Protein AF-0000000083339298 (afdb_homodimer)

Organism: NCBI:txid2582917

InterPro domains:
  IPR008884 Macrocin-O-methyltransferase [PF05711] (110-262)
  IPR008884 Macrocin-O-methyltransferase [PTHR40036] (112-263)
  IPR029063 S-adenosyl-L-methionine-dependent methyltransferase superfamily [G3DSA:3.40.50.150] (99-272)
  IPR029063 S-adenosyl-L-methionine-dependent methyltransferase superfamily [SSF53335] (102-246)
  IPR036291 NAD(P)-binding domain superfamily [SSF51735] (1-86)

Secondary structure (DSSP, 8-state):
-EEEEEE--SHHHHHHHHHB-TTTEEEEEEE-TTTTS---TTS--EE-HHHHHTT--SEEEE--S-HHHHHHHHHHHHHTT--S-EEEHHHHGGGB-HHHHHHHHHHHHHHHTT--SEEEEE--TTSHHHHHHHHH-TTS-EEEEE-SSSS-HHHHHHHHHTTPPP--TTTT----HHHHHHH-TTGGGEEEEESSTTGGGTT----EEEEEE---SHHHHHHHHHHHGGGEEEEEEEEE--TT-SS-THHHHHHHHHHHHH---EEEE--STT--EEEE--/-EEEEEE--SHHHHHHHHHB-TTTEEEEEEE-TTTTS---TTS--EE-HHHHHTT--SEEEE--SSHHHHHHHHHHHHHTT--S-EEEHHHHGGGB-HHHHHHHHHHHHHHHTT--SEEEEE--TTSHHHHHHHHH-TTS-EEEEE-SSSS-HHHHHHHHHTTPPP--TTTT----HHHHHHH-TTGGGEEEEESSTTGGGTT----EEEEEE---SHHHHHHHHHHHGGGEEEEEEEEE--TT-SS-THHHHHHHHHHHHH---EEEE--STT--EEEE--

pLDDT: mean 90.81, std 9.39, range [46.34, 98.94]

Structure (mmCIF, N/CA/C/O backbone):
data_AF-0000000083339298-model_v1
#
loop_
_entity.id
_entity.type
_entity.pdbx_description
1 polymer 'Class I SAM-dependent methyltransferase'
#
loop_
_atom_site.group_PDB
_atom_site.id
_atom_site.type_symbol
_atom_site.label_atom_id
_atom_site.label_alt_id
_atom_site.label_comp_id
_atom_site.label_asym_id
_atom_site.label_entity_id
_atom_site.label_seq_id
_atom_site.pdbx_PDB_ins_code
_atom_site.Cartn_x
_atom_site.Cartn_y
_atom_site.Cartn_z
_atom_site.occupancy
_atom_site.B_iso_or_equiv
_atom_site.auth_seq_id
_atom_site.auth_comp_id
_atom_site.auth_asym_id
_atom_site.auth_atom_id
_atom_site.pdbx_PDB_model_num
ATOM 1 N N . MET A 1 1 ? -2.014 -23.422 9.422 1 81.06 1 MET A N 1
ATOM 2 C CA . MET A 1 1 ? -2.693 -22.141 9.516 1 81.06 1 MET A CA 1
ATOM 3 C C . MET A 1 1 ? -3.148 -21.859 10.945 1 81.06 1 MET A C 1
ATOM 5 O O . MET A 1 1 ? -3.689 -22.75 11.609 1 81.06 1 MET A O 1
ATOM 9 N N . LYS A 1 2 ? -2.756 -20.734 11.539 1 86.56 2 LYS A N 1
ATOM 10 C CA . LYS A 1 2 ? -3.17 -20.359 12.891 1 86.56 2 LYS A CA 1
ATOM 11 C C . LYS A 1 2 ? -4.48 -19.578 12.867 1 86.56 2 LYS A C 1
ATOM 13 O O . LYS A 1 2 ? -4.727 -18.781 11.953 1 86.56 2 LYS A O 1
ATOM 18 N N . THR A 1 3 ? -5.324 -19.859 13.852 1 91.81 3 THR A N 1
ATOM 19 C CA . THR A 1 3 ? -6.59 -19.141 13.969 1 91.81 3 THR A CA 1
ATOM 20 C C . THR A 1 3 ? -6.406 -17.859 14.789 1 91.81 3 THR A C 1
ATOM 22 O O . THR A 1 3 ? -5.609 -17.828 15.727 1 91.81 3 THR A O 1
ATOM 25 N N . VAL A 1 4 ? -7.145 -16.797 14.328 1 91.44 4 VAL A N 1
ATOM 26 C CA . VAL A 1 4 ? -6.945 -15.508 14.977 1 91.44 4 VAL A CA 1
ATOM 27 C C . VAL A 1 4 ? -8.297 -14.883 15.305 1 91.44 4 VAL A C 1
ATOM 29 O O . VAL A 1 4 ? -9.273 -15.078 14.57 1 91.44 4 VAL A O 1
ATOM 32 N N . VAL A 1 5 ? -8.352 -14.188 16.406 1 91.75 5 VAL A N 1
ATOM 33 C CA . VAL A 1 5 ? -9.445 -13.297 16.766 1 91.75 5 VAL A CA 1
ATOM 34 C C . VAL A 1 5 ? -8.914 -11.867 16.922 1 91.75 5 VAL A C 1
ATOM 36 O O . VAL A 1 5 ? -7.844 -11.648 17.484 1 91.75 5 VAL A O 1
ATOM 39 N N . LEU A 1 6 ? -9.656 -10.961 16.312 1 90.12 6 LEU A N 1
ATOM 40 C CA . LEU A 1 6 ? -9.352 -9.547 16.484 1 90.12 6 LEU A CA 1
ATOM 41 C C . LEU A 1 6 ? -10.281 -8.906 17.5 1 90.12 6 LEU A C 1
ATOM 43 O O . LEU A 1 6 ? -11.492 -8.859 17.297 1 90.12 6 LEU A O 1
ATOM 47 N N . LEU A 1 7 ? -9.703 -8.461 18.609 1 92.75 7 LEU A N 1
ATOM 48 C CA . LEU A 1 7 ? -10.516 -7.73 19.578 1 92.75 7 LEU A CA 1
ATOM 49 C C . LEU A 1 7 ? -10.57 -6.25 19.234 1 92.75 7 LEU A C 1
ATOM 51 O O . LEU A 1 7 ? -9.547 -5.562 19.266 1 92.75 7 LEU A O 1
ATOM 55 N N . GLY A 1 8 ? -11.719 -5.723 18.906 1 88.62 8 GLY A N 1
ATOM 56 C CA . GLY A 1 8 ? -11.961 -4.414 18.328 1 88.62 8 GLY A CA 1
ATOM 57 C C . GLY A 1 8 ? -12.43 -4.488 16.891 1 88.62 8 GLY A C 1
ATOM 58 O O . GLY A 1 8 ? -11.648 -4.797 15.984 1 88.62 8 GLY A O 1
ATOM 59 N N . ALA A 1 9 ? -13.695 -4.145 16.625 1 85.88 9 ALA A N 1
ATOM 60 C CA . ALA A 1 9 ? -14.266 -4.266 15.289 1 85.88 9 ALA A CA 1
ATOM 61 C C . ALA A 1 9 ? -14.438 -2.896 14.641 1 85.88 9 ALA A C 1
ATOM 63 O O . ALA A 1 9 ? -15.195 -2.75 13.68 1 85.88 9 ALA A O 1
ATOM 64 N N . GLY A 1 10 ? -13.758 -1.902 15.227 1 82.56 10 GLY A N 1
ATOM 65 C CA . GLY A 1 10 ? -13.781 -0.577 14.633 1 82.56 10 GLY A CA 1
ATOM 66 C C . GLY A 1 10 ? -12.859 -0.443 13.438 1 82.56 10 GLY A C 1
ATOM 67 O O . GLY A 1 10 ? -12.516 -1.438 12.797 1 82.56 10 GLY A O 1
ATOM 68 N N . GLN A 1 11 ? -12.508 0.738 13.086 1 78.44 11 GLN A N 1
ATOM 69 C CA . GLN A 1 11 ? -11.703 1.04 11.906 1 78.44 11 GLN A CA 1
ATOM 70 C C . GLN A 1 11 ? -10.352 0.34 11.969 1 78.44 11 GLN A C 1
ATOM 72 O O . GLN A 1 11 ? -9.906 -0.256 10.984 1 78.44 11 GLN A O 1
ATOM 77 N N . MET A 1 12 ? -9.766 0.456 13.141 1 80.44 12 MET A N 1
ATOM 78 C CA . MET A 1 12 ? -8.453 -0.176 13.289 1 80.44 12 MET A CA 1
ATOM 79 C C . MET A 1 12 ? -8.555 -1.685 13.086 1 80.44 12 MET A C 1
ATOM 81 O O . MET A 1 12 ? -7.715 -2.281 12.414 1 80.44 12 MET A O 1
ATOM 85 N N . GLY A 1 13 ? -9.562 -2.277 13.68 1 81.44 13 GLY A N 1
ATOM 86 C CA . GLY A 1 13 ? -9.742 -3.713 13.531 1 81.44 13 GLY A CA 1
ATOM 87 C C . GLY A 1 13 ? -10.016 -4.133 12.094 1 81.44 13 GLY A C 1
ATOM 88 O O . GLY A 1 13 ? -9.422 -5.098 11.609 1 81.44 13 GLY A O 1
ATOM 89 N N . ARG A 1 14 ? -10.773 -3.436 11.406 1 81.06 14 ARG A N 1
ATOM 90 C CA . ARG A 1 14 ? -11.117 -3.768 10.031 1 81.06 14 ARG A CA 1
ATOM 91 C C . ARG A 1 14 ? -9.93 -3.576 9.102 1 81.06 14 ARG A C 1
ATOM 93 O O . ARG A 1 14 ? -9.727 -4.359 8.164 1 81.06 14 ARG A O 1
ATOM 100 N N . ASN A 1 15 ? -9.219 -2.543 9.344 1 79.19 15 ASN A N 1
ATOM 101 C CA . ASN A 1 15 ? -8.008 -2.342 8.562 1 79.19 15 ASN A CA 1
ATOM 102 C C . ASN A 1 15 ? -6.977 -3.438 8.828 1 79.19 15 ASN A C 1
ATOM 104 O O . ASN A 1 15 ? -6.293 -3.891 7.91 1 79.19 15 ASN A O 1
ATOM 108 N N . ALA A 1 16 ? -6.91 -3.775 10.102 1 80.31 16 ALA A N 1
ATOM 109 C CA . ALA A 1 16 ? -6.004 -4.867 10.453 1 80.31 16 ALA A CA 1
ATOM 110 C C . ALA A 1 16 ? -6.41 -6.16 9.75 1 80.31 16 ALA A C 1
ATOM 112 O O . ALA A 1 16 ? -5.555 -6.91 9.273 1 80.31 16 ALA A O 1
ATOM 113 N N . ALA A 1 17 ? -7.688 -6.402 9.664 1 81.38 17 ALA A N 1
ATOM 114 C CA . ALA A 1 17 ? -8.195 -7.602 9.008 1 81.38 17 ALA A CA 1
ATOM 115 C C . ALA A 1 17 ? -7.781 -7.637 7.535 1 81.38 17 ALA A C 1
ATOM 117 O O . ALA A 1 17 ? -7.453 -8.695 7 1 81.38 17 ALA A O 1
ATOM 118 N N . LEU A 1 18 ? -7.723 -6.473 6.926 1 79.69 18 LEU A N 1
ATOM 119 C CA . LEU A 1 18 ? -7.332 -6.375 5.523 1 79.69 18 LEU A CA 1
ATOM 120 C C . LEU A 1 18 ? -5.879 -6.789 5.332 1 79.69 18 LEU A C 1
ATOM 122 O O . LEU A 1 18 ? -5.52 -7.359 4.297 1 79.69 18 LEU A O 1
ATOM 126 N N . LEU A 1 19 ? -5.105 -6.562 6.309 1 78.38 19 LEU A N 1
ATOM 127 C CA . LEU A 1 19 ? -3.662 -6.762 6.199 1 78.38 19 LEU A CA 1
ATOM 128 C C . LEU A 1 19 ? -3.285 -8.195 6.547 1 78.38 19 LEU A C 1
ATOM 130 O O . LEU A 1 19 ? -2.16 -8.625 6.281 1 78.38 19 LEU A O 1
ATOM 134 N N . LEU A 1 20 ? -4.277 -8.984 7.098 1 79.56 20 LEU A N 1
ATOM 135 C CA . LEU A 1 20 ? -3.955 -10.344 7.527 1 79.56 20 LEU A CA 1
ATOM 136 C C . LEU A 1 20 ? -3.631 -11.227 6.328 1 79.56 20 LEU A C 1
ATOM 138 O O . LEU A 1 20 ? -4.344 -11.203 5.32 1 79.56 20 LEU A O 1
ATOM 142 N N . ASN A 1 21 ? -2.555 -11.906 6.469 1 82.75 21 ASN A N 1
ATOM 143 C CA . ASN A 1 21 ? -2.246 -12.945 5.492 1 82.75 21 ASN A CA 1
ATOM 144 C C . ASN A 1 21 ? -3.127 -14.18 5.688 1 82.75 21 ASN A C 1
ATOM 146 O O . ASN A 1 21 ? -2.889 -14.984 6.59 1 82.75 21 ASN A O 1
ATOM 150 N N . GLU A 1 22 ? -4.02 -14.391 4.906 1 80.44 22 GLU A N 1
ATOM 151 C CA . GLU A 1 22 ? -5.031 -15.438 5.059 1 80.44 22 GLU A CA 1
ATOM 152 C C . GLU A 1 22 ? -4.434 -16.812 4.805 1 80.44 22 GLU A C 1
ATOM 154 O O . GLU A 1 22 ? -5.066 -17.828 5.102 1 80.44 22 GLU A O 1
ATOM 159 N N . GLN A 1 23 ? -3.248 -16.859 4.234 1 78 23 GLN A N 1
ATOM 160 C CA . GLN A 1 23 ? -2.57 -18.141 4.059 1 78 23 GLN A CA 1
ATOM 161 C C . GLN A 1 23 ? -1.943 -18.625 5.367 1 78 23 GLN A C 1
ATOM 163 O O . GLN A 1 23 ? -1.65 -19.812 5.523 1 78 23 GLN A O 1
ATOM 168 N N . ALA A 1 24 ? -1.69 -17.641 6.254 1 80.06 24 ALA A N 1
ATOM 169 C CA . ALA A 1 24 ? -1.027 -17.953 7.516 1 80.06 24 ALA A CA 1
ATOM 170 C C . ALA A 1 24 ? -2.01 -17.891 8.68 1 80.06 24 ALA A C 1
ATOM 172 O O . ALA A 1 24 ? -1.847 -18.594 9.68 1 80.06 24 ALA A O 1
ATOM 173 N N . LEU A 1 25 ? -2.982 -17 8.469 1 85.19 25 LEU A N 1
ATOM 174 C CA . LEU A 1 25 ? -3.914 -16.734 9.562 1 85.19 25 LEU A CA 1
ATOM 175 C C . LEU A 1 25 ? -5.359 -16.844 9.086 1 85.19 25 LEU A C 1
ATOM 177 O O . LEU A 1 25 ? -5.691 -16.391 7.988 1 85.19 25 LEU A O 1
ATOM 181 N N . GLN A 1 26 ? -6.094 -17.484 9.828 1 87.25 26 GLN A N 1
ATOM 182 C CA . GLN A 1 26 ? -7.535 -17.547 9.609 1 87.25 26 GLN A CA 1
ATOM 183 C C . GLN A 1 26 ? -8.273 -16.688 10.648 1 87.25 26 GLN A C 1
ATOM 185 O O . GLN A 1 26 ? -8.281 -17.016 11.836 1 87.25 26 GLN A O 1
ATOM 190 N N . LEU A 1 27 ? -8.867 -15.664 10.18 1 89.88 27 LEU A N 1
ATOM 191 C CA . LEU A 1 27 ? -9.641 -14.82 11.086 1 89.88 27 LEU A CA 1
ATOM 192 C C . LEU A 1 27 ? -10.984 -15.469 11.422 1 89.88 27 LEU A C 1
ATOM 194 O O . LEU A 1 27 ? -11.812 -15.68 10.531 1 89.88 27 LEU A O 1
ATOM 198 N N . LEU A 1 28 ? -11.211 -15.734 12.695 1 91.44 28 LEU A N 1
ATOM 199 C CA . LEU A 1 28 ? -12.438 -16.406 13.117 1 91.44 28 LEU A CA 1
ATOM 200 C C . LEU A 1 28 ? -13.555 -15.398 13.367 1 91.44 28 LEU A C 1
ATOM 202 O O . LEU A 1 28 ? -14.703 -15.633 12.992 1 91.44 28 LEU A O 1
ATOM 206 N N . ALA A 1 29 ? -13.227 -14.32 14 1 91.81 29 ALA A N 1
ATOM 207 C CA . ALA A 1 29 ? -14.242 -13.336 14.383 1 91.81 29 ALA A CA 1
ATOM 208 C C . ALA A 1 29 ? -13.594 -12.062 14.914 1 91.81 29 ALA A C 1
ATOM 210 O O . ALA A 1 29 ? -12.398 -12.047 15.227 1 91.81 29 ALA A O 1
ATOM 211 N N . PHE A 1 30 ? -14.461 -11.086 14.883 1 90.88 30 PHE A N 1
ATOM 212 C CA . PHE A 1 30 ? -14.172 -9.93 15.719 1 90.88 30 PHE A CA 1
ATOM 213 C C . PHE A 1 30 ? -14.789 -10.078 17.094 1 90.88 30 PHE A C 1
ATOM 215 O O . PHE A 1 30 ? -15.867 -10.664 17.25 1 90.88 30 PHE A O 1
ATOM 222 N N . GLY A 1 31 ? -14.07 -9.727 18.109 1 90.88 31 GLY A N 1
ATOM 223 C CA . GLY A 1 31 ? -14.641 -9.516 19.438 1 90.88 31 GLY A CA 1
ATOM 224 C C . GLY A 1 31 ? -14.789 -8.055 19.797 1 90.88 31 GLY A C 1
ATOM 225 O O . GLY A 1 31 ? -13.82 -7.289 19.734 1 90.88 31 GLY A O 1
ATOM 226 N N . ASP A 1 32 ? -15.93 -7.637 20.062 1 90.5 32 ASP A N 1
ATOM 227 C CA . ASP A 1 32 ? -16.188 -6.238 20.406 1 90.5 32 ASP A CA 1
ATOM 228 C C . ASP A 1 32 ? -17.25 -6.117 21.5 1 90.5 32 ASP A C 1
ATOM 230 O O . ASP A 1 32 ? -18.219 -6.871 21.516 1 90.5 32 ASP A O 1
ATOM 234 N N . ASN A 1 33 ? -17.016 -5.215 22.453 1 85.62 33 ASN A N 1
ATOM 235 C CA . ASN A 1 33 ? -17.969 -5.02 23.547 1 85.62 33 ASN A CA 1
ATOM 236 C C . ASN A 1 33 ? -19.25 -4.363 23.062 1 85.62 33 ASN A C 1
ATOM 238 O O . ASN A 1 33 ? -20.297 -4.469 23.703 1 85.62 33 ASN A O 1
ATOM 242 N N . ALA A 1 34 ? -19.188 -3.602 21.906 1 73.69 34 ALA A N 1
ATOM 243 C CA . ALA A 1 34 ? -20.375 -3 21.297 1 73.69 34 ALA A CA 1
ATOM 244 C C . ALA A 1 34 ? -20.922 -3.885 20.188 1 73.69 34 ALA A C 1
ATOM 246 O O . ALA A 1 34 ? -21.531 -3.389 19.234 1 73.69 34 ALA A O 1
ATOM 247 N N . ALA A 1 35 ? -20.797 -5.125 20.188 1 63.47 35 ALA A N 1
ATOM 248 C CA . ALA A 1 35 ? -21.062 -6.105 19.141 1 63.47 35 ALA A CA 1
ATOM 249 C C . ALA A 1 35 ? -22.453 -5.918 18.531 1 63.47 35 ALA A C 1
ATOM 251 O O . ALA A 1 35 ? -23.406 -6.574 18.953 1 63.47 35 ALA A O 1
ATOM 252 N N . THR A 1 36 ? -22.875 -4.723 18.531 1 59.44 36 THR A N 1
ATOM 253 C CA . THR A 1 36 ? -24.109 -4.613 17.75 1 59.44 36 THR A CA 1
ATOM 254 C C . THR A 1 36 ? -23.797 -4.648 16.25 1 59.44 36 THR A C 1
ATOM 256 O O . THR A 1 36 ? -24.719 -4.668 15.422 1 59.44 36 THR A O 1
ATOM 259 N N . ARG A 1 37 ? -22.656 -4.332 16 1 52.31 37 ARG A N 1
ATOM 260 C CA . ARG A 1 37 ? -22.438 -3.818 14.656 1 52.31 37 ARG A CA 1
ATOM 261 C C . ARG A 1 37 ? -22.438 -4.949 13.633 1 52.31 37 ARG A C 1
ATOM 263 O O . ARG A 1 37 ? -21.953 -6.043 13.906 1 52.31 37 ARG A O 1
ATOM 270 N N . GLN A 1 38 ? -23.125 -4.863 12.609 1 51.88 38 GLN A N 1
ATOM 271 C CA . GLN A 1 38 ? -23.469 -5.695 11.461 1 51.88 38 GLN A CA 1
ATOM 272 C C . GLN A 1 38 ? -22.234 -6.012 10.625 1 51.88 38 GLN A C 1
ATOM 274 O O . GLN A 1 38 ? -21.359 -5.164 10.453 1 51.88 38 GLN A O 1
ATOM 279 N N . SER A 1 39 ? -21.797 -7.293 10.711 1 48.25 39 SER A N 1
ATOM 280 C CA . SER A 1 39 ? -20.781 -7.828 9.805 1 48.25 39 SER A CA 1
ATOM 281 C C . SER A 1 39 ? -21.141 -7.547 8.352 1 48.25 39 SER A C 1
ATOM 283 O O . SER A 1 39 ? -22.312 -7.664 7.953 1 48.25 39 SER A O 1
ATOM 285 N N . THR A 1 40 ? -20.578 -6.633 7.836 1 48.44 40 THR A N 1
ATOM 286 C CA . THR A 1 40 ? -20.766 -6.641 6.391 1 48.44 40 THR A CA 1
ATOM 287 C C . THR A 1 40 ? -20.234 -7.93 5.777 1 48.44 40 THR A C 1
ATOM 289 O O . THR A 1 40 ? -19.406 -8.609 6.387 1 48.44 40 THR A O 1
ATOM 292 N N . ALA A 1 41 ? -20.828 -8.445 4.723 1 46.34 41 ALA A N 1
ATOM 293 C CA . ALA A 1 41 ? -20.703 -9.703 3.998 1 46.34 41 ALA A CA 1
ATOM 294 C C . ALA A 1 41 ? -19.234 -10.102 3.859 1 46.34 41 ALA A C 1
ATOM 296 O O . ALA A 1 41 ? -18.906 -11.289 3.771 1 46.34 41 ALA A O 1
ATOM 297 N N . HIS A 1 42 ? -18.297 -9.18 4.039 1 58.84 42 HIS A N 1
ATOM 298 C CA . HIS A 1 42 ? -16.938 -9.594 3.678 1 58.84 42 HIS A CA 1
ATOM 299 C C . HIS A 1 42 ? -16.094 -9.82 4.918 1 58.84 42 HIS A C 1
ATOM 301 O O . HIS A 1 42 ? -14.945 -10.273 4.816 1 58.84 42 HIS A O 1
ATOM 307 N N . TYR A 1 43 ? -16.844 -9.516 6.074 1 64.94 43 TYR A N 1
ATOM 308 C CA . TYR A 1 43 ? -16.047 -9.703 7.277 1 64.94 43 TYR A CA 1
ATOM 309 C C . TYR A 1 43 ? -16.625 -10.789 8.164 1 64.94 43 TYR A C 1
ATOM 311 O O . TYR A 1 43 ? -17.844 -11.023 8.156 1 64.94 43 TYR A O 1
ATOM 319 N N . PRO A 1 44 ? -15.711 -11.477 8.781 1 76.81 44 PRO A N 1
ATOM 320 C CA . PRO A 1 44 ? -16.172 -12.445 9.781 1 76.81 44 PRO A CA 1
ATOM 321 C C . PRO A 1 44 ? -17.109 -11.812 10.82 1 76.81 44 PRO A C 1
ATOM 323 O O . PRO A 1 44 ? -17.203 -10.586 10.906 1 76.81 44 PRO A O 1
ATOM 326 N N . PRO A 1 45 ? -17.906 -12.602 11.516 1 85.06 45 PRO A N 1
ATOM 327 C CA . PRO A 1 45 ? -18.891 -12.094 12.484 1 85.06 45 PRO A CA 1
ATOM 328 C C . PRO A 1 45 ? -18.25 -11.258 13.594 1 85.06 45 PRO A C 1
ATOM 330 O O . PRO A 1 45 ? -17.094 -11.484 13.953 1 85.06 45 PRO A O 1
ATOM 333 N N . VAL A 1 46 ? -18.984 -10.273 14.031 1 90.25 46 VAL A N 1
ATOM 334 C CA . VAL A 1 46 ? -18.625 -9.508 15.227 1 90.25 46 VAL A CA 1
ATOM 335 C C . VAL A 1 46 ? -19.344 -10.094 16.453 1 90.25 46 VAL A C 1
ATOM 337 O O . VAL A 1 46 ? -20.562 -10.047 16.531 1 90.25 46 VAL A O 1
ATOM 340 N N . LEU A 1 47 ? -18.625 -10.711 17.312 1 90.56 47 LEU A N 1
ATOM 341 C CA . LEU A 1 47 ? -19.125 -11.336 18.531 1 90.56 47 LEU A CA 1
ATOM 342 C C . LEU A 1 47 ? -18.766 -10.5 19.75 1 90.56 47 LEU A C 1
ATOM 344 O O . LEU A 1 47 ? -18 -9.539 19.656 1 90.56 47 LEU A O 1
ATOM 348 N N . SER A 1 48 ? -19.438 -10.844 20.891 1 89.94 48 SER A N 1
ATOM 349 C CA . SER A 1 48 ? -18.906 -10.297 22.125 1 89.94 48 SER A CA 1
ATOM 350 C C . SER A 1 48 ? -17.469 -10.758 22.359 1 89.94 48 SER A C 1
ATOM 352 O O . SER A 1 48 ? -17.047 -11.773 21.812 1 89.94 48 SER A O 1
ATOM 354 N N . VAL A 1 49 ? -16.781 -10 23.156 1 91.25 49 VAL A N 1
ATOM 355 C CA . VAL A 1 49 ? -15.391 -10.359 23.438 1 91.25 49 VAL A CA 1
ATOM 356 C C . VAL A 1 49 ? -15.328 -11.781 24 1 91.25 49 VAL A C 1
ATOM 358 O O . VAL A 1 49 ? -14.531 -12.602 23.547 1 91.25 49 VAL A O 1
ATOM 361 N N . ALA A 1 50 ? -16.203 -12.07 24.922 1 89.62 50 ALA A N 1
ATOM 362 C CA . ALA A 1 50 ? -16.25 -13.391 25.547 1 89.62 50 ALA A CA 1
ATOM 363 C C . ALA A 1 50 ? -16.562 -14.477 24.531 1 89.62 50 ALA A C 1
ATOM 365 O O . ALA A 1 50 ? -15.922 -15.539 24.516 1 89.62 50 ALA A O 1
ATOM 366 N N . ALA A 1 51 ? -17.469 -14.211 23.688 1 91.44 51 ALA A N 1
ATOM 367 C CA . ALA A 1 51 ? -17.891 -15.188 22.672 1 91.44 51 ALA A CA 1
ATOM 368 C C . ALA A 1 51 ? -16.781 -15.422 21.656 1 91.44 51 ALA A C 1
ATOM 370 O O . ALA A 1 51 ? -16.578 -16.547 21.203 1 91.44 51 ALA A O 1
ATOM 371 N N . ALA A 1 52 ? -16.141 -14.359 21.266 1 93.06 52 ALA A N 1
ATOM 372 C CA . ALA A 1 52 ? -15.039 -14.484 20.312 1 93.06 52 ALA A CA 1
ATOM 373 C C . ALA A 1 52 ? -13.914 -15.336 20.891 1 93.06 52 ALA A C 1
ATOM 375 O O . ALA A 1 52 ? -13.352 -16.188 20.203 1 93.06 52 ALA A O 1
ATOM 376 N N . LEU A 1 53 ? -13.641 -15.164 22.172 1 92.88 53 LEU A N 1
ATOM 377 C CA . LEU A 1 53 ? -12.555 -15.883 22.844 1 92.88 53 LEU A CA 1
ATOM 378 C C . LEU A 1 53 ? -12.93 -17.344 23.078 1 92.88 53 LEU A C 1
ATOM 380 O O . LEU A 1 53 ? -12.055 -18.203 23.156 1 92.88 53 LEU A O 1
ATOM 384 N N . ALA A 1 54 ? -14.172 -17.578 23.188 1 92.56 54 ALA A N 1
ATOM 385 C CA . ALA A 1 54 ? -14.664 -18.938 23.391 1 92.56 54 ALA A CA 1
ATOM 386 C C . ALA A 1 54 ? -14.406 -19.812 22.172 1 92.56 54 ALA A C 1
ATOM 388 O O . ALA A 1 54 ? -14.445 -21.047 22.25 1 92.56 54 ALA A O 1
ATOM 389 N N . LEU A 1 55 ? -14.07 -19.188 21.094 1 93.12 55 LEU A N 1
ATOM 390 C CA . LEU A 1 55 ? -13.727 -19.938 19.891 1 93.12 55 LEU A CA 1
ATOM 391 C C . LEU A 1 55 ? -12.328 -20.531 20 1 93.12 55 LEU A C 1
ATOM 393 O O . LEU A 1 55 ? -11.906 -21.297 19.125 1 93.12 55 LEU A O 1
ATOM 397 N N . ARG A 1 56 ? -11.547 -20.156 21 1 91.88 56 ARG A N 1
ATOM 398 C CA . ARG A 1 56 ? -10.234 -20.688 21.344 1 91.88 56 ARG A CA 1
ATOM 399 C C . ARG A 1 56 ? -9.242 -20.469 20.203 1 91.88 56 ARG A C 1
ATOM 401 O O . ARG A 1 56 ? -8.625 -21.422 19.719 1 91.88 56 ARG A O 1
ATOM 408 N N . PRO A 1 57 ? -9.016 -19.109 19.859 1 93.38 57 PRO A N 1
ATOM 409 C CA . PRO A 1 57 ? -8.039 -18.828 18.812 1 93.38 57 PRO A CA 1
ATOM 410 C C . PRO A 1 57 ? -6.609 -19.156 19.234 1 93.38 57 PRO A C 1
ATOM 412 O O . PRO A 1 57 ? -6.301 -19.156 20.422 1 93.38 57 PRO A O 1
ATOM 415 N N . ASP A 1 58 ? -5.773 -19.438 18.219 1 89.81 58 ASP A N 1
ATOM 416 C CA . ASP A 1 58 ? -4.348 -19.625 18.469 1 89.81 58 ASP A CA 1
ATOM 417 C C . ASP A 1 58 ? -3.686 -18.312 18.875 1 89.81 58 ASP A C 1
ATOM 419 O O . ASP A 1 58 ? -2.713 -18.312 19.641 1 89.81 58 ASP A O 1
ATOM 423 N N . VAL A 1 59 ? -4.172 -17.188 18.297 1 87.69 59 VAL A N 1
ATOM 424 C CA . VAL A 1 59 ? -3.584 -15.867 18.516 1 87.69 59 VAL A CA 1
ATOM 425 C C . VAL A 1 59 ? -4.691 -14.828 18.656 1 87.69 59 VAL A C 1
ATOM 427 O O . VAL A 1 59 ? -5.734 -14.93 18.016 1 87.69 59 VAL A O 1
ATOM 430 N N . VAL A 1 60 ? -4.441 -13.859 19.5 1 89.69 60 VAL A N 1
ATOM 431 C CA . VAL A 1 60 ? -5.371 -12.742 19.656 1 89.69 60 VAL A CA 1
ATOM 432 C C . VAL A 1 60 ? -4.664 -11.43 19.328 1 89.69 60 VAL A C 1
ATOM 434 O O . VAL A 1 60 ? -3.539 -11.195 19.781 1 89.69 60 VAL A O 1
ATOM 437 N N . PHE A 1 61 ? -5.273 -10.68 18.469 1 87.12 61 PHE A N 1
ATOM 438 C CA . PHE A 1 61 ? -4.836 -9.312 18.25 1 87.12 61 PHE A CA 1
ATOM 439 C C . PHE A 1 61 ? -5.797 -8.32 18.906 1 87.12 61 PHE A C 1
ATOM 441 O O . PHE A 1 61 ? -7.012 -8.406 18.703 1 87.12 61 PHE A O 1
ATOM 448 N N . VAL A 1 62 ? -5.262 -7.43 19.734 1 89.62 62 VAL A N 1
ATOM 449 C CA . VAL A 1 62 ? -6.039 -6.309 20.25 1 89.62 62 VAL A CA 1
ATOM 450 C C . VAL A 1 62 ? -5.941 -5.125 19.281 1 89.62 62 VAL A C 1
ATOM 452 O O . VAL A 1 62 ? -4.883 -4.508 19.156 1 89.62 62 VAL A O 1
ATOM 455 N N . SER A 1 63 ? -7.027 -4.859 18.641 1 86.56 63 SER A N 1
ATOM 456 C CA . SER A 1 63 ? -6.992 -3.965 17.484 1 86.56 63 SER A CA 1
ATOM 457 C C . SER A 1 63 ? -7.785 -2.688 17.75 1 86.56 63 SER A C 1
ATOM 459 O O . SER A 1 63 ? -8.703 -2.355 17 1 86.56 63 SER A O 1
ATOM 461 N N . VAL A 1 64 ? -7.406 -1.998 18.75 1 84.75 64 VAL A N 1
ATOM 462 C CA . VAL A 1 64 ? -7.969 -0.693 19.078 1 84.75 64 VAL A CA 1
ATOM 463 C C . VAL A 1 64 ? -6.859 0.353 19.125 1 84.75 64 VAL A C 1
ATOM 465 O O . VAL A 1 64 ? -5.691 0.019 19.344 1 84.75 64 VAL A O 1
ATOM 468 N N . ALA A 1 65 ? -7.215 1.618 18.969 1 76.56 65 ALA A N 1
ATOM 469 C CA . ALA A 1 65 ? -6.223 2.689 18.906 1 76.56 65 ALA A CA 1
ATOM 470 C C . ALA A 1 65 ? -5.84 3.172 20.297 1 76.56 65 ALA A C 1
ATOM 472 O O . ALA A 1 65 ? -4.668 3.439 20.578 1 76.56 65 ALA A O 1
ATOM 473 N N . ALA A 1 66 ? -6.793 3.297 21.156 1 81.06 66 ALA A N 1
ATOM 474 C CA . ALA A 1 66 ? -6.578 3.848 22.5 1 81.06 66 ALA A CA 1
ATOM 475 C C . ALA A 1 66 ? -5.84 2.854 23.391 1 81.06 66 ALA A C 1
ATOM 477 O O . ALA A 1 66 ? -6.301 1.727 23.578 1 81.06 66 ALA A O 1
ATOM 478 N N . LYS A 1 67 ? -4.789 3.27 23.984 1 83.94 67 LYS A N 1
ATOM 479 C CA . LYS A 1 67 ? -3.963 2.42 24.844 1 83.94 67 LYS A CA 1
ATOM 480 C C . LYS A 1 67 ? -4.773 1.837 26 1 83.94 67 LYS A C 1
ATOM 482 O O . LYS A 1 67 ? -4.68 0.644 26.281 1 83.94 67 LYS A O 1
ATOM 487 N N . GLU A 1 68 ? -5.551 2.684 26.609 1 89.19 68 GLU A N 1
ATOM 488 C CA . GLU A 1 68 ? -6.328 2.248 27.766 1 89.19 68 GLU A CA 1
ATOM 489 C C . GLU A 1 68 ? -7.332 1.164 27.391 1 89.19 68 GLU A C 1
ATOM 491 O O . GLU A 1 68 ? -7.492 0.176 28.109 1 89.19 68 GLU A O 1
ATOM 496 N N . ARG A 1 69 ? -7.949 1.352 26.281 1 88 69 ARG A N 1
ATOM 497 C CA . ARG A 1 69 ? -8.914 0.364 25.797 1 88 69 ARG A CA 1
ATOM 498 C C . ARG A 1 69 ? -8.219 -0.949 25.453 1 88 69 ARG A C 1
ATOM 500 O O . ARG A 1 69 ? -8.773 -2.027 25.672 1 88 69 ARG A O 1
ATOM 507 N N . GLY A 1 70 ? -7.098 -0.828 24.859 1 89.69 70 GLY A N 1
ATOM 508 C CA . GLY A 1 70 ? -6.332 -2.02 24.547 1 89.69 70 GLY A CA 1
ATOM 509 C C . GLY A 1 70 ? -5.977 -2.85 25.766 1 89.69 70 GLY A C 1
ATOM 510 O O . GLY A 1 70 ? -6.113 -4.074 25.75 1 89.69 70 GLY A O 1
ATOM 511 N N . LEU A 1 71 ? -5.535 -2.137 26.812 1 89.5 71 LEU A N 1
ATOM 512 C CA . LEU A 1 71 ? -5.195 -2.82 28.062 1 89.5 71 LEU A CA 1
ATOM 513 C C . LEU A 1 71 ? -6.418 -3.514 28.641 1 89.5 71 LEU A C 1
ATOM 515 O O . LEU A 1 71 ? -6.32 -4.637 29.156 1 89.5 71 LEU A O 1
ATOM 519 N N . GLU A 1 72 ? -7.477 -2.811 28.547 1 91.5 72 GLU A N 1
ATOM 520 C CA . GLU A 1 72 ? -8.727 -3.375 29.047 1 91.5 72 GLU A CA 1
ATOM 521 C C . GLU A 1 72 ? -9.078 -4.664 28.312 1 91.5 72 GLU A C 1
ATOM 523 O O . GLU A 1 72 ? -9.477 -5.652 28.938 1 91.5 72 GLU A O 1
ATOM 528 N N . LEU A 1 73 ? -9.016 -4.691 27.031 1 92.06 73 LEU A N 1
ATOM 529 C CA . LEU A 1 73 ? -9.359 -5.859 26.234 1 92.06 73 LEU A CA 1
ATOM 530 C C . LEU A 1 73 ? -8.398 -7.008 26.5 1 92.06 73 LEU A C 1
ATOM 532 O O . LEU A 1 73 ? -8.805 -8.172 26.516 1 92.06 73 LEU A O 1
ATOM 536 N N . GLU A 1 74 ? -7.145 -6.668 26.625 1 90.5 74 GLU A N 1
ATOM 537 C CA . GLU A 1 74 ? -6.172 -7.703 26.984 1 90.5 74 GLU A CA 1
ATOM 538 C C . GLU A 1 74 ? -6.516 -8.359 28.312 1 90.5 74 GLU A C 1
ATOM 540 O O . GLU A 1 74 ? -6.453 -9.578 28.438 1 90.5 74 GLU A O 1
ATOM 545 N N . GLN A 1 75 ? -6.82 -7.477 29.281 1 91.12 75 GLN A N 1
ATOM 546 C CA . GLN A 1 75 ? -7.207 -7.988 30.578 1 91.12 75 GLN A CA 1
ATOM 547 C C . GLN A 1 75 ? -8.453 -8.859 30.484 1 91.12 75 GLN A C 1
ATOM 549 O O . GLN A 1 75 ? -8.547 -9.898 31.156 1 91.12 75 GLN A O 1
ATOM 554 N N . GLN A 1 76 ? -9.352 -8.43 29.688 1 90.44 76 GLN A N 1
ATOM 555 C CA . GLN A 1 76 ? -10.562 -9.219 29.469 1 90.44 76 GLN A CA 1
ATOM 556 C C . GLN A 1 76 ? -10.234 -10.586 28.875 1 90.44 76 GLN A C 1
ATOM 558 O O . GLN A 1 76 ? -10.812 -11.594 29.266 1 90.44 76 GLN A O 1
ATOM 563 N N . ALA A 1 77 ? -9.398 -10.609 27.984 1 91.5 77 ALA A N 1
ATOM 564 C CA . ALA A 1 77 ? -9 -11.867 27.344 1 91.5 77 ALA A CA 1
ATOM 565 C C . ALA A 1 77 ? -8.375 -12.82 28.344 1 91.5 77 ALA A C 1
ATOM 567 O O . ALA A 1 77 ? -8.711 -14.008 28.375 1 91.5 77 ALA A O 1
ATOM 568 N N . ARG A 1 78 ? -7.488 -12.273 29.172 1 91.25 78 ARG A N 1
ATOM 569 C CA . ARG A 1 78 ? -6.832 -13.086 30.188 1 91.25 78 ARG A CA 1
ATOM 570 C C . ARG A 1 78 ? -7.84 -13.602 31.219 1 91.25 78 ARG A C 1
ATOM 572 O O . ARG A 1 78 ? -7.801 -14.766 31.609 1 91.25 78 ARG A O 1
ATOM 579 N N . ALA A 1 79 ? -8.719 -12.688 31.578 1 90.88 79 ALA A N 1
ATOM 580 C CA . ALA A 1 79 ? -9.75 -13.039 32.562 1 90.88 79 ALA A CA 1
ATOM 581 C C . ALA A 1 79 ? -10.68 -14.109 32 1 90.88 79 ALA A C 1
ATOM 583 O O . ALA A 1 79 ? -11.219 -14.922 32.781 1 90.88 79 ALA A O 1
ATOM 584 N N . ALA A 1 80 ? -10.844 -14.125 30.719 1 90.31 80 ALA A N 1
ATOM 585 C CA . ALA A 1 80 ? -11.711 -15.102 30.062 1 90.31 80 ALA A CA 1
ATOM 586 C C . ALA A 1 80 ? -11 -16.453 29.906 1 90.31 80 ALA A C 1
ATOM 588 O O . ALA A 1 80 ? -11.578 -17.406 29.375 1 90.31 80 ALA A O 1
ATOM 589 N N . GLY A 1 81 ? -9.719 -16.516 30.266 1 89 81 GLY A N 1
ATOM 590 C CA . GLY A 1 81 ? -9.016 -17.781 30.297 1 89 81 GLY A CA 1
ATOM 591 C C . GLY A 1 81 ? -8.109 -17.984 29.094 1 89 81 GLY A C 1
ATOM 592 O O . GLY A 1 81 ? -7.613 -19.094 28.859 1 89 81 GLY A O 1
ATOM 593 N N . TYR A 1 82 ? -7.953 -16.906 28.297 1 90.81 82 TYR A N 1
ATOM 594 C CA . TYR A 1 82 ? -7.039 -17.031 27.172 1 90.81 82 TYR A CA 1
ATOM 595 C C . TYR A 1 82 ? -5.59 -16.875 27.625 1 90.81 82 TYR A C 1
ATOM 597 O O . TYR A 1 82 ? -5.223 -15.852 28.219 1 90.81 82 TYR A O 1
ATOM 605 N N . HIS A 1 83 ? -4.75 -17.906 27.219 1 87 83 HIS A N 1
ATOM 606 C CA . HIS A 1 83 ? -3.363 -17.875 27.672 1 87 83 HIS A CA 1
ATOM 607 C C . HIS A 1 83 ? -2.395 -17.891 26.5 1 87 83 HIS A C 1
ATOM 609 O O . HIS A 1 83 ? -1.185 -18.031 26.688 1 87 83 HIS A O 1
ATOM 615 N N . GLY A 1 84 ? -2.916 -17.797 25.312 1 83.56 84 GLY A N 1
ATOM 616 C CA . GLY A 1 84 ? -2.061 -17.75 24.141 1 83.56 84 GLY A CA 1
ATOM 617 C C . GLY A 1 84 ? -1.453 -16.391 23.906 1 83.56 84 GLY A C 1
ATOM 618 O O . GLY A 1 84 ? -1.518 -15.508 24.766 1 83.56 84 GLY A O 1
ATOM 619 N N . PRO A 1 85 ? -0.754 -16.219 22.797 1 80.88 85 PRO A N 1
ATOM 620 C CA . PRO A 1 85 ? -0.134 -14.938 22.469 1 80.88 85 PRO A CA 1
ATOM 621 C C . PRO A 1 85 ? -1.159 -13.852 22.156 1 80.88 85 PRO A C 1
ATOM 623 O O . PRO A 1 85 ? -2.172 -14.117 21.516 1 80.88 85 PRO A O 1
ATOM 626 N N . ILE A 1 86 ? -0.892 -12.672 22.766 1 84.56 86 ILE A N 1
ATOM 627 C CA . ILE A 1 86 ? -1.698 -11.492 22.484 1 84.56 86 ILE A CA 1
ATOM 628 C C . ILE A 1 86 ? -0.817 -10.398 21.875 1 84.56 86 ILE A C 1
ATOM 630 O O . ILE A 1 86 ? 0.219 -10.047 22.453 1 84.56 86 ILE A O 1
ATOM 634 N N . PHE A 1 87 ? -1.234 -9.922 20.688 1 77.56 87 PHE A N 1
ATOM 635 C CA . PHE A 1 87 ? -0.523 -8.82 20.062 1 77.56 87 PHE A CA 1
ATOM 636 C C . PHE A 1 87 ? -1.335 -7.531 20.172 1 77.56 87 PHE A C 1
ATOM 638 O O . PHE A 1 87 ? -2.479 -7.477 19.703 1 77.56 87 PHE A O 1
ATOM 645 N N . ARG A 1 88 ? -0.689 -6.492 20.734 1 81.81 88 ARG A N 1
ATOM 646 C CA . ARG A 1 88 ? -1.312 -5.184 20.891 1 81.81 88 ARG A CA 1
ATOM 647 C C . ARG A 1 88 ? -0.968 -4.27 19.719 1 81.81 88 ARG A C 1
ATOM 649 O O . ARG A 1 88 ? 0.156 -3.773 19.609 1 81.81 88 ARG A O 1
ATOM 656 N N . LEU A 1 89 ? -1.993 -4.027 18.969 1 77.56 89 LEU A N 1
ATOM 657 C CA . LEU A 1 89 ? -1.729 -3.242 17.766 1 77.56 89 LEU A CA 1
ATOM 658 C C . LEU A 1 89 ? -1.519 -1.771 18.109 1 77.56 89 LEU A C 1
ATOM 660 O O . LEU A 1 89 ? -0.875 -1.038 17.359 1 77.56 89 LEU A O 1
ATOM 664 N N . ASP A 1 90 ? -2.086 -1.322 19.156 1 74.5 90 ASP A N 1
ATOM 665 C CA . ASP A 1 90 ? -1.837 0.053 19.578 1 74.5 90 ASP A CA 1
ATOM 666 C C . ASP A 1 90 ? -0.349 0.288 19.828 1 74.5 90 ASP A C 1
ATOM 668 O O . ASP A 1 90 ? 0.122 1.426 19.781 1 74.5 90 ASP A O 1
ATOM 672 N N . THR A 1 91 ? 0.378 -0.786 20.109 1 69.19 91 THR A N 1
ATOM 673 C CA . THR A 1 91 ? 1.812 -0.685 20.359 1 69.19 91 THR A CA 1
ATOM 674 C C . THR A 1 91 ? 2.6 -0.852 19.062 1 69.19 91 THR A C 1
ATOM 676 O O . THR A 1 91 ? 3.68 -0.279 18.906 1 69.19 91 THR A O 1
ATOM 679 N N . LEU A 1 92 ? 2.094 -1.606 18.109 1 69.75 92 LEU A N 1
ATOM 680 C CA . LEU A 1 92 ? 2.838 -1.976 16.906 1 69.75 92 LEU A CA 1
ATOM 681 C C . LEU A 1 92 ? 2.539 -1.011 15.766 1 69.75 92 LEU A C 1
ATOM 683 O O . LEU A 1 92 ? 3.434 -0.667 14.984 1 69.75 92 LEU A O 1
ATOM 687 N N . GLN A 1 93 ? 1.297 -0.576 15.797 1 67.69 93 GLN A N 1
ATOM 688 C CA . GLN A 1 93 ? 0.808 0.203 14.664 1 67.69 93 GLN A CA 1
ATOM 689 C C . GLN A 1 93 ? 1.586 1.507 14.516 1 67.69 93 GLN A C 1
ATOM 691 O O . GLN A 1 93 ? 1.925 1.911 13.406 1 67.69 93 GLN A O 1
ATOM 696 N N . PRO A 1 94 ? 1.977 2.098 15.656 1 69.06 94 PRO A N 1
ATOM 697 C CA . PRO A 1 94 ? 2.719 3.352 15.516 1 69.06 94 PRO A CA 1
ATOM 698 C C . PRO A 1 94 ? 4.09 3.158 14.867 1 69.06 94 PRO A C 1
ATOM 700 O O . PRO A 1 94 ? 4.691 4.121 14.383 1 69.06 94 PRO A O 1
ATOM 703 N N . ALA A 1 95 ? 4.504 1.941 14.734 1 74.19 95 ALA A N 1
ATOM 704 C CA . ALA A 1 95 ? 5.824 1.652 14.188 1 74.19 95 ALA A CA 1
ATOM 705 C C . ALA A 1 95 ? 5.773 1.528 12.664 1 74.19 95 ALA A C 1
ATOM 707 O O . ALA A 1 95 ? 6.809 1.57 11.992 1 74.19 95 ALA A O 1
ATOM 708 N N . ILE A 1 96 ? 4.559 1.412 12.148 1 78.75 96 ILE A N 1
ATOM 709 C CA . ILE A 1 96 ? 4.418 1.131 10.727 1 78.75 96 ILE A CA 1
ATOM 710 C C . ILE A 1 96 ? 3.758 2.318 10.023 1 78.75 96 ILE A C 1
ATOM 712 O O . ILE A 1 96 ? 2.723 2.812 10.477 1 78.75 96 ILE A O 1
ATOM 716 N N . ASP A 1 97 ? 4.363 2.75 8.992 1 87.5 97 ASP A N 1
ATOM 717 C CA . ASP A 1 97 ? 3.85 3.883 8.227 1 87.5 97 ASP A CA 1
ATOM 718 C C . ASP A 1 97 ? 3.688 3.521 6.754 1 87.5 97 ASP A C 1
ATOM 720 O O . ASP A 1 97 ? 4.547 3.846 5.934 1 87.5 97 ASP A O 1
ATOM 724 N N . ILE A 1 98 ? 2.561 2.949 6.434 1 87.94 98 ILE A N 1
ATOM 725 C CA . ILE A 1 98 ? 2.297 2.51 5.066 1 87.94 98 ILE A CA 1
ATOM 726 C C . ILE A 1 98 ? 2.186 3.725 4.148 1 87.94 98 ILE A C 1
ATOM 728 O O . ILE A 1 98 ? 2.727 3.723 3.039 1 87.94 98 ILE A O 1
ATOM 732 N N . ARG A 1 99 ? 1.518 4.742 4.586 1 91.19 99 ARG A N 1
ATOM 733 C CA . ARG A 1 99 ? 1.367 5.961 3.797 1 91.19 99 ARG A CA 1
ATOM 734 C C . ARG A 1 99 ? 2.727 6.562 3.455 1 91.19 99 ARG A C 1
ATOM 736 O O . ARG A 1 99 ? 2.979 6.922 2.303 1 91.19 99 ARG A O 1
ATOM 743 N N . GLY A 1 100 ? 3.57 6.641 4.457 1 92.12 100 GLY A N 1
ATOM 744 C CA . GLY A 1 100 ? 4.922 7.129 4.234 1 92.12 100 GLY A CA 1
ATOM 745 C C . GLY A 1 100 ? 5.73 6.242 3.307 1 92.12 100 GLY A C 1
ATOM 746 O O . GLY A 1 100 ? 6.438 6.738 2.428 1 92.12 100 GLY A O 1
ATOM 747 N N . ALA A 1 101 ? 5.605 4.93 3.494 1 89.94 101 ALA A N 1
ATOM 748 C CA . ALA A 1 101 ? 6.332 3.98 2.658 1 89.94 101 ALA A CA 1
ATOM 749 C C . ALA A 1 101 ? 5.914 4.105 1.195 1 89.94 101 ALA A C 1
ATOM 751 O O . ALA A 1 101 ? 6.758 4.102 0.299 1 89.94 101 ALA A O 1
ATOM 752 N N . MET A 1 102 ? 4.625 4.238 0.997 1 92.25 102 MET A N 1
ATOM 753 C CA . MET A 1 102 ? 4.117 4.414 -0.36 1 92.25 102 MET A CA 1
ATOM 754 C C . MET A 1 102 ? 4.625 5.719 -0.968 1 92.25 102 MET A C 1
ATOM 756 O O . MET A 1 102 ? 5.02 5.75 -2.135 1 92.25 102 MET A O 1
ATOM 760 N N . THR A 1 103 ? 4.648 6.742 -0.187 1 94.62 103 THR A N 1
ATOM 761 C CA . THR A 1 103 ? 5.148 8.031 -0.643 1 94.62 103 THR A CA 1
ATOM 762 C C . THR A 1 103 ? 6.613 7.93 -1.067 1 94.62 103 THR A C 1
ATOM 764 O O . THR A 1 103 ? 6.996 8.438 -2.123 1 94.62 103 THR A O 1
ATOM 767 N N . ARG A 1 104 ? 7.434 7.254 -0.3 1 92.25 104 ARG A N 1
ATOM 768 C CA . ARG A 1 104 ? 8.844 7.062 -0.625 1 92.25 104 ARG A CA 1
ATOM 769 C C . ARG A 1 104 ? 9 6.316 -1.945 1 92.25 104 ARG A C 1
ATOM 771 O O . ARG A 1 104 ? 9.852 6.672 -2.768 1 92.25 104 ARG A O 1
ATOM 778 N N . ARG A 1 105 ? 8.195 5.297 -2.133 1 91.38 105 ARG A N 1
ATOM 779 C CA . ARG A 1 105 ? 8.258 4.516 -3.365 1 91.38 105 ARG A CA 1
ATOM 780 C C . ARG A 1 105 ? 7.852 5.363 -4.57 1 91.38 105 ARG A C 1
ATOM 782 O O . ARG A 1 105 ? 8.523 5.34 -5.602 1 91.38 105 ARG A O 1
ATOM 789 N N . ILE A 1 106 ? 6.805 6.094 -4.434 1 93.94 106 ILE A N 1
ATOM 790 C CA . ILE A 1 106 ? 6.316 6.941 -5.52 1 93.94 106 ILE A CA 1
ATOM 791 C C . ILE A 1 106 ? 7.348 8.023 -5.836 1 93.94 106 ILE A C 1
ATOM 793 O O . ILE A 1 106 ? 7.648 8.281 -7.004 1 93.94 106 ILE A O 1
ATOM 797 N N . ALA A 1 107 ? 7.879 8.633 -4.793 1 95 107 ALA A N 1
ATOM 798 C CA . ALA A 1 107 ? 8.914 9.641 -4.984 1 95 107 ALA A CA 1
ATOM 799 C C . ALA A 1 107 ? 10.117 9.062 -5.723 1 95 107 ALA A C 1
ATOM 801 O O . ALA A 1 107 ? 10.68 9.703 -6.609 1 95 107 ALA A O 1
ATOM 802 N N . GLY A 1 108 ? 10.523 7.852 -5.289 1 91.62 108 GLY A N 1
ATOM 803 C CA . GLY A 1 108 ? 11.609 7.184 -5.992 1 91.62 108 GLY A CA 1
ATOM 804 C C . GLY A 1 108 ? 11.375 7.07 -7.484 1 91.62 108 GLY A C 1
ATOM 805 O O . GLY A 1 108 ? 12.266 7.363 -8.281 1 91.62 108 GLY A O 1
ATOM 806 N N . ARG A 1 109 ? 10.211 6.711 -7.859 1 90.88 109 ARG A N 1
ATOM 807 C CA . ARG A 1 109 ? 9.883 6.562 -9.273 1 90.88 109 ARG A CA 1
ATOM 808 C C . ARG A 1 109 ? 9.891 7.91 -9.984 1 90.88 109 ARG A C 1
ATOM 810 O O . ARG A 1 109 ? 10.445 8.039 -11.078 1 90.88 109 ARG A O 1
ATOM 817 N N . LEU A 1 110 ? 9.25 8.938 -9.406 1 94.38 110 LEU A N 1
ATOM 818 C CA . LEU A 1 110 ? 9.188 10.266 -10.008 1 94.38 110 LEU A CA 1
ATOM 819 C C . LEU A 1 110 ? 10.586 10.844 -10.195 1 94.38 110 LEU A C 1
ATOM 821 O O . LEU A 1 110 ? 10.867 11.469 -11.219 1 94.38 110 LEU A O 1
ATOM 825 N N . ASN A 1 111 ? 11.414 10.602 -9.195 1 94.25 111 ASN A N 1
ATOM 826 C CA . ASN A 1 111 ? 12.789 11.07 -9.289 1 94.25 111 ASN A CA 1
ATOM 827 C C . ASN A 1 111 ? 13.562 10.344 -10.383 1 94.25 111 ASN A C 1
ATOM 829 O O . ASN A 1 111 ? 14.305 10.969 -11.148 1 94.2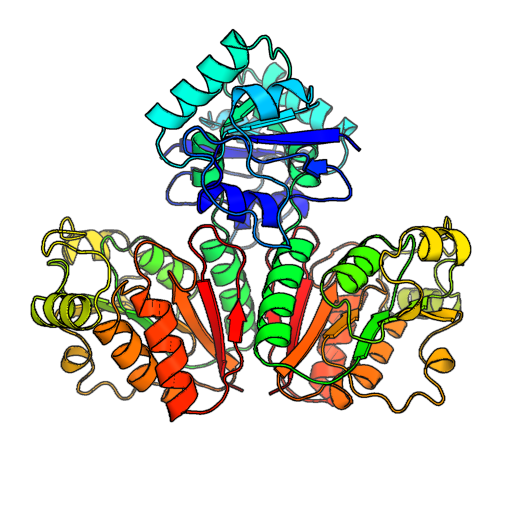5 111 ASN A O 1
ATOM 833 N N . GLU A 1 112 ? 13.406 9.039 -10.453 1 88.69 112 GLU A N 1
ATOM 834 C CA . GLU A 1 112 ? 14.062 8.234 -11.484 1 88.69 112 GLU A CA 1
ATOM 835 C C . GLU A 1 112 ? 13.664 8.711 -12.883 1 88.69 112 GLU A C 1
ATOM 837 O O . GLU A 1 112 ? 14.484 8.688 -13.805 1 88.69 112 GLU A O 1
ATOM 842 N N . LEU A 1 113 ? 12.469 9.164 -13.008 1 89.31 113 LEU A N 1
ATOM 843 C CA . LEU A 1 113 ? 11.961 9.609 -14.297 1 89.31 113 LEU A CA 1
ATOM 844 C C . LEU A 1 113 ? 12.273 11.086 -14.531 1 89.31 113 LEU A C 1
ATOM 846 O O . LEU A 1 113 ? 11.914 11.648 -15.57 1 89.31 113 LEU A O 1
ATOM 850 N N . HIS A 1 114 ? 12.891 11.75 -13.594 1 93.62 114 HIS A N 1
ATOM 851 C CA . HIS A 1 114 ? 13.188 13.18 -13.656 1 93.62 114 HIS A CA 1
ATOM 852 C C . HIS A 1 114 ? 11.93 13.992 -13.953 1 93.62 114 HIS A C 1
ATOM 854 O O . HIS A 1 114 ? 11.953 14.891 -14.797 1 93.62 114 HIS A O 1
ATOM 860 N N . THR A 1 115 ? 10.875 13.539 -13.281 1 94 115 THR A N 1
ATOM 861 C CA . THR A 1 115 ? 9.602 14.227 -13.461 1 94 115 THR A CA 1
ATOM 862 C C . THR A 1 115 ? 9.695 15.672 -12.969 1 94 115 THR A C 1
ATOM 864 O O . THR A 1 115 ? 10.133 15.914 -11.844 1 94 115 THR A O 1
ATOM 867 N N . GLU A 1 116 ? 9.305 16.594 -13.82 1 96 116 GLU A N 1
ATOM 868 C CA . GLU A 1 116 ? 9.328 18 -13.438 1 96 116 GLU A CA 1
ATOM 869 C C . GLU A 1 116 ? 8.109 18.375 -12.594 1 96 116 GLU A C 1
ATOM 871 O O . GLU A 1 116 ? 7.156 17.594 -12.508 1 96 116 GLU A O 1
ATOM 876 N N . GLY A 1 117 ? 8.203 19.562 -11.969 1 98.06 117 GLY A N 1
ATOM 877 C CA . GLY A 1 117 ? 7.074 20.062 -11.195 1 98.06 117 GLY A CA 1
ATOM 878 C C . GLY A 1 117 ? 7.363 20.172 -9.711 1 98.06 117 GLY A C 1
ATOM 879 O O . GLY A 1 117 ? 8.211 19.453 -9.188 1 98.06 117 GLY A O 1
ATOM 880 N N . ALA A 1 118 ? 6.613 20.984 -9.062 1 98.75 118 ALA A N 1
ATOM 881 C CA . ALA A 1 118 ? 6.746 21.203 -7.629 1 98.75 118 ALA A CA 1
ATOM 882 C C . ALA A 1 118 ? 5.996 20.141 -6.832 1 98.75 118 ALA A C 1
ATOM 884 O O . ALA A 1 118 ? 5.379 19.25 -7.41 1 98.75 118 ALA A O 1
ATOM 885 N N . VAL A 1 119 ? 6.168 20.172 -5.547 1 98.81 119 VAL A N 1
ATOM 886 C CA . VAL A 1 119 ? 5.457 19.328 -4.586 1 98.81 119 VAL A CA 1
ATOM 887 C C . VAL A 1 119 ? 4.668 20.219 -3.621 1 98.81 119 VAL A C 1
ATOM 889 O O . VAL A 1 119 ? 5.02 21.375 -3.406 1 98.81 119 VAL A O 1
ATOM 892 N N . ALA A 1 120 ? 3.588 19.672 -3.107 1 98.94 120 ALA A N 1
ATOM 893 C CA . ALA A 1 120 ? 2.783 20.484 -2.201 1 98.94 120 ALA A CA 1
ATOM 894 C C . ALA A 1 120 ? 2.096 19.625 -1.149 1 98.94 120 ALA A C 1
ATOM 896 O O . ALA A 1 120 ? 1.886 18.422 -1.361 1 98.94 120 ALA A O 1
ATOM 897 N N . GLU A 1 121 ? 1.787 20.188 -0.019 1 98.94 121 GLU A N 1
ATOM 898 C CA . GLU A 1 121 ? 0.911 19.625 1.001 1 98.94 121 GLU A CA 1
ATOM 899 C C . GLU A 1 121 ? -0.151 20.625 1.438 1 98.94 121 GLU A C 1
ATOM 901 O O . GLU A 1 121 ? 0.17 21.781 1.772 1 98.94 121 GLU A O 1
ATOM 906 N N . LEU A 1 122 ? -1.37 20.312 1.296 1 98.88 122 LEU A N 1
ATOM 907 C CA . LEU A 1 122 ? -2.48 21.031 1.907 1 98.88 122 LEU A CA 1
ATOM 908 C C . LEU A 1 122 ? -2.936 20.344 3.189 1 98.88 122 LEU A C 1
ATOM 910 O O . LEU A 1 122 ? -3.395 19.203 3.154 1 98.88 122 LEU A O 1
ATOM 914 N N . GLY A 1 123 ? -2.879 21.016 4.297 1 98.44 123 GLY A N 1
ATOM 915 C CA . GLY A 1 123 ? -3.025 20.422 5.617 1 98.44 123 GLY A CA 1
ATOM 916 C C . GLY A 1 123 ? -1.711 19.953 6.207 1 98.44 123 GLY A C 1
ATOM 917 O O . GLY A 1 123 ? -1.401 18.75 6.172 1 98.44 123 GLY A O 1
ATOM 918 N N . VAL A 1 124 ? -0.98 20.969 6.82 1 98.56 124 VAL A N 1
ATOM 919 C CA . VAL A 1 124 ? 0.403 20.719 7.215 1 98.56 124 VAL A CA 1
ATOM 920 C C . VAL A 1 124 ? 0.457 20.328 8.688 1 98.56 124 VAL A C 1
ATOM 922 O O . VAL A 1 124 ? 1.246 19.469 9.078 1 98.56 124 VAL A O 1
ATOM 925 N N . TYR A 1 125 ? -0.31 20.984 9.531 1 96.94 125 TYR A N 1
ATOM 926 C CA . TYR A 1 125 ? -0.308 20.812 10.977 1 96.94 125 TYR A CA 1
ATOM 927 C C . TYR A 1 125 ? 1.107 20.891 11.531 1 96.94 125 TYR A C 1
ATOM 929 O O . TYR A 1 125 ? 1.773 21.922 11.391 1 96.94 125 TYR A O 1
ATOM 937 N N . GLN A 1 126 ? 1.654 19.906 12.008 1 96.5 126 GLN A N 1
ATOM 938 C CA . GLN A 1 126 ? 2.941 20 12.688 1 96.5 126 GLN A CA 1
ATOM 939 C C . GLN A 1 126 ? 4.09 19.688 11.734 1 96.5 126 GLN A C 1
ATOM 941 O O . GLN A 1 126 ? 5.254 19.672 12.141 1 96.5 126 GLN A O 1
ATOM 946 N N . GLY A 1 127 ? 3.842 19.375 10.539 1 97.5 127 GLY A N 1
ATOM 947 C CA . GLY A 1 127 ? 4.852 19.312 9.492 1 97.5 127 GLY A CA 1
ATOM 948 C C . GLY A 1 127 ? 5.535 17.953 9.398 1 97.5 127 GLY A C 1
ATOM 949 O O . GLY A 1 127 ? 6.59 17.828 8.781 1 97.5 127 GLY A O 1
ATOM 950 N N . ASN A 1 128 ? 4.938 16.922 10 1 93.88 128 ASN A N 1
ATOM 951 C CA . ASN A 1 128 ? 5.566 15.609 9.961 1 93.88 128 ASN A CA 1
ATOM 952 C C . ASN A 1 128 ? 5.625 15.055 8.547 1 93.88 128 ASN A C 1
ATOM 954 O O . ASN A 1 128 ? 6.68 14.602 8.094 1 93.88 128 ASN A O 1
ATOM 958 N N . PHE A 1 129 ? 4.516 15.078 7.875 1 96.38 129 PHE A N 1
ATOM 959 C CA . PHE A 1 129 ? 4.492 14.57 6.508 1 96.38 129 PHE A CA 1
ATOM 960 C C . PHE A 1 129 ? 5.246 15.5 5.566 1 96.38 129 PHE A C 1
ATOM 962 O O . PHE A 1 129 ? 5.918 15.039 4.641 1 96.38 129 PHE A O 1
ATOM 969 N N . ALA A 1 130 ? 5.184 16.812 5.809 1 98.12 130 ALA A N 1
ATOM 970 C CA . ALA A 1 130 ? 5.945 17.781 5.031 1 98.12 130 ALA A CA 1
ATOM 971 C C . ALA A 1 130 ? 7.438 17.469 5.07 1 98.12 130 ALA A C 1
ATOM 973 O O . ALA A 1 130 ? 8.133 17.609 4.059 1 98.12 130 ALA A O 1
ATOM 974 N N . ARG A 1 131 ? 7.887 17.125 6.23 1 96.88 131 ARG A N 1
ATOM 975 C CA . ARG A 1 131 ? 9.297 16.766 6.367 1 96.88 131 ARG A CA 1
ATOM 976 C C . ARG A 1 131 ? 9.664 15.609 5.445 1 96.88 131 ARG A C 1
ATOM 978 O O . ARG A 1 131 ? 10.719 15.625 4.809 1 96.88 131 ARG A O 1
ATOM 985 N N . LEU A 1 132 ? 8.828 14.609 5.41 1 95.19 132 LEU A N 1
ATOM 986 C CA . LEU A 1 132 ? 9.039 13.477 4.512 1 95.19 132 LEU A CA 1
ATOM 987 C C . LEU A 1 132 ? 9.102 13.938 3.061 1 95.19 132 LEU A C 1
ATOM 989 O O . LEU A 1 132 ? 10.023 13.586 2.33 1 95.19 132 LEU A O 1
ATOM 993 N N . LEU A 1 133 ? 8.172 14.758 2.658 1 98.12 133 LEU A N 1
ATOM 994 C CA . LEU A 1 133 ? 8.148 15.258 1.286 1 98.12 133 LEU A CA 1
ATOM 995 C C . LEU A 1 133 ? 9.422 16.031 0.96 1 98.12 133 LEU A C 1
ATOM 997 O O . LEU A 1 133 ? 10.016 15.828 -0.104 1 98.12 133 LEU A O 1
ATOM 1001 N N . ASN A 1 134 ? 9.781 16.859 1.896 1 98.12 134 ASN A N 1
ATOM 1002 C CA . ASN A 1 134 ? 10.984 17.672 1.715 1 98.12 134 ASN A CA 1
ATOM 1003 C C . ASN A 1 134 ? 12.227 16.797 1.577 1 98.12 134 ASN A C 1
ATOM 1005 O O . ASN A 1 134 ? 13.141 17.125 0.819 1 98.12 134 ASN A O 1
ATOM 1009 N N . ALA A 1 135 ? 12.258 15.695 2.27 1 94.44 135 ALA A N 1
ATOM 1010 C CA . ALA A 1 135 ? 13.406 14.789 2.268 1 94.44 135 ALA A CA 1
ATOM 1011 C C . ALA A 1 135 ? 13.469 13.984 0.973 1 94.44 135 ALA A C 1
ATOM 1013 O O . ALA A 1 135 ? 14.547 13.789 0.407 1 94.44 135 ALA A O 1
ATOM 1014 N N . VAL A 1 136 ? 12.344 13.555 0.485 1 94.75 136 VAL A N 1
ATOM 1015 C CA . VAL A 1 136 ? 12.367 12.617 -0.632 1 94.75 136 VAL A CA 1
ATOM 1016 C C . VAL A 1 136 ? 12.344 13.383 -1.952 1 94.75 136 VAL A C 1
ATOM 1018 O O . VAL A 1 136 ? 12.617 12.812 -3.012 1 94.75 136 VAL A O 1
ATOM 1021 N N . PHE A 1 137 ? 11.992 14.633 -1.92 1 97.25 137 PHE A N 1
ATOM 1022 C CA . PHE A 1 137 ? 12.094 15.531 -3.066 1 97.25 137 PHE A CA 1
ATOM 1023 C C . PHE A 1 137 ? 13.023 16.703 -2.77 1 97.25 137 PHE A C 1
ATOM 1025 O O . PHE A 1 137 ? 12.602 17.859 -2.77 1 97.25 137 PHE A O 1
ATOM 1032 N N . PRO A 1 138 ? 14.2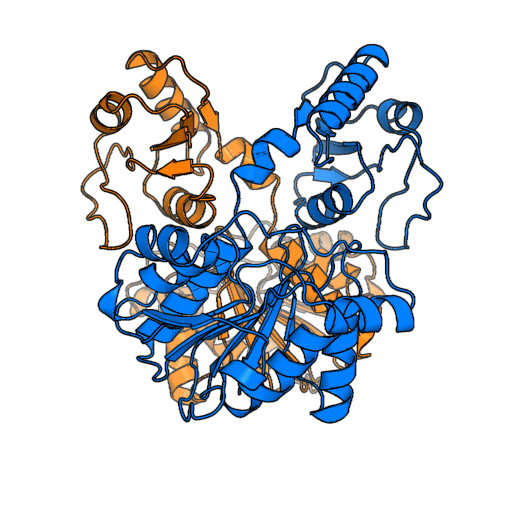73 16.453 -2.678 1 94.94 138 PRO A N 1
ATOM 1033 C CA . PRO A 1 138 ? 15.203 17.484 -2.184 1 94.94 138 PRO A CA 1
ATOM 1034 C C . PRO A 1 138 ? 15.414 18.625 -3.178 1 94.94 138 PRO A C 1
ATOM 1036 O O . PRO A 1 138 ? 15.82 19.719 -2.789 1 94.94 138 PRO A O 1
ATOM 1039 N N . ASP A 1 139 ? 15.133 18.422 -4.438 1 96.12 139 ASP A N 1
ATOM 1040 C CA . ASP A 1 139 ? 15.445 19.422 -5.453 1 96.12 139 ASP A CA 1
ATOM 1041 C C . ASP A 1 139 ? 14.18 20.125 -5.93 1 96.12 139 ASP A C 1
ATOM 1043 O O . ASP A 1 139 ? 14.227 20.938 -6.867 1 96.12 139 ASP A O 1
ATOM 1047 N N . LYS A 1 140 ? 13.086 19.828 -5.355 1 98 140 LYS A N 1
ATOM 1048 C CA . LYS A 1 140 ? 11.836 20.438 -5.793 1 98 140 LYS A CA 1
ATOM 1049 C C . LYS A 1 140 ? 11.336 21.453 -4.77 1 98 140 LYS A C 1
ATOM 1051 O O . LYS A 1 140 ? 11.578 21.312 -3.57 1 98 140 LYS A O 1
ATOM 1056 N N . SER A 1 141 ? 10.648 22.469 -5.32 1 98.62 141 SER A N 1
ATOM 1057 C CA . SER A 1 141 ? 9.945 23.375 -4.418 1 98.62 141 SER A CA 1
ATOM 1058 C C . SER A 1 141 ? 8.797 22.656 -3.703 1 98.62 141 SER A C 1
ATOM 1060 O O . SER A 1 141 ? 8.07 21.875 -4.312 1 98.62 141 SER A O 1
ATOM 1062 N N . LEU A 1 142 ? 8.734 22.891 -2.416 1 98.81 142 LEU A N 1
ATOM 1063 C CA . LEU A 1 142 ? 7.66 22.328 -1.597 1 98.81 142 LEU A CA 1
ATOM 1064 C C . LEU A 1 142 ? 6.738 23.422 -1.082 1 98.81 142 LEU A C 1
ATOM 1066 O O . LEU A 1 142 ? 7.141 24.234 -0.24 1 98.81 142 LEU A O 1
ATOM 1070 N N . TYR A 1 143 ? 5.523 23.5 -1.6 1 98.94 143 TYR A N 1
ATOM 1071 C CA . TYR A 1 143 ? 4.508 24.438 -1.13 1 98.94 143 TYR A CA 1
ATOM 1072 C C . TYR A 1 143 ? 3.721 23.844 0.034 1 98.94 143 TYR A C 1
ATOM 1074 O O . TYR A 1 143 ? 3.193 22.734 -0.065 1 98.94 143 TYR A O 1
ATOM 1082 N N . LEU A 1 144 ? 3.66 24.562 1.147 1 98.88 144 LEU A N 1
ATOM 1083 C CA . LEU A 1 144 ? 2.924 24.125 2.326 1 98.88 144 LEU A CA 1
ATOM 1084 C C . LEU A 1 144 ? 1.752 25.047 2.617 1 98.88 144 LEU A C 1
ATOM 1086 O O . LEU A 1 144 ? 1.95 26.219 2.965 1 98.88 144 LEU A O 1
ATOM 1090 N N . PHE A 1 145 ? 0.558 24.531 2.459 1 98.88 145 PHE A N 1
ATOM 1091 C CA . PHE A 1 145 ? -0.669 25.281 2.693 1 98.88 145 PHE A CA 1
ATOM 1092 C C . PHE A 1 145 ? -1.312 24.875 4.012 1 98.88 145 PHE A C 1
ATOM 1094 O O . PHE A 1 145 ? -1.609 23.688 4.223 1 98.88 145 PHE A O 1
ATOM 1101 N N . ASP A 1 146 ? -1.522 25.781 4.906 1 98.5 146 ASP A N 1
ATOM 1102 C CA . ASP A 1 146 ? -2.188 25.531 6.18 1 98.5 146 ASP A CA 1
ATOM 1103 C C . ASP A 1 146 ? -2.631 26.844 6.836 1 98.5 146 ASP A C 1
ATOM 1105 O O . ASP A 1 146 ? -2.023 27.891 6.613 1 98.5 146 ASP A O 1
ATOM 1109 N N . THR A 1 147 ? -3.682 26.797 7.621 1 97.06 147 THR A N 1
ATOM 1110 C CA . THR A 1 147 ? -4.066 27.969 8.406 1 97.06 147 THR A CA 1
ATOM 1111 C C . THR A 1 147 ? -3.129 28.141 9.602 1 97.06 147 THR A C 1
ATOM 1113 O O . THR A 1 147 ? -3.021 29.25 10.148 1 97.06 147 THR A O 1
ATOM 1116 N N . PHE A 1 148 ? -2.537 27.078 10.062 1 96.94 148 PHE A N 1
ATOM 1117 C CA . PHE A 1 148 ? -1.704 26.969 11.25 1 96.94 148 PHE A CA 1
ATOM 1118 C C . PHE A 1 148 ? -2.461 27.438 12.492 1 96.94 148 PHE A C 1
ATOM 1120 O O . PHE A 1 148 ? -1.853 27.875 13.461 1 96.94 148 PHE A O 1
ATOM 1127 N N . ARG A 1 149 ? -3.803 27.453 12.398 1 95.06 149 ARG A N 1
ATOM 1128 C CA . ARG A 1 149 ? -4.676 27.859 13.492 1 95.06 149 ARG A CA 1
ATOM 1129 C C . ARG A 1 149 ? -5.848 26.891 13.648 1 95.06 149 ARG A C 1
ATOM 1131 O O . ARG A 1 149 ? -6.859 27.234 14.266 1 95.06 149 ARG A O 1
ATOM 1138 N N . GLY A 1 150 ? -5.707 25.734 13.039 1 95.62 150 GLY A N 1
ATOM 1139 C CA . GLY A 1 150 ? -6.781 24.766 13.086 1 95.62 150 GLY A CA 1
ATOM 1140 C C . GLY A 1 150 ? -7.785 24.922 11.961 1 95.62 150 GLY A C 1
ATOM 1141 O O . GLY A 1 150 ? -7.453 25.453 10.898 1 95.62 150 GLY A O 1
ATOM 1142 N N . PHE A 1 151 ? -8.992 24.375 12.156 1 96.31 151 PHE A N 1
ATOM 1143 C CA . PHE A 1 151 ? -10.008 24.375 11.109 1 96.31 151 PHE A CA 1
ATOM 1144 C C . PHE A 1 151 ? -10.633 25.75 10.945 1 96.31 151 PHE A C 1
ATOM 1146 O O . PHE A 1 151 ? -10.898 26.438 11.938 1 96.31 151 PHE A O 1
ATOM 1153 N N . ALA A 1 152 ? -10.836 26.188 9.742 1 95.88 152 ALA A N 1
ATOM 1154 C CA . ALA A 1 152 ? -11.547 27.422 9.469 1 95.88 152 ALA A CA 1
ATOM 1155 C C . ALA A 1 152 ? -13.023 27.297 9.805 1 95.88 152 ALA A C 1
ATOM 1157 O O . ALA A 1 152 ? -13.641 26.266 9.562 1 95.88 152 ALA A O 1
ATOM 1158 N N . GLU A 1 153 ? -13.609 28.359 10.281 1 95.81 153 GLU A N 1
ATOM 1159 C CA . GLU A 1 153 ? -15.008 28.359 10.688 1 95.81 153 GLU A CA 1
ATOM 1160 C C . GLU A 1 153 ? -15.922 28.016 9.516 1 95.81 153 GLU A C 1
ATOM 1162 O O . GLU A 1 153 ? -16.906 27.281 9.68 1 95.81 153 GLU A O 1
ATOM 1167 N N . SER A 1 154 ? -15.648 28.594 8.422 1 96.56 154 SER A N 1
ATOM 1168 C CA . SER A 1 154 ? -16.469 28.359 7.242 1 96.56 154 SER A CA 1
ATOM 1169 C C . SER A 1 154 ? -16.484 26.875 6.867 1 96.56 154 SER A C 1
ATOM 1171 O O . SER A 1 154 ? -17.5 26.344 6.418 1 96.56 154 SER A O 1
ATOM 1173 N N . ASP A 1 155 ? -15.383 26.172 7.016 1 97.62 155 ASP A N 1
ATOM 1174 C CA . ASP A 1 155 ? -15.289 24.75 6.707 1 97.62 155 ASP A CA 1
ATOM 1175 C C . ASP A 1 155 ? -16.078 23.922 7.703 1 97.62 155 ASP A C 1
ATOM 1177 O O . ASP A 1 155 ? -16.719 22.922 7.328 1 97.62 155 ASP A O 1
ATOM 1181 N N . ILE A 1 156 ? -16.047 24.328 8.961 1 96.81 156 ILE A N 1
ATOM 1182 C CA . ILE A 1 156 ? -16.812 23.672 10.008 1 96.81 156 ILE A CA 1
ATOM 1183 C C . ILE A 1 156 ? -18.312 23.781 9.711 1 96.81 156 ILE A C 1
ATOM 1185 O O . ILE A 1 156 ? -19.047 22.812 9.844 1 96.81 156 ILE A O 1
ATOM 1189 N N . ASP A 1 157 ? -18.703 24.969 9.289 1 97.19 157 ASP A N 1
ATOM 1190 C CA . ASP A 1 157 ? -20.094 25.203 8.945 1 97.19 157 ASP A CA 1
ATOM 1191 C C . ASP A 1 157 ? -20.531 24.297 7.801 1 97.19 157 ASP A C 1
ATOM 1193 O O . ASP A 1 157 ? -21.656 23.781 7.805 1 97.19 157 ASP A O 1
ATOM 1197 N N . THR A 1 158 ? -19.656 24.141 6.848 1 97.5 158 THR A N 1
ATOM 1198 C CA . THR A 1 158 ? -19.953 23.266 5.719 1 97.5 158 THR A CA 1
ATOM 1199 C C . THR A 1 158 ? -20.125 21.828 6.188 1 97.5 158 THR A C 1
ATOM 1201 O O . THR A 1 158 ? -21.031 21.125 5.719 1 97.5 158 THR A O 1
ATOM 1204 N N . GLU A 1 159 ? -19.281 21.297 7.098 1 97.19 159 GLU A N 1
ATOM 1205 C CA . GLU A 1 159 ? -19.422 19.969 7.656 1 97.19 159 GLU A CA 1
ATOM 1206 C C . GLU A 1 159 ? -20.781 19.781 8.32 1 97.19 159 GLU A C 1
ATOM 1208 O O . GLU A 1 159 ? -21.453 18.781 8.102 1 97.19 159 GLU A O 1
ATOM 1213 N N . LYS A 1 160 ? -21.172 20.828 9.094 1 96.25 160 LYS A N 1
ATOM 1214 C CA . LYS A 1 160 ? -22.453 20.812 9.781 1 96.25 160 LYS A CA 1
ATOM 1215 C C . LYS A 1 160 ? -23.609 20.75 8.789 1 96.25 160 LYS A C 1
ATOM 1217 O O . LYS A 1 160 ? -24.562 20 8.992 1 96.25 160 LYS A O 1
ATOM 1222 N N . ALA A 1 161 ? -23.484 21.5 7.785 1 97.19 161 ALA A N 1
ATOM 1223 C CA . ALA A 1 161 ? -24.531 21.562 6.773 1 97.19 161 ALA A CA 1
ATOM 1224 C C . ALA A 1 161 ? -24.719 20.203 6.086 1 97.19 161 ALA A C 1
ATOM 1226 O O . ALA A 1 161 ? -25.828 19.859 5.668 1 97.19 161 ALA A O 1
ATOM 1227 N N . HIS A 1 162 ? -23.656 19.375 5.977 1 96.88 162 HIS A N 1
ATOM 1228 C CA . HIS A 1 162 ? -23.703 18.062 5.336 1 96.88 162 HIS A CA 1
ATOM 1229 C C . HIS A 1 162 ? -24.141 16.984 6.316 1 96.88 162 HIS A C 1
ATOM 1231 O O . HIS A 1 162 ? -24.312 15.828 5.934 1 96.88 162 HIS A O 1
ATOM 1237 N N . GLY A 1 163 ? -24.203 17.359 7.574 1 96.12 163 GLY A N 1
ATOM 1238 C CA . GLY A 1 163 ? -24.609 16.406 8.594 1 96.12 163 GLY A CA 1
ATOM 1239 C C . GLY A 1 163 ? -23.48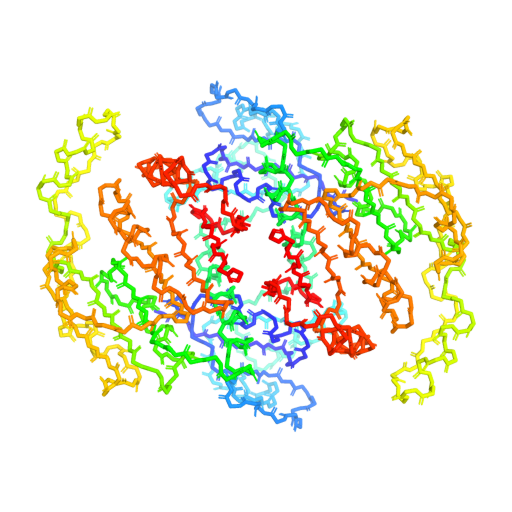4 15.477 9.031 1 96.12 163 GLY A C 1
ATOM 1240 O O . GLY A 1 163 ? -23.734 14.367 9.508 1 96.12 163 GLY A O 1
ATOM 1241 N N . PHE A 1 164 ? -22.234 15.867 8.82 1 95.38 164 PHE A N 1
ATOM 1242 C CA . PHE A 1 164 ? -21.078 15.07 9.219 1 95.38 164 PHE A CA 1
ATOM 1243 C C . PHE A 1 164 ? -20.828 15.203 10.719 1 95.38 164 PHE A C 1
ATOM 1245 O O . PHE A 1 164 ? -21.359 16.094 11.367 1 95.38 164 PHE A O 1
ATOM 1252 N N . PRO A 1 165 ? -20 14.328 11.328 1 91.69 165 PRO A N 1
ATOM 1253 C CA . PRO A 1 165 ? -19.672 14.43 12.75 1 91.69 165 PRO A CA 1
ATOM 1254 C C . PRO A 1 165 ? -19.062 15.789 13.109 1 91.69 165 PRO A C 1
ATOM 1256 O O . PRO A 1 165 ? -18.328 16.375 12.312 1 91.69 165 PRO A O 1
ATOM 1259 N N . PRO A 1 166 ? -19.312 16.234 14.266 1 92.62 166 PRO A N 1
ATOM 1260 C CA . PRO A 1 166 ? -18.828 17.547 14.672 1 92.62 166 PRO A CA 1
ATOM 1261 C C . PRO A 1 166 ? -17.297 17.594 14.805 1 92.62 166 PRO A C 1
ATOM 1263 O O . PRO A 1 166 ? -16.688 16.594 15.195 1 92.62 166 PRO A O 1
ATOM 1266 N N . VAL A 1 167 ? -16.734 18.688 14.359 1 93.44 167 VAL A N 1
ATOM 1267 C CA . VAL A 1 167 ? -15.32 18.984 14.539 1 93.44 167 VAL A CA 1
ATOM 1268 C C . VAL A 1 167 ? -15.172 20.344 15.242 1 93.44 167 VAL A C 1
ATOM 1270 O O . VAL A 1 167 ? -16.094 21.156 15.234 1 93.44 167 VAL A O 1
ATOM 1273 N N . ARG A 1 168 ? -14.055 20.531 15.984 1 89.88 168 ARG A N 1
ATOM 1274 C CA . ARG A 1 168 ? -13.82 21.766 16.734 1 89.88 168 ARG A CA 1
ATOM 1275 C C . ARG A 1 168 ? -12.758 22.625 16.062 1 89.88 168 ARG A C 1
ATOM 1277 O O . ARG A 1 168 ? -11.781 22.109 15.523 1 89.88 168 ARG A O 1
ATOM 1284 N N . ARG A 1 169 ? -12.906 23.812 16.203 1 88.5 169 ARG A N 1
ATOM 1285 C CA . ARG A 1 169 ? -12.008 24.781 15.578 1 88.5 169 ARG A CA 1
ATOM 1286 C C . ARG A 1 169 ? -10.586 24.609 16.094 1 88.5 169 ARG A C 1
ATOM 1288 O O . ARG A 1 169 ? -9.625 24.812 15.352 1 88.5 169 ARG A O 1
ATOM 1295 N N . ASP A 1 170 ? -10.461 24.281 17.312 1 88.81 170 ASP A N 1
ATOM 1296 C CA . ASP A 1 170 ? -9.141 24.266 17.953 1 88.81 170 ASP A CA 1
ATOM 1297 C C . ASP A 1 170 ? -8.469 22.906 17.781 1 88.81 170 ASP A C 1
ATOM 1299 O O . ASP A 1 170 ? -7.375 22.688 18.297 1 88.81 170 ASP A O 1
ATOM 1303 N N . GLU A 1 171 ? -9.156 22.156 17.062 1 89.62 171 GLU A N 1
ATOM 1304 C CA . GLU A 1 171 ? -8.461 20.922 16.703 1 89.62 171 GLU A CA 1
ATOM 1305 C C . GLU A 1 171 ? -7.281 21.188 15.789 1 89.62 171 GLU A C 1
ATOM 1307 O O . GLU A 1 171 ? -7.348 22.078 14.93 1 89.62 171 GLU A O 1
ATOM 1312 N N . PHE A 1 172 ? -6.129 20.562 16.016 1 91.81 172 PHE A N 1
ATOM 1313 C CA . PHE A 1 172 ? -4.922 20.625 15.195 1 91.81 172 PHE A CA 1
ATOM 1314 C C . PHE A 1 172 ? -4.371 22.047 15.156 1 91.81 172 PHE A C 1
ATOM 1316 O O . PHE A 1 172 ? -3.869 22.5 14.117 1 91.81 172 PHE A O 1
ATOM 1323 N N . CYS A 1 173 ? -4.582 22.844 16.219 1 92.69 173 CYS A N 1
ATOM 1324 C CA . CYS A 1 173 ? -4.082 24.219 16.297 1 92.69 173 CYS A CA 1
ATOM 1325 C C . CYS A 1 173 ? -2.725 24.266 17 1 92.69 173 CYS A C 1
ATOM 1327 O O . CYS A 1 173 ? -2.043 25.297 16.969 1 92.69 173 CYS A O 1
ATOM 1329 N N . ALA A 1 174 ? -2.301 23.203 17.578 1 94 174 ALA A N 1
ATOM 1330 C CA . ALA A 1 174 ? -1.021 23.156 18.281 1 94 174 ALA A CA 1
ATOM 1331 C C . ALA A 1 174 ? 0.14 23.047 17.297 1 94 174 ALA A C 1
ATOM 1333 O O . ALA A 1 174 ? 0.815 22.016 17.234 1 94 174 ALA A O 1
ATOM 1334 N N . THR A 1 175 ? 0.405 24.125 16.609 1 96.44 175 THR A N 1
ATOM 1335 C CA . THR A 1 175 ? 1.442 24.172 15.578 1 96.44 175 THR A CA 1
ATOM 1336 C C . THR A 1 175 ? 1.82 25.625 15.266 1 96.44 175 THR A C 1
ATOM 1338 O O . THR A 1 175 ? 1.216 26.562 15.789 1 96.44 175 THR A O 1
ATOM 1341 N N . SER A 1 176 ? 2.941 25.844 14.57 1 97.31 176 SER A N 1
ATOM 1342 C CA . SER A 1 176 ? 3.398 27.141 14.078 1 97.31 176 SER A CA 1
ATOM 1343 C C . SER A 1 176 ? 4.301 26.984 12.859 1 97.31 176 SER A C 1
ATOM 1345 O O . SER A 1 176 ? 4.914 25.938 12.664 1 97.31 176 SER A O 1
ATOM 1347 N N . VAL A 1 177 ? 4.309 28.047 12.094 1 98 177 VAL A N 1
ATOM 1348 C CA . VAL A 1 177 ? 5.18 28.062 10.922 1 98 177 VAL A CA 1
ATOM 1349 C C . VAL A 1 177 ? 6.625 27.812 11.352 1 98 177 VAL A C 1
ATOM 1351 O O . VAL A 1 177 ? 7.336 27.031 10.719 1 98 177 VAL A O 1
ATOM 1354 N N . GLU A 1 178 ? 6.996 28.438 12.422 1 97.81 178 GLU A N 1
ATOM 1355 C CA . GLU A 1 178 ? 8.359 28.297 12.93 1 97.81 178 GLU A CA 1
ATOM 1356 C C . GLU A 1 178 ? 8.68 26.844 13.281 1 97.81 178 GLU A C 1
ATOM 1358 O O . GLU A 1 178 ? 9.742 26.328 12.93 1 97.81 178 GLU A O 1
ATOM 1363 N N . ALA A 1 179 ? 7.766 26.234 13.969 1 97.44 179 ALA A N 1
ATOM 1364 C CA . ALA A 1 179 ? 7.965 24.844 14.375 1 97.44 179 ALA A CA 1
ATOM 1365 C C . ALA A 1 179 ? 8.055 23.922 13.164 1 97.44 179 ALA A C 1
ATOM 1367 O O . ALA A 1 179 ? 8.883 23.016 13.133 1 97.44 179 ALA A O 1
ATOM 1368 N N . VAL A 1 180 ? 7.223 24.141 12.133 1 98.25 180 VAL A N 1
ATOM 1369 C CA . VAL A 1 180 ? 7.207 23.344 10.922 1 98.25 180 VAL A CA 1
ATOM 1370 C C . VAL A 1 180 ? 8.516 23.531 10.156 1 98.25 180 VAL A C 1
ATOM 1372 O O . VAL A 1 180 ? 9.156 22.562 9.75 1 98.25 180 VAL A O 1
ATOM 1375 N N . MET A 1 181 ? 8.961 24.766 10.039 1 98.31 181 MET A N 1
ATOM 1376 C CA . MET A 1 181 ? 10.172 25.078 9.289 1 98.31 181 MET A CA 1
ATOM 1377 C C . MET A 1 181 ? 11.398 24.453 9.961 1 98.31 181 MET A C 1
ATOM 1379 O O . MET A 1 181 ? 12.32 24 9.273 1 98.31 181 MET A O 1
ATOM 1383 N N . ALA A 1 182 ? 11.375 24.422 11.195 1 97.38 182 ALA A N 1
ATOM 1384 C CA . ALA A 1 182 ? 12.508 23.891 11.961 1 97.38 182 ALA A CA 1
ATOM 1385 C C . ALA A 1 182 ? 12.703 22.406 11.688 1 97.38 182 ALA A C 1
ATOM 1387 O O . ALA A 1 182 ? 13.797 21.875 11.883 1 97.38 182 ALA A O 1
ATOM 1388 N N . ARG A 1 183 ? 11.688 21.766 11.172 1 95.44 183 ARG A N 1
ATOM 1389 C CA . ARG A 1 183 ? 11.734 20.328 10.938 1 95.44 183 ARG A CA 1
ATOM 1390 C C . ARG A 1 183 ? 12.211 20.016 9.523 1 95.44 183 ARG A C 1
ATOM 1392 O O . ARG A 1 183 ? 12.578 18.875 9.219 1 95.44 183 ARG A O 1
ATOM 1399 N N . MET A 1 184 ? 12.281 20.969 8.68 1 97.62 184 MET A N 1
ATOM 1400 C CA . MET A 1 184 ? 12.516 20.75 7.25 1 97.62 184 MET A CA 1
ATOM 1401 C C . MET A 1 184 ? 14.008 20.578 6.965 1 97.62 184 MET A C 1
ATOM 1403 O O . MET A 1 184 ? 14.812 21.453 7.305 1 97.62 184 MET A O 1
ATOM 1407 N N . PRO A 1 185 ? 14.445 19.484 6.254 1 94.94 185 PRO A N 1
ATOM 1408 C CA . PRO A 1 185 ? 15.859 19.281 5.934 1 94.94 185 PRO A CA 1
ATOM 1409 C C . PRO A 1 185 ? 16.359 20.219 4.844 1 94.94 185 PRO A C 1
ATOM 1411 O O . PRO A 1 185 ? 17.547 20.531 4.793 1 94.94 185 PRO A O 1
ATOM 1414 N N . HIS A 1 186 ? 15.5 20.641 3.912 1 97.62 186 HIS A N 1
ATOM 1415 C CA . HIS A 1 186 ? 15.836 21.578 2.838 1 97.62 186 HIS A CA 1
ATOM 1416 C C . HIS A 1 186 ? 14.938 22.812 2.877 1 97.62 186 HIS A C 1
ATOM 1418 O O . HIS A 1 186 ? 14.164 23.047 1.948 1 97.62 186 HIS A O 1
ATOM 1424 N N . GLN A 1 187 ? 15.203 23.656 3.816 1 98.06 187 GLN A N 1
ATOM 1425 C CA . GLN A 1 187 ? 14.352 24.797 4.129 1 98.06 187 GLN A CA 1
ATOM 1426 C C . GLN A 1 187 ? 14.281 25.766 2.953 1 98.06 187 GLN A C 1
ATOM 1428 O O . GLN A 1 187 ? 13.242 26.391 2.723 1 98.06 187 GLN A O 1
ATOM 1433 N N . ALA A 1 188 ? 15.312 25.844 2.195 1 98.06 188 ALA A N 1
ATOM 1434 C CA . ALA A 1 188 ? 15.375 26.797 1.093 1 98.06 188 ALA A CA 1
ATOM 1435 C C . ALA A 1 188 ? 14.375 26.438 0.001 1 98.06 188 ALA A C 1
ATOM 1437 O O . ALA A 1 188 ? 14.016 27.281 -0.823 1 98.06 188 ALA A O 1
ATOM 1438 N N . ARG A 1 189 ? 13.914 25.188 -0.017 1 98.31 189 ARG A N 1
ATOM 1439 C CA . ARG A 1 189 ? 12.992 24.719 -1.051 1 98.31 189 ARG A CA 1
ATOM 1440 C C . ARG A 1 189 ? 11.547 24.875 -0.608 1 98.31 189 ARG A C 1
ATOM 1442 O O . ARG A 1 189 ? 10.625 24.641 -1.394 1 98.31 189 ARG A O 1
ATOM 1449 N N . VAL A 1 190 ? 11.328 25.344 0.644 1 98.81 190 VAL A N 1
ATOM 1450 C CA . VAL A 1 190 ? 9.984 25.328 1.225 1 98.81 190 VAL A CA 1
ATOM 1451 C C . VAL A 1 190 ? 9.344 26.703 1.046 1 98.81 190 VAL A C 1
ATOM 1453 O O . VAL A 1 190 ? 9.977 27.734 1.304 1 98.81 190 VAL A O 1
ATOM 1456 N N . ILE A 1 191 ? 8.164 26.766 0.574 1 98.75 191 ILE A N 1
ATOM 1457 C CA . ILE A 1 191 ? 7.363 27.984 0.439 1 98.75 191 ILE A CA 1
ATOM 1458 C C . ILE A 1 191 ? 6.102 27.859 1.291 1 98.75 191 ILE A C 1
ATOM 1460 O O . ILE A 1 191 ? 5.227 27.047 1.006 1 98.75 191 ILE A O 1
ATOM 1464 N N . ILE A 1 192 ? 6.02 28.703 2.299 1 98.75 192 ILE A N 1
ATOM 1465 C CA . ILE A 1 192 ? 4.887 28.688 3.217 1 98.75 192 ILE A CA 1
ATOM 1466 C C . ILE A 1 192 ? 3.744 29.516 2.641 1 98.75 192 ILE A C 1
ATOM 1468 O O . ILE A 1 192 ? 3.945 30.672 2.234 1 98.75 192 ILE A O 1
ATOM 1472 N N . ARG A 1 193 ? 2.613 28.938 2.574 1 98.69 193 ARG A N 1
ATOM 1473 C CA . ARG A 1 193 ? 1.379 29.625 2.207 1 98.69 193 ARG A CA 1
ATOM 1474 C C . ARG A 1 193 ? 0.36 29.562 3.34 1 98.69 193 ARG A C 1
ATOM 1476 O O . ARG A 1 193 ? -0.56 28.75 3.311 1 98.69 193 ARG A O 1
ATOM 1483 N N . GLU A 1 194 ? 0.453 30.531 4.305 1 98.31 194 GLU A N 1
ATOM 1484 C CA . GLU A 1 194 ? -0.373 30.547 5.508 1 98.31 194 GLU A CA 1
ATOM 1485 C C . GLU A 1 194 ? -1.726 31.203 5.238 1 98.31 194 GLU A C 1
ATOM 1487 O O . GLU A 1 194 ? -1.79 32.312 4.684 1 98.31 194 GLU A O 1
ATOM 1492 N N . GLY A 1 195 ? -2.773 30.562 5.559 1 97.75 195 GLY A N 1
ATOM 1493 C CA . GLY A 1 195 ? -4.117 31.078 5.371 1 97.75 195 GLY A CA 1
ATOM 1494 C C . GLY A 1 195 ? -5.098 30.031 4.871 1 97.75 195 GLY A C 1
ATOM 1495 O O . GLY A 1 195 ? -4.812 28.828 4.918 1 97.75 195 GLY A O 1
ATOM 1496 N N . HIS A 1 196 ? -6.219 30.516 4.484 1 97.56 196 HIS A N 1
ATOM 1497 C CA . HIS A 1 196 ? -7.297 29.625 4.07 1 97.56 196 HIS A CA 1
ATOM 1498 C C . HIS A 1 196 ? -7.203 29.297 2.584 1 97.56 196 HIS A C 1
ATOM 1500 O O . HIS A 1 196 ? -7.09 30.203 1.753 1 97.56 196 HIS A O 1
ATOM 1506 N N . PHE A 1 197 ? -7.078 27.984 2.266 1 97.69 197 PHE A N 1
ATOM 1507 C CA . PHE A 1 197 ? -7.086 27.5 0.892 1 97.69 197 PHE A CA 1
ATOM 1508 C C . PHE A 1 197 ? -8.5 27.531 0.32 1 97.69 197 PHE A C 1
ATOM 1510 O O . PHE A 1 197 ? -9.469 27.25 1.033 1 97.69 197 PHE A O 1
ATOM 1517 N N . PRO A 1 198 ? -8.703 27.875 -0.941 1 97.69 198 PRO A N 1
ATOM 1518 C CA . PRO A 1 198 ? -7.691 28.031 -1.99 1 97.69 198 PRO A CA 1
ATOM 1519 C C . PRO A 1 198 ? -7.191 29.453 -2.137 1 97.69 198 PRO A C 1
ATOM 1521 O O . PRO A 1 198 ? -6.41 29.75 -3.047 1 97.69 198 PRO A O 1
ATOM 1524 N N . GLY A 1 199 ? -7.637 30.391 -1.25 1 97.81 199 GLY A N 1
ATOM 1525 C CA . GLY A 1 199 ? -7.191 31.781 -1.338 1 97.81 199 GLY A CA 1
ATOM 1526 C C . GLY A 1 199 ? -5.68 31.922 -1.343 1 97.81 199 GLY A C 1
ATOM 1527 O O . GLY A 1 199 ? -5.133 32.75 -2.051 1 97.81 199 GLY A O 1
ATOM 1528 N N . THR A 1 200 ? -4.996 31.125 -0.661 1 98.12 200 THR A N 1
ATOM 1529 C CA . THR A 1 200 ? -3.551 31.203 -0.49 1 98.12 200 THR A CA 1
ATOM 1530 C C . THR A 1 200 ? -2.83 30.688 -1.729 1 98.12 200 THR A C 1
ATOM 1532 O O . THR A 1 200 ? -1.608 30.812 -1.84 1 98.12 200 THR A O 1
ATOM 1535 N N . ALA A 1 201 ? -3.5 30.094 -2.672 1 98.06 201 ALA A N 1
ATOM 1536 C CA . ALA A 1 201 ? -2.887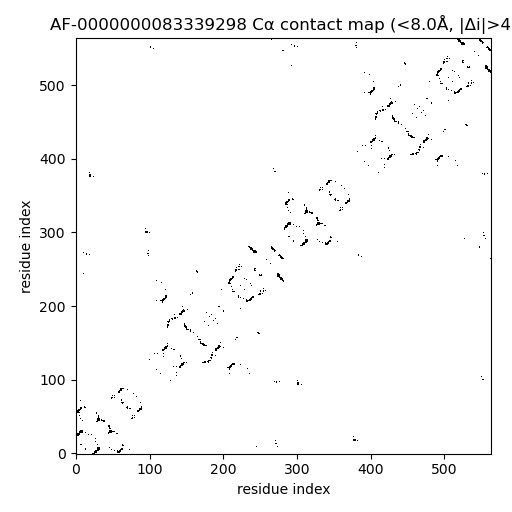 29.562 -3.887 1 98.06 201 ALA A CA 1
ATOM 1537 C C . ALA A 1 201 ? -2.865 30.609 -4.996 1 98.06 201 ALA A C 1
ATOM 1539 O O . ALA A 1 201 ? -2.309 30.375 -6.07 1 98.06 201 ALA A O 1
ATOM 1540 N N . THR A 1 202 ? -3.42 31.766 -4.723 1 96.25 202 THR A N 1
ATOM 1541 C CA . THR A 1 202 ? -3.49 32.844 -5.719 1 96.25 202 THR A CA 1
ATOM 1542 C C . THR A 1 202 ? -2.094 33.188 -6.215 1 96.25 202 THR A C 1
ATOM 1544 O O . THR A 1 202 ? -1.16 33.312 -5.418 1 96.25 202 THR A O 1
ATOM 1547 N N . GLY A 1 203 ? -1.934 33.25 -7.477 1 96.5 203 GLY A N 1
ATOM 1548 C CA . GLY A 1 203 ? -0.69 33.688 -8.078 1 96.5 203 GLY A CA 1
ATOM 1549 C C . GLY A 1 203 ? 0.272 32.562 -8.383 1 96.5 203 GLY A C 1
ATOM 1550 O O . GLY A 1 203 ? 1.297 32.781 -9.039 1 96.5 203 GLY A O 1
ATOM 1551 N N . ILE A 1 204 ? 0.009 31.406 -7.91 1 97.62 204 ILE A N 1
ATOM 1552 C CA . ILE A 1 204 ? 0.879 30.266 -8.172 1 97.62 204 ILE A CA 1
ATOM 1553 C C . ILE A 1 204 ? 0.573 29.688 -9.555 1 97.62 204 ILE A C 1
ATOM 1555 O O . ILE A 1 204 ? -0.577 29.359 -9.859 1 97.62 204 ILE A O 1
ATOM 1559 N N . GLU A 1 205 ? 1.549 29.609 -10.383 1 96.06 205 GLU A N 1
ATOM 1560 C CA . GLU A 1 205 ? 1.394 29.078 -11.734 1 96.06 205 GLU A CA 1
ATOM 1561 C C . GLU A 1 205 ? 2.135 27.75 -11.891 1 96.06 205 GLU A C 1
ATOM 1563 O O . GLU A 1 205 ? 2.104 27.141 -12.961 1 96.06 205 GLU A O 1
ATOM 1568 N N . GLU A 1 206 ? 2.576 27.234 -10.883 1 96.19 206 GLU A N 1
ATOM 1569 C CA . GLU A 1 206 ? 3.373 26.016 -10.883 1 96.19 206 GLU A CA 1
ATOM 1570 C C . GLU A 1 206 ? 2.52 24.797 -11.242 1 96.19 206 GLU A C 1
ATOM 1572 O O . GLU A 1 206 ? 1.309 24.797 -11.016 1 96.19 206 GLU A O 1
ATOM 1577 N N . ARG A 1 207 ? 3.197 23.875 -11.93 1 98.06 207 ARG A N 1
ATOM 1578 C CA . ARG A 1 207 ? 2.65 22.516 -12.031 1 98.06 207 ARG A CA 1
ATOM 1579 C C . ARG A 1 207 ? 3.232 21.609 -10.953 1 98.06 207 ARG A C 1
ATOM 1581 O O . ARG A 1 207 ? 4.266 21.922 -10.359 1 98.06 207 ARG A O 1
ATOM 1588 N N . PHE A 1 208 ? 2.537 20.516 -10.727 1 98.75 208 PHE A N 1
ATOM 1589 C CA . PHE A 1 208 ? 2.916 19.734 -9.555 1 98.75 208 PHE A CA 1
ATOM 1590 C C . PHE A 1 208 ? 3.154 18.266 -9.922 1 98.75 208 PHE A C 1
ATOM 1592 O O . PHE A 1 208 ? 2.402 17.703 -10.711 1 98.75 208 PHE A O 1
ATOM 1599 N N . ALA A 1 209 ? 4.227 17.688 -9.375 1 98.25 209 ALA A N 1
ATOM 1600 C CA . ALA A 1 209 ? 4.539 16.281 -9.562 1 98.25 209 ALA A CA 1
ATOM 1601 C C . ALA A 1 209 ? 3.877 15.414 -8.492 1 98.25 209 ALA A C 1
ATOM 1603 O O . ALA A 1 209 ? 3.551 14.25 -8.734 1 98.25 209 ALA A O 1
ATOM 1604 N N . PHE A 1 210 ? 3.754 15.992 -7.305 1 98.62 210 PHE A N 1
ATOM 1605 C CA . PHE A 1 210 ? 3.193 15.258 -6.18 1 98.62 210 PHE A CA 1
ATOM 1606 C C . PHE A 1 210 ? 2.502 16.203 -5.203 1 98.62 210 PHE A C 1
ATOM 1608 O O . PHE A 1 210 ? 3.074 17.219 -4.812 1 98.62 210 PHE A O 1
ATOM 1615 N N . VAL A 1 211 ? 1.282 15.883 -4.816 1 98.88 211 VAL A N 1
ATOM 1616 C CA . VAL A 1 211 ? 0.505 16.703 -3.887 1 98.88 211 VAL A CA 1
ATOM 1617 C C . VAL A 1 211 ? -0.088 15.812 -2.793 1 98.88 211 VAL A C 1
ATOM 1619 O O . VAL A 1 211 ? -0.692 14.773 -3.084 1 98.88 211 VAL A O 1
ATOM 1622 N N . SER A 1 212 ? 0.167 16.156 -1.538 1 98.81 212 SER A N 1
ATOM 1623 C CA . SER A 1 212 ? -0.527 15.539 -0.415 1 98.81 212 SER A CA 1
ATOM 1624 C C . SER A 1 212 ? -1.715 16.375 0.035 1 98.81 212 SER A C 1
ATOM 1626 O O . SER A 1 212 ? -1.552 17.547 0.403 1 98.81 212 SER A O 1
ATOM 1628 N N . LEU A 1 213 ? -2.891 15.852 -0.042 1 98.75 213 LEU A N 1
ATOM 1629 C CA . LEU A 1 213 ? -4.094 16.5 0.474 1 98.75 213 LEU A CA 1
ATOM 1630 C C . LEU A 1 213 ? -4.52 15.875 1.798 1 98.75 213 LEU A C 1
ATOM 1632 O O . LEU A 1 213 ? -4.93 14.711 1.836 1 98.75 213 LEU A O 1
ATOM 1636 N N . ASP A 1 214 ? -4.379 16.562 2.865 1 98.06 214 ASP A N 1
ATOM 1637 C CA . ASP A 1 214 ? -4.703 16.094 4.211 1 98.06 214 ASP A CA 1
ATOM 1638 C C . ASP A 1 214 ? -5.398 17.188 5.02 1 98.06 214 ASP A C 1
ATOM 1640 O O . ASP A 1 214 ? -4.965 17.531 6.125 1 98.06 214 ASP A O 1
ATOM 1644 N N . ALA A 1 215 ? -6.535 17.703 4.461 1 96.88 215 ALA A N 1
ATOM 1645 C CA . ALA A 1 215 ? -7.234 18.828 5.098 1 96.88 215 ALA A CA 1
ATOM 1646 C C . ALA A 1 215 ? -8.414 18.328 5.934 1 96.88 215 ALA A C 1
ATOM 1648 O O . ALA A 1 215 ? -9.117 19.125 6.555 1 96.88 215 ALA A O 1
ATOM 1649 N N . ASP A 1 216 ? -8.719 17.031 5.957 1 96.5 216 ASP A N 1
ATOM 1650 C CA . ASP A 1 216 ? -9.641 16.328 6.836 1 96.5 216 ASP A CA 1
ATOM 1651 C C . ASP A 1 216 ? -11.094 16.625 6.469 1 96.5 216 ASP A C 1
ATOM 1653 O O . ASP A 1 216 ? -11.953 15.742 6.543 1 96.5 216 ASP A O 1
ATOM 1657 N N . LEU A 1 217 ? -11.398 17.891 6.008 1 97.88 217 LEU A N 1
ATOM 1658 C CA . LEU A 1 217 ? -12.781 18.328 5.863 1 97.88 217 LEU A CA 1
ATOM 1659 C C . LEU A 1 217 ? -13.188 18.375 4.395 1 97.88 217 LEU A C 1
ATOM 1661 O O . LEU A 1 217 ? -12.328 18.422 3.512 1 97.88 217 LEU A O 1
ATOM 1665 N N . TYR A 1 218 ? -14.453 18.469 4.141 1 98.38 218 TYR A N 1
ATOM 1666 C CA . TYR A 1 218 ? -15.055 18.406 2.814 1 98.38 218 TYR A CA 1
ATOM 1667 C C . TYR A 1 218 ? -14.609 19.578 1.952 1 98.38 218 TYR A C 1
ATOM 1669 O O . TYR A 1 218 ? -14.008 19.375 0.893 1 98.38 218 TYR A O 1
ATOM 1677 N N . ALA A 1 219 ? -14.828 20.766 2.398 1 98.31 219 ALA A N 1
ATOM 1678 C CA . ALA A 1 219 ? -14.672 21.953 1.562 1 98.31 219 ALA A CA 1
ATOM 1679 C C . ALA A 1 219 ? -13.219 22.125 1.131 1 98.31 219 ALA A C 1
ATOM 1681 O O . ALA A 1 219 ? -12.93 22.281 -0.059 1 98.31 219 ALA A O 1
ATOM 1682 N N . PRO A 1 220 ? -12.312 22.109 2.051 1 98.25 220 PRO A N 1
ATOM 1683 C CA . PRO A 1 220 ? -10.922 22.281 1.612 1 98.25 220 PRO A CA 1
ATOM 1684 C C . PRO A 1 220 ? -10.43 21.094 0.781 1 98.25 220 PRO A C 1
ATOM 1686 O O . PRO A 1 220 ? -9.578 21.281 -0.097 1 98.25 220 PRO A O 1
ATOM 1689 N N . THR A 1 221 ? -10.883 19.891 1.009 1 98.62 221 THR A N 1
ATOM 1690 C CA . THR A 1 221 ? -10.516 18.734 0.193 1 98.62 221 THR A CA 1
ATOM 1691 C C . THR A 1 221 ? -10.992 18.922 -1.244 1 98.62 221 THR A C 1
ATOM 1693 O O . THR A 1 221 ? -10.227 18.719 -2.189 1 98.62 221 THR A O 1
ATOM 1696 N N . LEU A 1 222 ? -12.25 19.312 -1.38 1 98.62 222 LEU A N 1
ATOM 1697 C CA . LEU A 1 222 ? -12.797 19.531 -2.713 1 98.62 222 LEU A CA 1
ATOM 1698 C C . LEU A 1 222 ? -12.031 20.625 -3.439 1 98.62 222 LEU A C 1
ATOM 1700 O O . LEU A 1 222 ? -11.656 20.469 -4.602 1 98.62 222 LEU A O 1
ATOM 1704 N N . SER A 1 223 ? -11.805 21.734 -2.725 1 98.56 223 SER A N 1
ATOM 1705 C CA . SER A 1 223 ? -11.039 22.844 -3.307 1 98.56 223 SER A CA 1
ATOM 1706 C C . SER A 1 223 ? -9.648 22.375 -3.729 1 98.56 223 SER A C 1
ATOM 1708 O O . SER A 1 223 ? -9.133 22.797 -4.766 1 98.56 223 SER A O 1
ATOM 1710 N N . GLY A 1 224 ? -9.023 21.531 -2.883 1 98.75 224 GLY A N 1
ATOM 1711 C CA . GLY A 1 224 ? -7.719 20.969 -3.215 1 98.75 224 GLY A CA 1
ATOM 1712 C C . GLY A 1 224 ? -7.73 20.141 -4.477 1 98.75 224 GLY A C 1
ATOM 1713 O O . GLY A 1 224 ? -6.871 20.297 -5.344 1 98.75 224 GLY A O 1
ATOM 1714 N N . LEU A 1 225 ? -8.695 19.25 -4.578 1 98.5 225 LEU A N 1
ATOM 1715 C CA . LEU A 1 225 ? -8.828 18.406 -5.762 1 98.5 225 LEU A CA 1
ATOM 1716 C C . LEU A 1 225 ? -9.039 19.266 -7.012 1 98.5 225 LEU A C 1
ATOM 1718 O O . LEU A 1 225 ? -8.375 19.047 -8.031 1 98.5 225 LEU A O 1
ATOM 1722 N N . GLU A 1 226 ? -9.875 20.266 -6.934 1 98.25 226 GLU A N 1
ATOM 1723 C CA . GLU A 1 226 ? -10.234 21.109 -8.07 1 98.25 226 GLU A CA 1
ATOM 1724 C C . GLU A 1 226 ? -9.039 21.938 -8.531 1 98.25 226 GLU A C 1
ATOM 1726 O O . GLU A 1 226 ? -8.875 22.188 -9.727 1 98.25 226 GLU A O 1
ATOM 1731 N N . TRP A 1 227 ? -8.266 22.359 -7.625 1 98.56 227 TRP A N 1
ATOM 1732 C CA . TRP A 1 227 ? -7.176 23.266 -7.961 1 98.56 227 TRP A CA 1
ATOM 1733 C C . TRP A 1 227 ? -5.938 22.484 -8.406 1 98.56 227 TRP A C 1
ATOM 1735 O O . TRP A 1 227 ? -5.301 22.844 -9.398 1 98.56 227 TRP A O 1
ATOM 1745 N N . PHE A 1 228 ? -5.605 21.391 -7.723 1 98.62 228 PHE A N 1
ATOM 1746 C CA . PHE A 1 228 ? -4.332 20.719 -7.926 1 98.62 228 PHE A CA 1
ATOM 1747 C C . PHE A 1 228 ? -4.426 19.734 -9.086 1 98.62 228 PHE A C 1
ATOM 1749 O O . PHE A 1 228 ? -3.463 19.562 -9.836 1 98.62 228 PHE A O 1
ATOM 1756 N N . TYR A 1 229 ? -5.539 19.031 -9.258 1 97.69 229 TYR A N 1
ATOM 1757 C CA . TYR A 1 229 ? -5.609 17.938 -10.227 1 97.69 229 TYR A CA 1
ATOM 1758 C C . TYR A 1 229 ? -5.293 18.438 -11.633 1 97.69 229 TYR A C 1
ATOM 1760 O O . TYR A 1 229 ? -4.441 17.875 -12.32 1 97.69 229 TYR A O 1
ATOM 1768 N N . PRO A 1 230 ? -5.969 19.562 -12.055 1 96.94 230 PRO A N 1
ATOM 1769 C CA . PRO A 1 230 ? -5.66 20.031 -13.406 1 96.94 230 PRO A CA 1
ATOM 1770 C C . PRO A 1 230 ? -4.227 20.547 -13.539 1 96.94 230 PRO A C 1
ATOM 1772 O O . PRO A 1 230 ? -3.754 20.781 -14.648 1 96.94 230 PRO A O 1
ATOM 1775 N N . ARG A 1 231 ? -3.521 20.719 -12.438 1 98 231 ARG A N 1
ATOM 1776 C CA . ARG A 1 231 ? -2.176 21.281 -12.453 1 98 231 ARG A CA 1
ATOM 1777 C C . ARG A 1 231 ? -1.127 20.188 -12.242 1 98 231 ARG A C 1
ATOM 1779 O O . ARG A 1 231 ? 0.061 20.484 -12.094 1 98 231 ARG A O 1
ATOM 1786 N N . LEU A 1 232 ? -1.534 18.922 -12.164 1 97.31 232 LEU A N 1
ATOM 1787 C CA . LEU A 1 232 ? -0.59 17.812 -12.109 1 97.31 232 LEU A CA 1
ATOM 1788 C C . LEU A 1 232 ? 0.11 17.625 -13.453 1 97.31 232 LEU A C 1
ATOM 1790 O O . LEU A 1 232 ? -0.521 17.734 -14.508 1 97.31 232 LEU A O 1
ATOM 1794 N N . VAL A 1 233 ? 1.394 17.375 -13.438 1 96.44 233 VAL A N 1
ATOM 1795 C CA . VAL A 1 233 ? 2.125 16.969 -14.633 1 96.44 233 VAL A CA 1
ATOM 1796 C C . VAL A 1 233 ? 1.742 15.531 -15 1 96.44 233 VAL A C 1
ATOM 1798 O O . VAL A 1 233 ? 1.156 14.812 -14.188 1 96.44 233 VAL A O 1
ATOM 1801 N N . PRO A 1 234 ? 2.08 15.125 -16.203 1 90.31 234 PRO A N 1
ATOM 1802 C CA . PRO A 1 234 ? 1.853 13.711 -16.516 1 90.31 234 PRO A CA 1
ATOM 1803 C C . PRO A 1 234 ? 2.537 12.766 -15.531 1 90.31 234 PRO A C 1
ATOM 1805 O O . PRO A 1 234 ? 3.701 12.969 -15.18 1 90.31 234 PRO A O 1
ATOM 1808 N N . ASN A 1 235 ? 1.797 11.805 -15.031 1 87.38 235 ASN A N 1
ATOM 1809 C CA . ASN A 1 235 ? 2.24 10.805 -14.07 1 87.38 235 ASN A CA 1
ATOM 1810 C C . ASN A 1 235 ? 2.35 11.391 -12.664 1 87.38 235 ASN A C 1
ATOM 1812 O O . ASN A 1 235 ? 2.809 10.719 -11.734 1 87.38 235 ASN A O 1
ATOM 1816 N N . GLY A 1 236 ? 1.992 12.719 -12.609 1 94.44 236 GLY A N 1
ATOM 1817 C CA . GLY A 1 236 ? 1.903 13.289 -11.273 1 94.44 236 GLY A CA 1
ATOM 1818 C C . GLY A 1 236 ? 0.794 12.672 -10.438 1 94.44 236 GLY A C 1
ATOM 1819 O O . GLY A 1 236 ? -0.083 11.992 -10.961 1 94.44 236 GLY A O 1
ATOM 1820 N N . CYS A 1 237 ? 0.91 12.906 -9.055 1 96.12 237 CYS A N 1
ATOM 1821 C CA . CYS A 1 237 ? -0.004 12.188 -8.172 1 96.12 237 CYS A CA 1
ATOM 1822 C C . CYS A 1 237 ? -0.539 13.102 -7.078 1 96.12 237 CYS A C 1
ATOM 1824 O O . CYS A 1 237 ? 0.139 14.047 -6.66 1 96.12 237 CYS A O 1
ATOM 1826 N N . ILE A 1 238 ? -1.759 12.812 -6.699 1 98.25 238 ILE A N 1
ATOM 1827 C CA . ILE A 1 238 ? -2.328 13.344 -5.469 1 98.25 238 ILE A CA 1
ATOM 1828 C C . ILE A 1 238 ? -2.537 12.211 -4.465 1 98.25 238 ILE A C 1
ATOM 1830 O O . ILE A 1 238 ? -3.164 11.203 -4.785 1 98.25 238 ILE A O 1
ATOM 1834 N N . LEU A 1 239 ? -1.9 12.281 -3.354 1 98.31 239 LEU A N 1
ATOM 1835 C CA . LEU A 1 239 ? -2.193 11.414 -2.221 1 98.31 239 LEU A CA 1
ATOM 1836 C C . LEU A 1 239 ? -3.242 12.039 -1.309 1 98.31 239 LEU A C 1
ATOM 1838 O O . LEU A 1 239 ? -2.963 13.023 -0.621 1 98.31 239 LEU A O 1
ATOM 1842 N N . LEU A 1 240 ? -4.438 11.492 -1.295 1 98.25 240 LEU A N 1
ATOM 1843 C CA . LEU A 1 240 ? -5.543 12 -0.494 1 98.25 240 LEU A CA 1
ATOM 1844 C C . LEU A 1 240 ? -5.715 11.188 0.784 1 98.25 240 LEU A C 1
ATOM 1846 O O . LEU A 1 240 ? -5.98 9.984 0.727 1 98.25 240 LEU A O 1
ATOM 1850 N N . HIS A 1 241 ? -5.527 11.805 1.905 1 96.56 241 HIS A N 1
ATOM 1851 C CA . HIS A 1 241 ? -5.637 11.156 3.209 1 96.56 241 HIS A CA 1
ATOM 1852 C C . HIS A 1 241 ? -7.086 11.133 3.689 1 96.56 241 HIS A C 1
ATOM 1854 O O . HIS A 1 241 ? -7.922 11.891 3.197 1 96.56 241 HIS A O 1
ATOM 1860 N N . ASP A 1 242 ? -7.469 10.141 4.547 1 94 242 ASP A N 1
ATOM 1861 C CA . ASP A 1 242 ? -8.719 10 5.293 1 94 242 ASP A CA 1
ATOM 1862 C C . ASP A 1 242 ? -9.867 9.625 4.371 1 94 242 ASP A C 1
ATOM 1864 O O . ASP A 1 242 ? -11.031 9.922 4.66 1 94 242 ASP A O 1
ATOM 1868 N N . TYR A 1 243 ? -9.609 9.023 3.223 1 92.94 243 TYR A N 1
ATOM 1869 C CA . TYR A 1 243 ? -10.633 8.602 2.271 1 92.94 243 TYR A CA 1
ATOM 1870 C C . TYR A 1 243 ? -11.57 7.582 2.9 1 92.94 243 TYR A C 1
ATOM 1872 O O . TYR A 1 243 ? -12.781 7.594 2.641 1 92.94 243 TYR A O 1
ATOM 1880 N N . HIS A 1 244 ? -11.062 6.703 3.691 1 85.31 244 HIS A N 1
ATOM 1881 C CA . HIS A 1 244 ? -11.875 5.707 4.379 1 85.31 244 HIS A CA 1
ATOM 1882 C C . HIS A 1 244 ? -11.906 5.961 5.883 1 85.31 244 HIS A C 1
ATOM 1884 O O . HIS A 1 244 ? -11.891 5.02 6.676 1 85.31 244 HIS A O 1
ATOM 1890 N N . ASN A 1 245 ? -11.93 7.164 6.273 1 87.06 245 ASN A N 1
ATOM 1891 C CA . ASN A 1 245 ? -11.93 7.539 7.684 1 87.06 245 ASN A CA 1
ATOM 1892 C C . ASN A 1 245 ? -13.344 7.871 8.172 1 87.06 245 ASN A C 1
ATOM 1894 O O . ASN A 1 245 ? -13.984 8.781 7.641 1 87.06 245 ASN A O 1
ATOM 1898 N N . ALA A 1 246 ? -13.805 7.168 9.195 1 82.38 246 ALA A N 1
ATOM 1899 C CA . ALA A 1 246 ? -15.164 7.344 9.711 1 82.38 246 ALA A CA 1
ATOM 1900 C C . ALA A 1 246 ? -15.305 8.688 10.422 1 82.38 246 ALA A C 1
ATOM 1902 O O . ALA A 1 246 ? -16.406 9.234 10.508 1 82.38 246 ALA A O 1
ATOM 1903 N N . ARG A 1 247 ? -14.227 9.211 10.906 1 86.88 247 ARG A N 1
ATOM 1904 C CA . ARG A 1 247 ? -14.266 10.484 11.609 1 86.88 247 ARG A CA 1
ATOM 1905 C C . ARG A 1 247 ? -14.43 11.648 10.641 1 86.88 247 ARG A C 1
ATOM 1907 O O . ARG A 1 247 ? -15.039 12.664 10.977 1 86.88 247 ARG A O 1
ATOM 1914 N N . PHE A 1 248 ? -13.914 11.492 9.406 1 94 248 PHE A N 1
ATOM 1915 C CA . PHE A 1 248 ? -13.93 12.562 8.422 1 94 248 PHE A CA 1
ATOM 1916 C C . PHE A 1 248 ? -14.578 12.102 7.125 1 94 248 PHE A C 1
ATOM 1918 O O . PHE A 1 248 ? -13.938 12.094 6.074 1 94 248 PHE A O 1
ATOM 1925 N N . PRO A 1 249 ? -15.875 11.852 7.188 1 92.94 249 PRO A N 1
ATOM 1926 C CA . PRO A 1 249 ? -16.562 11.312 6.012 1 92.94 249 PRO A CA 1
ATOM 1927 C C . PRO A 1 249 ? -16.625 12.305 4.859 1 92.94 249 PRO A C 1
ATOM 1929 O O . PRO A 1 249 ? -16.906 11.922 3.719 1 92.94 249 PRO A O 1
ATOM 1932 N N . GLY A 1 250 ? -16.453 13.586 5.109 1 96.88 250 GLY A N 1
ATOM 1933 C CA . GLY A 1 250 ? -16.484 14.617 4.082 1 96.88 250 GLY A CA 1
ATOM 1934 C C . GLY A 1 250 ? -15.453 14.406 2.992 1 96.88 250 GLY A C 1
ATOM 1935 O O . GLY A 1 250 ? -15.641 14.836 1.854 1 96.88 250 GLY A O 1
ATOM 1936 N N . VAL A 1 251 ? -14.359 13.734 3.279 1 97.5 251 VAL A N 1
ATOM 1937 C CA . VAL A 1 251 ? -13.273 13.516 2.328 1 97.5 251 VAL A CA 1
ATOM 1938 C C . VAL A 1 251 ? -13.75 12.602 1.201 1 97.5 251 VAL A C 1
ATOM 1940 O O . VAL A 1 251 ? -13.562 12.906 0.022 1 97.5 251 VAL A O 1
ATOM 1943 N N . LYS A 1 252 ? -14.367 11.523 1.575 1 95 252 LYS A N 1
ATOM 1944 C CA . LYS A 1 252 ? -14.898 10.609 0.57 1 95 252 LYS A CA 1
ATOM 1945 C C . LYS A 1 252 ? -15.945 11.289 -0.301 1 95 252 LYS A C 1
ATOM 1947 O O . LYS A 1 252 ? -15.977 11.094 -1.518 1 95 252 LYS A O 1
ATOM 1952 N N . GLN A 1 253 ? -16.797 12.078 0.319 1 97.19 253 GLN A N 1
ATOM 1953 C CA . GLN A 1 253 ? -17.812 12.805 -0.424 1 97.19 253 GLN A CA 1
ATOM 1954 C C . GLN A 1 253 ? -17.188 13.805 -1.391 1 97.19 253 GLN A C 1
ATOM 1956 O O . GLN A 1 253 ? -17.641 13.938 -2.529 1 97.19 253 GLN A O 1
ATOM 1961 N N . ALA A 1 254 ? -16.156 14.5 -0.926 1 98.31 254 ALA A N 1
ATOM 1962 C CA . ALA A 1 254 ? -15.461 15.445 -1.797 1 98.31 254 ALA A CA 1
ATOM 1963 C C . ALA A 1 254 ? -14.891 14.734 -3.023 1 98.31 254 ALA A C 1
ATOM 1965 O O . ALA A 1 254 ? -14.984 15.242 -4.141 1 98.31 254 ALA A O 1
ATOM 1966 N N . MET A 1 255 ? -14.312 13.547 -2.789 1 96.5 255 MET A N 1
ATOM 1967 C CA . MET A 1 255 ? -13.758 12.75 -3.885 1 96.5 255 MET A CA 1
ATOM 1968 C C . MET A 1 255 ? -14.852 12.344 -4.867 1 96.5 255 MET A C 1
ATOM 1970 O O . MET A 1 255 ? -14.672 12.453 -6.082 1 96.5 255 MET A O 1
ATOM 1974 N N . SER A 1 256 ? -15.961 11.93 -4.344 1 95.5 256 SER A N 1
ATOM 1975 C CA . SER A 1 256 ? -17.094 11.531 -5.18 1 95.5 256 SER A CA 1
ATOM 1976 C C . SER A 1 256 ? -17.594 12.711 -6.004 1 95.5 256 SER A C 1
ATOM 1978 O O . SER A 1 256 ? -17.828 12.578 -7.211 1 95.5 256 SER A O 1
ATOM 1980 N N . ASP A 1 257 ? -17.797 13.789 -5.352 1 97.81 257 ASP A N 1
ATOM 1981 C CA . ASP A 1 257 ? -18.281 14.984 -6.035 1 97.81 257 ASP A CA 1
ATOM 1982 C C . ASP A 1 257 ? -17.297 15.445 -7.113 1 97.81 257 ASP A C 1
ATOM 1984 O O . ASP A 1 257 ? -17.703 15.852 -8.203 1 97.81 257 ASP A O 1
ATOM 1988 N N . PHE A 1 258 ? -16.062 15.344 -6.828 1 97.81 258 PHE A N 1
ATOM 1989 C CA . PHE A 1 258 ? -15.07 15.75 -7.812 1 97.81 258 PHE A CA 1
ATOM 1990 C C . PHE A 1 258 ? -15.086 14.812 -9.016 1 97.81 258 PHE A C 1
ATOM 1992 O O . PHE A 1 258 ? -14.992 15.258 -10.156 1 97.81 258 PHE A O 1
ATOM 1999 N N . GLU A 1 259 ? -15.148 13.523 -8.773 1 94.44 259 GLU A N 1
ATOM 2000 C CA . GLU A 1 259 ? -15.242 12.57 -9.875 1 94.44 259 GLU A CA 1
ATOM 2001 C C . GLU A 1 259 ? -16.469 12.844 -10.734 1 94.44 259 GLU A C 1
ATOM 2003 O O . GLU A 1 259 ? -16.438 12.656 -11.953 1 94.44 259 GLU A O 1
ATOM 2008 N N . ASN A 1 260 ? -17.531 13.25 -10.102 1 95.06 260 ASN A N 1
ATOM 2009 C CA . ASN A 1 260 ? -18.734 13.602 -10.844 1 95.06 260 ASN A CA 1
ATOM 2010 C C . ASN A 1 260 ? -18.5 14.797 -11.758 1 95.06 260 ASN A C 1
ATOM 2012 O O . ASN A 1 260 ? -19.094 14.891 -12.828 1 95.06 260 ASN A O 1
ATOM 2016 N N . GLN A 1 261 ? -17.656 15.656 -11.336 1 94.94 261 GLN A N 1
ATOM 2017 C CA . GLN A 1 261 ? -17.344 16.859 -12.102 1 94.94 261 GLN A CA 1
ATOM 2018 C C . GLN A 1 261 ? -16.312 16.578 -13.18 1 94.94 261 GLN A C 1
ATOM 2020 O O . GLN A 1 261 ? -16.469 17 -14.328 1 94.94 261 GLN A O 1
ATOM 2025 N N . ALA A 1 262 ? -15.305 15.867 -12.852 1 92.62 262 ALA A N 1
ATOM 2026 C CA . ALA A 1 262 ? -14.109 15.727 -13.688 1 92.62 262 ALA A CA 1
ATOM 2027 C C . ALA A 1 262 ? -14.141 14.414 -14.461 1 92.62 262 ALA A C 1
ATOM 2029 O O . ALA A 1 262 ? -13.352 14.211 -15.391 1 92.62 262 ALA A O 1
ATOM 2030 N N . GLY A 1 263 ? -15.047 13.547 -14.141 1 90.19 263 GLY A N 1
ATOM 2031 C CA . GLY A 1 263 ? -15.031 12.195 -14.672 1 90.19 263 GLY A CA 1
ATOM 2032 C C . GLY A 1 263 ? -14.281 11.219 -13.789 1 90.19 263 GLY A C 1
ATOM 2033 O O . GLY A 1 263 ? -13.688 11.609 -12.781 1 90.19 263 GLY A O 1
ATOM 2034 N N . ARG A 1 264 ? -14.312 10 -14.188 1 88 264 ARG A N 1
ATOM 2035 C CA . ARG A 1 264 ? -13.664 8.953 -13.398 1 88 264 ARG A CA 1
ATOM 2036 C C . ARG A 1 264 ? -12.148 9.125 -13.398 1 88 264 ARG A C 1
ATOM 2038 O O . ARG A 1 264 ? -11.547 9.352 -14.453 1 88 264 ARG A O 1
ATOM 2045 N N . LEU A 1 265 ? -11.617 9.031 -12.227 1 90.31 265 LEU A N 1
ATOM 2046 C CA . LEU A 1 265 ? -10.18 9.242 -12.07 1 90.31 265 LEU A CA 1
ATOM 2047 C C . LEU A 1 265 ? -9.445 7.914 -11.914 1 90.31 265 LEU A C 1
ATOM 2049 O O . LEU A 1 265 ? -10.047 6.914 -11.508 1 90.31 265 LEU A O 1
ATOM 2053 N N . CYS A 1 266 ? -8.156 7.977 -12.32 1 89.94 266 CYS A N 1
ATOM 2054 C CA . CYS A 1 266 ? -7.273 6.871 -11.961 1 89.94 266 CYS A CA 1
ATOM 2055 C C . CYS A 1 266 ? -6.938 6.906 -10.469 1 89.94 266 CYS A C 1
ATOM 2057 O O . CYS A 1 266 ? -6.066 7.664 -10.047 1 89.94 266 CYS A O 1
ATOM 2059 N N . LEU A 1 267 ? -7.719 6.137 -9.734 1 90.69 267 LEU A N 1
ATOM 2060 C CA . LEU A 1 267 ? -7.684 6.16 -8.281 1 90.69 267 LEU A CA 1
ATOM 2061 C C . LEU A 1 267 ? -7.273 4.801 -7.727 1 90.69 267 LEU A C 1
ATOM 2063 O O . LEU A 1 267 ? -7.84 3.773 -8.102 1 90.69 267 LEU A O 1
ATOM 2067 N N . VAL A 1 268 ? -6.188 4.797 -6.875 1 90.44 268 VAL A N 1
ATOM 2068 C CA . VAL A 1 268 ? -5.695 3.582 -6.23 1 90.44 268 VAL A CA 1
ATOM 2069 C C . VAL A 1 268 ? -5.867 3.695 -4.719 1 90.44 268 VAL A C 1
ATOM 2071 O O . VAL A 1 268 ? -5.148 4.453 -4.059 1 90.44 268 VAL A O 1
ATOM 2074 N N . PRO A 1 269 ? -6.77 2.93 -4.184 1 91.06 269 PRO A N 1
ATOM 2075 C CA . PRO A 1 269 ? -6.875 2.938 -2.721 1 91.06 269 PRO A CA 1
ATOM 2076 C C . PRO A 1 269 ? -5.68 2.271 -2.039 1 91.06 269 PRO A C 1
ATOM 2078 O O . PRO A 1 269 ? -5.156 1.272 -2.541 1 91.06 269 PRO A O 1
ATOM 2081 N N . LEU A 1 270 ? -5.215 2.859 -0.971 1 91.81 270 LEU A N 1
ATOM 2082 C CA . LEU A 1 270 ? -4.125 2.291 -0.183 1 91.81 270 LEU A CA 1
ATOM 2083 C C . LEU A 1 270 ? -4.668 1.518 1.015 1 91.81 270 LEU A C 1
ATOM 2085 O O . LEU A 1 270 ? -5.859 1.595 1.319 1 91.81 270 LEU A O 1
ATOM 2089 N N . CYS A 1 271 ? -3.801 0.773 1.666 1 86.31 271 CYS A N 1
ATOM 2090 C CA . CYS A 1 271 ? -4.246 -0.063 2.773 1 86.31 271 CYS A CA 1
ATOM 2091 C C . CYS A 1 271 ? -3.725 0.469 4.102 1 86.31 271 CYS A C 1
ATOM 2093 O O . CYS A 1 271 ? -3.549 -0.293 5.055 1 86.31 271 CYS A O 1
ATOM 2095 N N . ASP A 1 272 ? -3.441 1.789 4.176 1 85.06 272 ASP A N 1
ATOM 2096 C CA . ASP A 1 272 ? -3.01 2.391 5.434 1 85.06 272 ASP A CA 1
ATOM 2097 C C . ASP A 1 272 ? -4.172 2.506 6.414 1 85.06 272 ASP A C 1
ATOM 2099 O O . ASP A 1 272 ? -5.324 2.246 6.055 1 85.06 272 ASP A O 1
ATOM 2103 N N . LEU A 1 273 ? -3.875 2.781 7.648 1 75.94 273 LEU A N 1
ATOM 2104 C CA . LEU A 1 273 ? -4.812 2.723 8.766 1 75.94 273 LEU A CA 1
ATOM 2105 C C . LEU A 1 273 ? -5.98 3.678 8.547 1 75.94 273 LEU A C 1
ATOM 2107 O O . LEU A 1 273 ? -7.129 3.336 8.836 1 75.94 273 LEU A O 1
ATOM 2111 N N . HIS A 1 274 ? -5.742 4.867 8.039 1 78.94 274 HIS A N 1
ATOM 2112 C CA . HIS A 1 274 ? -6.789 5.883 7.961 1 78.94 274 HIS A CA 1
ATOM 2113 C C . HIS A 1 274 ? -7.414 5.93 6.574 1 78.94 274 HIS A C 1
ATOM 2115 O O . HIS A 1 274 ? -8.352 6.691 6.336 1 78.94 274 HIS A O 1
ATOM 2121 N N . GLY A 1 275 ? -6.914 5.113 5.73 1 86.19 275 GLY A N 1
ATOM 2122 C CA . GLY A 1 275 ? -7.492 5.051 4.398 1 86.19 275 GLY A CA 1
ATOM 2123 C C . GLY A 1 275 ? -7.074 6.207 3.51 1 86.19 275 GLY A C 1
ATOM 2124 O O . GLY A 1 275 ? -7.648 7.293 3.588 1 86.19 275 GLY A O 1
ATOM 2125 N N . SER A 1 276 ? -6.062 6.055 2.736 1 93.62 276 SER A N 1
ATOM 2126 C CA . SER A 1 276 ? -5.633 7.012 1.723 1 93.62 276 SER A CA 1
ATOM 2127 C C . SER A 1 276 ? -5.887 6.48 0.316 1 93.62 276 SER A C 1
ATOM 2129 O O . SER A 1 276 ? -6.137 5.289 0.133 1 93.62 276 SER A O 1
ATOM 2131 N N . VAL A 1 277 ? -5.992 7.41 -0.596 1 95.62 277 VAL A N 1
ATOM 2132 C CA . VAL A 1 277 ? -6.062 7.016 -1.999 1 95.62 277 VAL A CA 1
ATOM 2133 C C . VAL A 1 277 ? -5.043 7.812 -2.811 1 95.62 277 VAL A C 1
ATOM 2135 O O . VAL A 1 277 ? -4.742 8.961 -2.482 1 95.62 277 VAL A O 1
ATOM 2138 N N . LEU A 1 278 ? -4.48 7.125 -3.764 1 96 278 LEU A N 1
ATOM 2139 C CA . LEU A 1 278 ? -3.586 7.762 -4.723 1 96 278 LEU A CA 1
ATOM 2140 C C . LEU A 1 278 ? -4.305 8.031 -6.043 1 96 278 LEU A C 1
ATOM 2142 O O . LEU A 1 278 ? -4.887 7.117 -6.629 1 96 278 LEU A O 1
ATOM 2146 N N . ILE A 1 279 ? -4.355 9.305 -6.445 1 95.94 279 ILE A N 1
ATOM 2147 C CA . ILE A 1 279 ? -4.879 9.719 -7.742 1 95.94 279 ILE A CA 1
ATOM 2148 C C . ILE A 1 279 ? -3.727 10 -8.695 1 95.94 279 ILE A C 1
ATOM 2150 O O . ILE A 1 279 ? -2.854 10.82 -8.398 1 95.94 279 ILE A O 1
ATOM 2154 N N . VAL A 1 280 ? -3.701 9.32 -9.797 1 92.38 280 VAL A N 1
ATOM 2155 C CA . VAL A 1 280 ? -2.6 9.477 -10.734 1 92.38 280 VAL A CA 1
ATOM 2156 C C . VAL A 1 280 ? -3.107 10.141 -12.016 1 92.38 280 VAL A C 1
ATOM 2158 O O . VAL A 1 280 ? -4.164 9.781 -12.531 1 92.38 280 VAL A O 1
ATOM 2161 N N . ARG A 1 281 ? -2.334 11.117 -12.438 1 88.56 281 ARG A N 1
ATOM 2162 C CA . ARG A 1 281 ? -2.682 11.797 -13.68 1 88.56 281 ARG A CA 1
ATOM 2163 C C . ARG A 1 281 ? -2.037 11.102 -14.875 1 88.56 281 ARG A C 1
ATOM 2165 O O . ARG A 1 281 ? -0.835 10.828 -14.867 1 88.56 281 ARG A O 1
ATOM 2172 N N . ASN A 1 282 ? -2.764 10.602 -15.844 1 76.25 282 ASN A N 1
ATOM 2173 C CA . ASN A 1 282 ? -2.262 10.008 -17.078 1 76.25 282 ASN A CA 1
ATOM 2174 C C . ASN A 1 282 ? -1.673 11.055 -18.016 1 76.25 282 ASN A C 1
ATOM 2176 O O . ASN A 1 282 ? -2.143 12.195 -18.047 1 76.25 282 ASN A O 1
ATOM 2180 N N . MET B 1 1 ? 10.719 9.789 20.75 1 80.88 1 MET B N 1
ATOM 2181 C CA . MET B 1 1 ? 11.109 8.961 19.625 1 80.88 1 MET B CA 1
ATOM 2182 C C . MET B 1 1 ? 12.07 7.855 20.062 1 80.88 1 MET B C 1
ATOM 2184 O O . MET B 1 1 ? 13 8.102 20.828 1 80.88 1 MET B O 1
ATOM 2188 N N . LYS B 1 2 ? 11.75 6.586 19.766 1 86.5 2 LYS B N 1
ATOM 2189 C CA . LYS B 1 2 ? 12.617 5.465 20.109 1 86.5 2 LYS B CA 1
ATOM 2190 C C . LYS B 1 2 ? 13.625 5.184 19 1 86.5 2 LYS B C 1
ATOM 2192 O O . LYS B 1 2 ? 13.312 5.332 17.828 1 86.5 2 LYS B O 1
ATOM 2197 N N . THR B 1 3 ? 14.836 4.859 19.422 1 91.75 3 THR B N 1
ATOM 2198 C CA . THR B 1 3 ? 15.875 4.516 18.469 1 91.75 3 THR B CA 1
ATOM 2199 C C . THR B 1 3 ? 15.82 3.033 18.109 1 91.75 3 THR B C 1
ATOM 2201 O O . THR B 1 3 ? 15.516 2.201 18.969 1 91.75 3 THR B O 1
ATOM 2204 N N . VAL B 1 4 ? 16.078 2.758 16.797 1 91.44 4 VAL B N 1
ATOM 2205 C CA . VAL B 1 4 ? 15.938 1.378 16.344 1 91.44 4 VAL B CA 1
ATOM 2206 C C . VAL B 1 4 ? 17.156 0.968 15.523 1 91.44 4 VAL B C 1
ATOM 2208 O O . VAL B 1 4 ? 17.75 1.796 14.836 1 91.44 4 VAL B O 1
ATOM 2211 N N . VAL B 1 5 ? 17.531 -0.272 15.672 1 91.69 5 VAL B N 1
ATOM 2212 C CA . VAL B 1 5 ? 18.5 -0.939 14.789 1 91.69 5 VAL B CA 1
ATOM 2213 C C . VAL B 1 5 ? 17.828 -2.123 14.102 1 91.69 5 VAL B C 1
ATOM 2215 O O . VAL B 1 5 ? 17.062 -2.871 14.734 1 91.69 5 VAL B O 1
ATOM 2218 N N . LEU B 1 6 ? 18.047 -2.189 12.797 1 90.06 6 LEU B N 1
ATOM 2219 C CA . LEU B 1 6 ? 17.578 -3.342 12.039 1 90.06 6 LEU B CA 1
ATOM 2220 C C . LEU B 1 6 ? 18.719 -4.324 11.781 1 90.06 6 LEU B C 1
ATOM 2222 O O . LEU B 1 6 ? 19.703 -3.984 11.117 1 90.06 6 LEU B O 1
ATOM 2226 N N . LEU B 1 7 ? 18.609 -5.508 12.359 1 92.62 7 LEU B N 1
ATOM 2227 C CA . LEU B 1 7 ? 19.594 -6.539 12.062 1 92.62 7 LEU B CA 1
ATOM 2228 C C . LEU B 1 7 ? 19.219 -7.309 10.805 1 92.62 7 LEU B C 1
ATOM 2230 O O . LEU B 1 7 ? 18.203 -7.992 10.773 1 92.62 7 LEU B O 1
ATOM 2234 N N . GLY B 1 8 ? 20.016 -7.238 9.773 1 88.69 8 GLY B N 1
ATOM 2235 C CA . GLY B 1 8 ? 19.734 -7.684 8.422 1 88.69 8 GLY B CA 1
ATOM 2236 C C . GLY B 1 8 ? 19.562 -6.539 7.441 1 88.69 8 GLY B C 1
ATOM 2237 O O . GLY B 1 8 ? 18.531 -5.84 7.469 1 88.69 8 GLY B O 1
ATOM 2238 N N . ALA B 1 9 ? 20.5 -6.355 6.523 1 85.81 9 ALA B N 1
ATOM 2239 C CA . ALA B 1 9 ? 20.469 -5.227 5.598 1 85.81 9 ALA B CA 1
ATOM 2240 C C . ALA B 1 9 ? 20.078 -5.684 4.191 1 85.81 9 ALA B C 1
ATOM 2242 O O . ALA B 1 9 ? 20.312 -4.969 3.217 1 85.81 9 ALA B O 1
ATOM 2243 N N . GLY B 1 10 ? 19.562 -6.91 4.109 1 82.38 10 GLY B N 1
ATOM 2244 C CA . GLY B 1 10 ? 19.078 -7.402 2.828 1 82.38 10 GLY B CA 1
ATOM 2245 C C . GLY B 1 10 ? 17.734 -6.832 2.436 1 82.38 10 GLY B C 1
ATOM 2246 O O . GLY B 1 10 ? 17.344 -5.762 2.904 1 82.38 10 GLY B O 1
ATOM 2247 N N . GLN B 1 11 ? 17.047 -7.473 1.554 1 78.38 11 GLN B N 1
ATOM 2248 C CA . GLN B 1 11 ? 15.781 -7.012 0.998 1 78.38 11 GLN B CA 1
ATOM 2249 C C . GLN B 1 11 ? 14.734 -6.824 2.094 1 78.38 11 GLN B C 1
ATOM 2251 O O . GLN B 1 11 ? 14.031 -5.809 2.125 1 78.38 11 GLN B O 1
ATOM 2256 N N . MET B 1 12 ? 14.68 -7.824 2.939 1 80.31 12 MET B N 1
ATOM 2257 C CA . MET B 1 12 ? 13.695 -7.738 4.016 1 80.31 12 MET B CA 1
ATOM 2258 C C . MET B 1 12 ? 13.977 -6.539 4.914 1 80.31 12 MET B C 1
ATOM 2260 O O . MET B 1 12 ? 13.062 -5.812 5.297 1 80.31 12 MET B O 1
ATOM 2264 N N . GLY B 1 13 ? 15.234 -6.355 5.25 1 81.44 13 GLY B N 1
ATOM 2265 C CA . GLY B 1 13 ? 15.602 -5.227 6.09 1 81.44 13 GLY B CA 1
ATOM 2266 C C . GLY B 1 13 ? 15.312 -3.883 5.445 1 81.44 13 GLY B C 1
ATOM 2267 O O . GLY B 1 13 ? 14.758 -2.988 6.086 1 81.44 13 GLY B O 1
ATOM 2268 N N . ARG B 1 14 ? 15.57 -3.744 4.234 1 81 14 ARG B N 1
ATOM 2269 C CA . ARG B 1 14 ? 15.359 -2.488 3.521 1 81 14 ARG B CA 1
ATOM 2270 C C . ARG B 1 14 ? 13.875 -2.195 3.355 1 81 14 ARG B C 1
ATOM 2272 O O . ARG B 1 14 ? 13.445 -1.042 3.455 1 81 14 ARG B O 1
ATOM 2279 N N . ASN B 1 15 ? 13.148 -3.207 3.08 1 79.5 15 ASN B N 1
ATOM 2280 C CA . ASN B 1 15 ? 11.703 -3.027 2.994 1 79.5 15 ASN B CA 1
ATOM 2281 C C . ASN B 1 15 ? 11.109 -2.652 4.348 1 79.5 15 ASN B C 1
ATOM 2283 O O . ASN B 1 15 ? 10.195 -1.827 4.422 1 79.5 15 ASN B O 1
ATOM 2287 N N . ALA B 1 16 ? 11.641 -3.322 5.348 1 80.44 16 ALA B N 1
ATOM 2288 C CA . ALA B 1 16 ? 11.188 -2.982 6.695 1 80.44 16 ALA B CA 1
ATOM 2289 C C . ALA B 1 16 ? 11.492 -1.523 7.023 1 80.44 16 ALA B C 1
ATOM 2291 O O . ALA B 1 16 ? 10.672 -0.834 7.633 1 80.44 16 ALA B O 1
ATOM 2292 N N . ALA B 1 17 ? 12.641 -1.059 6.602 1 81.44 17 ALA B N 1
ATOM 2293 C CA . ALA B 1 17 ? 13.031 0.326 6.848 1 81.44 17 ALA B CA 1
ATOM 2294 C C . ALA B 1 17 ? 12.055 1.299 6.195 1 81.44 17 ALA B C 1
ATOM 2296 O O . ALA B 1 17 ? 11.734 2.344 6.77 1 81.44 17 ALA B O 1
ATOM 2297 N N . LEU B 1 18 ? 11.531 0.909 5.059 1 79.81 18 LEU B N 1
ATOM 2298 C CA . LEU B 1 18 ? 10.578 1.749 4.34 1 79.81 18 LEU B CA 1
ATOM 2299 C C . LEU B 1 18 ? 9.281 1.896 5.133 1 79.81 18 LEU B C 1
ATOM 2301 O O . LEU B 1 18 ? 8.633 2.941 5.078 1 79.81 18 LEU B O 1
ATOM 2305 N N . LEU B 1 19 ? 8.969 0.915 5.863 1 78.69 19 LEU B N 1
ATOM 2306 C CA . LEU B 1 19 ? 7.68 0.857 6.547 1 78.69 19 LEU B CA 1
ATOM 2307 C C . LEU B 1 19 ? 7.758 1.534 7.91 1 78.69 19 LEU B C 1
ATOM 2309 O O . LEU B 1 19 ? 6.727 1.803 8.531 1 78.69 19 LEU B O 1
ATOM 2313 N N . LEU B 1 20 ? 9.008 1.877 8.359 1 79.94 20 LEU B N 1
ATOM 2314 C CA . LEU B 1 20 ? 9.156 2.451 9.695 1 79.94 20 LEU B CA 1
ATOM 2315 C C . LEU B 1 20 ? 8.531 3.842 9.758 1 79.94 20 LEU B C 1
ATOM 2317 O O . LEU B 1 20 ? 8.742 4.66 8.859 1 79.94 20 LEU B O 1
ATOM 2321 N N . ASN B 1 21 ? 7.77 4.012 10.773 1 82.88 21 ASN B N 1
ATOM 2322 C CA . ASN B 1 21 ? 7.281 5.355 11.062 1 82.88 21 ASN B CA 1
ATOM 2323 C C . ASN B 1 21 ? 8.375 6.234 11.664 1 82.88 21 ASN B C 1
ATOM 2325 O O . ASN B 1 21 ? 8.695 6.109 12.844 1 82.88 21 ASN B O 1
ATOM 2329 N N . GLU B 1 22 ? 8.875 7.086 10.977 1 80.5 22 GLU B N 1
ATOM 2330 C CA . GLU B 1 22 ? 10.031 7.891 11.367 1 80.5 22 GLU B CA 1
ATOM 2331 C C . GLU B 1 22 ? 9.656 8.906 12.438 1 80.5 22 GLU B C 1
ATOM 2333 O O . GLU B 1 22 ? 10.531 9.523 13.055 1 80.5 22 GLU B O 1
ATOM 2338 N N . GLN B 1 23 ? 8.375 9.117 12.641 1 78.19 23 GLN B N 1
ATOM 2339 C CA . GLN B 1 23 ? 7.938 10.008 13.711 1 78.19 23 GLN B CA 1
ATOM 2340 C C . GLN B 1 23 ? 8.023 9.305 15.07 1 78.19 23 GLN B C 1
ATOM 2342 O O . GLN B 1 23 ? 8.055 9.969 16.109 1 78.19 23 GLN B O 1
ATOM 2347 N N . ALA B 1 24 ? 7.98 7.965 15.008 1 80.25 24 ALA B N 1
ATOM 2348 C CA . ALA B 1 24 ? 7.984 7.184 16.25 1 80.25 24 ALA B CA 1
ATOM 2349 C C . ALA B 1 24 ? 9.336 6.504 16.453 1 80.25 24 ALA B C 1
ATOM 2351 O O . ALA B 1 24 ? 9.742 6.27 17.594 1 80.25 24 ALA B O 1
ATOM 2352 N N . LEU B 1 25 ? 9.945 6.215 15.305 1 85.19 25 LEU B N 1
ATOM 2353 C CA . LEU B 1 25 ? 11.18 5.438 15.359 1 85.19 25 LEU B CA 1
ATOM 2354 C C . LEU B 1 25 ? 12.281 6.113 14.555 1 85.19 25 LEU B C 1
ATOM 2356 O O . LEU B 1 25 ? 12.031 6.625 13.461 1 85.19 25 LEU B O 1
ATOM 2360 N N . GLN B 1 26 ? 13.367 6.176 15.125 1 87.38 26 GLN B N 1
ATOM 2361 C CA . GLN B 1 26 ? 14.562 6.629 14.422 1 87.38 26 GLN B CA 1
ATOM 2362 C C . GLN B 1 26 ? 15.5 5.461 14.117 1 87.38 26 GLN B C 1
ATOM 2364 O O . GLN B 1 26 ? 16.062 4.852 15.031 1 87.38 26 GLN B O 1
ATOM 2369 N N . LEU B 1 27 ? 15.633 5.188 12.875 1 90 27 LEU B N 1
ATOM 2370 C CA . LEU B 1 27 ? 16.547 4.121 12.477 1 90 27 LEU B CA 1
ATOM 2371 C C . LEU B 1 27 ? 18 4.586 12.555 1 90 27 LEU B C 1
ATOM 2373 O O . LEU B 1 27 ? 18.391 5.508 11.844 1 90 27 LEU B O 1
ATOM 2377 N N . LEU B 1 28 ? 18.797 3.926 13.383 1 91.38 28 LEU B N 1
ATOM 2378 C CA . LEU B 1 28 ? 20.188 4.324 13.586 1 91.38 28 LEU B CA 1
ATOM 2379 C C . LEU B 1 28 ? 21.094 3.666 12.555 1 91.38 28 LEU B C 1
ATOM 2381 O O . LEU B 1 28 ? 22 4.309 12.016 1 91.38 28 LEU B O 1
ATOM 2385 N N . ALA B 1 29 ? 20.859 2.418 12.305 1 91.75 29 ALA B N 1
ATOM 2386 C CA . ALA B 1 29 ? 21.75 1.664 11.414 1 91.75 29 ALA B CA 1
ATOM 2387 C C . ALA B 1 29 ? 21.156 0.292 11.102 1 91.75 29 ALA B C 1
ATOM 2389 O O . ALA B 1 29 ? 20.234 -0.162 11.766 1 91.75 29 ALA B O 1
ATOM 2390 N N . PHE B 1 30 ? 21.734 -0.199 10.039 1 90.88 30 PHE B N 1
ATOM 2391 C CA . PHE B 1 30 ? 21.609 -1.637 9.828 1 90.88 30 PHE B CA 1
ATOM 2392 C C . PHE B 1 30 ? 22.781 -2.383 10.469 1 90.88 30 PHE B C 1
ATOM 2394 O O . PHE B 1 30 ? 23.891 -1.876 10.516 1 90.88 30 PHE B O 1
ATOM 2401 N N . GLY B 1 31 ? 22.5 -3.473 11.109 1 90.88 31 GLY B N 1
ATOM 2402 C CA . GLY B 1 31 ? 23.531 -4.434 11.492 1 90.88 31 GLY B CA 1
ATOM 2403 C C . GLY B 1 31 ? 23.531 -5.672 10.609 1 90.88 31 GLY B C 1
ATOM 2404 O O . GLY B 1 31 ? 22.516 -6.336 10.445 1 90.88 31 GLY B O 1
ATOM 2405 N N . ASP B 1 32 ? 24.594 -5.93 9.984 1 90.44 32 ASP B N 1
ATOM 2406 C CA . ASP B 1 32 ? 24.703 -7.074 9.086 1 90.44 32 ASP B CA 1
ATOM 2407 C C . ASP B 1 32 ? 26.078 -7.723 9.188 1 90.44 32 ASP B C 1
ATOM 2409 O O . ASP B 1 32 ? 27.078 -7.031 9.312 1 90.44 32 ASP B O 1
ATOM 2413 N N . ASN B 1 33 ? 26.109 -9.055 9.203 1 85.62 33 ASN B N 1
ATOM 2414 C CA . ASN B 1 33 ? 27.375 -9.766 9.297 1 85.62 33 ASN B CA 1
ATOM 2415 C C . ASN B 1 33 ? 28.188 -9.641 8.008 1 85.62 33 ASN B C 1
ATOM 2417 O O . ASN B 1 33 ? 29.406 -9.828 8.016 1 85.62 33 ASN B O 1
ATOM 2421 N N . ALA B 1 34 ? 27.516 -9.391 6.848 1 73.62 34 ALA B N 1
ATOM 2422 C CA . ALA B 1 34 ? 28.188 -9.148 5.578 1 73.62 34 ALA B CA 1
ATOM 2423 C C . ALA B 1 34 ? 28.375 -7.656 5.328 1 73.62 34 ALA B C 1
ATOM 2425 O O . ALA B 1 34 ? 28.406 -7.215 4.176 1 73.62 34 ALA B O 1
ATOM 2426 N N . ALA B 1 35 ? 28.531 -6.82 6.23 1 63.22 35 ALA B N 1
ATOM 2427 C CA . ALA B 1 35 ? 28.5 -5.359 6.215 1 63.22 35 ALA B CA 1
ATOM 2428 C C . ALA B 1 35 ? 29.391 -4.801 5.113 1 63.22 35 ALA B C 1
ATOM 2430 O O . ALA B 1 35 ? 30.516 -4.352 5.383 1 63.22 35 ALA B O 1
ATOM 2431 N N . THR B 1 36 ? 29.547 -5.531 4.109 1 59.06 36 THR B N 1
ATOM 2432 C CA . THR B 1 36 ? 30.266 -4.836 3.049 1 59.06 36 THR B CA 1
ATOM 2433 C C . THR B 1 36 ? 29.359 -3.832 2.348 1 59.06 36 THR B C 1
ATOM 2435 O O . THR B 1 36 ? 29.812 -3.076 1.482 1 59.06 36 THR B O 1
ATOM 2438 N N . ARG B 1 37 ? 28.156 -4.082 2.5 1 52.62 37 ARG B N 1
ATOM 2439 C CA . ARG B 1 37 ? 27.297 -3.533 1.46 1 52.62 37 ARG B CA 1
ATOM 2440 C C . ARG B 1 37 ? 27.078 -2.037 1.665 1 52.62 37 ARG B C 1
ATOM 2442 O O . ARG B 1 37 ? 26.969 -1.57 2.801 1 52.62 37 ARG B O 1
ATOM 2449 N N . GLN B 1 38 ? 27.312 -1.25 0.753 1 51.56 38 GLN B N 1
ATOM 2450 C CA . GLN B 1 38 ? 27.266 0.195 0.553 1 51.56 38 GLN B CA 1
ATOM 2451 C C . GLN B 1 38 ? 25.859 0.738 0.754 1 51.56 38 GLN B C 1
ATOM 2453 O O . GLN B 1 38 ? 24.875 0.102 0.358 1 51.56 38 GLN B O 1
ATOM 2458 N N . SER B 1 39 ? 25.703 1.466 1.869 1 48.56 39 SER B N 1
ATOM 2459 C CA . SER B 1 39 ? 24.484 2.244 2.119 1 48.56 39 SER B CA 1
ATOM 2460 C C . SER B 1 39 ? 24.156 3.143 0.932 1 48.56 39 SER B C 1
ATOM 2462 O O . SER B 1 39 ? 25.047 3.721 0.314 1 48.56 39 SER B O 1
ATOM 2464 N N . THR B 1 40 ? 23.266 2.771 0.23 1 48.72 40 THR B N 1
ATOM 2465 C CA . THR B 1 40 ? 22.828 3.824 -0.678 1 48.72 40 THR B CA 1
ATOM 2466 C C . THR B 1 40 ? 22.328 5.039 0.102 1 48.72 40 THR B C 1
ATOM 2468 O O . THR B 1 40 ? 21.984 4.93 1.278 1 48.72 40 THR B O 1
ATOM 2471 N N . ALA B 1 41 ? 22.5 6.242 -0.42 1 46.81 41 ALA B N 1
ATOM 2472 C CA . ALA B 1 41 ? 22.312 7.594 0.101 1 46.81 41 ALA B CA 1
ATOM 2473 C C . ALA B 1 41 ? 21.031 7.691 0.927 1 46.81 41 ALA B C 1
ATOM 2475 O O . ALA B 1 41 ? 20.938 8.508 1.845 1 46.81 41 ALA B O 1
ATOM 2476 N N . HIS B 1 42 ? 20.109 6.742 0.79 1 59.41 42 HIS B N 1
ATOM 2477 C CA . HIS B 1 42 ? 18.844 7.023 1.447 1 59.41 42 HIS B CA 1
ATOM 2478 C C . HIS B 1 42 ? 18.656 6.16 2.689 1 59.41 42 HIS B C 1
ATOM 2480 O O . HIS B 1 42 ? 17.688 6.328 3.432 1 59.41 42 HIS B O 1
ATOM 2486 N N . TYR B 1 43 ? 19.781 5.301 2.83 1 65.38 43 TYR B N 1
ATOM 2487 C CA . TYR B 1 43 ? 19.625 4.438 3.994 1 65.38 43 TYR B CA 1
ATOM 2488 C C . TYR B 1 43 ? 20.734 4.688 5.012 1 65.38 43 TYR B C 1
ATOM 2490 O O . TYR B 1 43 ? 21.844 5.082 4.648 1 65.38 43 TYR B O 1
ATOM 2498 N N . PRO B 1 44 ? 20.344 4.562 6.238 1 77.06 44 PRO B N 1
ATOM 2499 C CA . PRO B 1 44 ? 21.359 4.625 7.289 1 77.06 44 PRO B CA 1
ATOM 2500 C C . PRO B 1 44 ? 22.516 3.646 7.055 1 77.06 44 PRO B C 1
ATOM 2502 O O . PRO B 1 44 ? 22.406 2.758 6.207 1 77.06 44 PRO B O 1
ATOM 2505 N N . PRO B 1 45 ? 23.656 3.852 7.676 1 85.06 45 PRO B N 1
ATOM 2506 C CA . PRO B 1 45 ? 24.844 3.014 7.465 1 85.06 45 PRO B CA 1
ATOM 2507 C C . PRO B 1 45 ? 24.594 1.544 7.793 1 85.06 45 PRO B C 1
ATOM 2509 O O . PRO B 1 45 ? 23.766 1.232 8.656 1 85.06 45 PRO B O 1
ATOM 2512 N N . VAL B 1 46 ? 25.25 0.687 7.051 1 90.25 46 VAL B N 1
ATOM 2513 C CA . VAL B 1 46 ? 25.281 -0.738 7.367 1 90.25 46 VAL B CA 1
ATOM 2514 C C . VAL B 1 46 ? 26.547 -1.051 8.18 1 90.25 46 VAL B C 1
ATOM 2516 O O . VAL B 1 46 ? 27.656 -0.914 7.676 1 90.25 46 VAL B O 1
ATOM 2519 N N . LEU B 1 47 ? 26.391 -1.365 9.414 1 90.5 47 LEU B N 1
ATOM 2520 C CA . LEU B 1 47 ? 27.469 -1.693 10.336 1 90.5 47 LEU B CA 1
ATOM 2521 C C . LEU B 1 47 ? 27.516 -3.193 10.609 1 90.5 47 LEU B C 1
ATOM 2523 O O . LEU B 1 47 ? 26.609 -3.928 10.203 1 90.5 47 LEU B O 1
ATOM 2527 N N . SER B 1 48 ? 28.656 -3.609 11.227 1 89.94 48 SER B N 1
ATOM 2528 C CA . SER B 1 48 ? 28.594 -4.957 11.789 1 89.94 48 SER B CA 1
ATOM 2529 C C . SER B 1 48 ? 27.516 -5.07 12.844 1 89.94 48 SER B C 1
ATOM 2531 O O . SER B 1 48 ? 27.078 -4.066 13.422 1 89.94 48 SER B O 1
ATOM 2533 N N . VAL B 1 49 ? 27.094 -6.281 13.062 1 91.12 49 VAL B N 1
ATOM 2534 C CA . VAL B 1 49 ? 26.047 -6.496 14.062 1 91.12 49 VAL B CA 1
ATOM 2535 C C . VAL B 1 49 ? 26.5 -5.922 15.406 1 91.12 49 VAL B C 1
ATOM 2537 O O . VAL B 1 49 ? 25.766 -5.18 16.047 1 91.12 49 VAL B O 1
ATOM 2540 N N . ALA B 1 50 ? 27.719 -6.199 15.773 1 89.56 50 ALA B N 1
ATOM 2541 C CA . ALA B 1 50 ? 28.266 -5.719 17.031 1 89.56 50 ALA B CA 1
ATOM 2542 C C . ALA B 1 50 ? 28.312 -4.191 17.078 1 89.56 50 ALA B C 1
ATOM 2544 O O . ALA B 1 50 ? 27.938 -3.578 18.078 1 89.56 50 ALA B O 1
ATOM 2545 N N . ALA B 1 51 ? 28.719 -3.619 16.016 1 91.38 51 ALA B N 1
ATOM 2546 C CA . ALA B 1 51 ? 28.844 -2.164 15.945 1 91.38 51 ALA B CA 1
ATOM 2547 C C . ALA B 1 51 ? 27.469 -1.497 15.992 1 91.38 51 ALA B C 1
ATOM 2549 O O . ALA B 1 51 ? 27.312 -0.438 16.609 1 91.38 51 ALA B O 1
ATOM 2550 N N . ALA B 1 52 ? 26.531 -2.068 15.289 1 93.06 52 ALA B N 1
ATOM 2551 C CA . ALA B 1 52 ? 25.172 -1.531 15.289 1 93.06 52 ALA B CA 1
ATOM 2552 C C . ALA B 1 52 ? 24.578 -1.562 16.703 1 93.06 52 ALA B C 1
ATOM 2554 O O . ALA B 1 52 ? 23.953 -0.598 17.125 1 93.06 52 ALA B O 1
ATOM 2555 N N . LEU B 1 53 ? 24.844 -2.629 17.422 1 92.75 53 LEU B N 1
ATOM 2556 C CA . LEU B 1 53 ? 24.297 -2.799 18.766 1 92.75 53 LEU B CA 1
ATOM 2557 C C . LEU B 1 53 ? 25 -1.887 19.766 1 92.75 53 LEU B C 1
ATOM 2559 O O . LEU B 1 53 ? 24.422 -1.508 20.781 1 92.75 53 LEU B O 1
ATOM 2563 N N . ALA B 1 54 ? 26.203 -1.573 19.469 1 92.5 54 ALA B N 1
ATOM 2564 C CA . ALA B 1 54 ? 26.969 -0.688 20.344 1 92.5 54 ALA B CA 1
ATOM 2565 C C . ALA B 1 54 ? 26.391 0.72 20.359 1 92.5 54 ALA B C 1
ATOM 2567 O O . ALA B 1 54 ? 26.688 1.517 21.25 1 92.5 54 ALA B O 1
ATOM 2568 N N . LEU B 1 55 ? 25.516 0.978 19.438 1 93.12 55 LEU B N 1
ATOM 2569 C CA . LEU B 1 55 ? 24.844 2.27 19.406 1 93.12 55 LEU B CA 1
ATOM 2570 C C . LEU B 1 55 ? 23.75 2.338 20.484 1 93.12 55 LEU B C 1
ATOM 2572 O O . LEU B 1 55 ? 23.156 3.393 20.703 1 93.12 55 LEU B O 1
ATOM 2576 N N . ARG B 1 56 ? 23.422 1.239 21.125 1 91.81 56 ARG B N 1
ATOM 2577 C CA . ARG B 1 56 ? 22.5 1.116 22.25 1 91.81 56 ARG B CA 1
ATOM 2578 C C . ARG B 1 56 ? 21.109 1.573 21.859 1 91.81 56 ARG B C 1
ATOM 2580 O O . ARG B 1 56 ? 20.531 2.449 22.516 1 91.81 56 ARG B O 1
ATOM 2587 N N . PRO B 1 57 ? 20.516 0.836 20.812 1 93.25 57 PRO B N 1
ATOM 2588 C CA . PRO B 1 57 ? 19.141 1.187 20.422 1 93.25 57 PRO B CA 1
ATOM 2589 C C . PRO B 1 57 ? 18.125 0.856 21.5 1 93.25 57 PRO B C 1
ATOM 2591 O O . PRO B 1 57 ? 18.344 -0.031 22.328 1 93.25 57 PRO B O 1
ATOM 2594 N N . ASP B 1 58 ? 17 1.605 21.469 1 89.81 58 ASP B N 1
ATOM 2595 C CA . ASP B 1 58 ? 15.875 1.288 22.344 1 89.81 58 ASP B CA 1
ATOM 2596 C C . ASP B 1 58 ? 15.219 -0.026 21.938 1 89.81 58 ASP B C 1
ATOM 2598 O O . ASP B 1 58 ? 14.672 -0.741 22.781 1 89.81 58 ASP B O 1
ATOM 2602 N N . VAL B 1 59 ? 15.188 -0.31 20.625 1 87.62 59 VAL B N 1
ATOM 2603 C CA . VAL B 1 59 ? 14.516 -1.481 20.062 1 87.62 59 VAL B CA 1
ATOM 2604 C C . VAL B 1 59 ? 15.359 -2.094 18.953 1 87.62 59 VAL B C 1
ATOM 2606 O O . VAL B 1 59 ? 16.031 -1.375 18.219 1 87.62 59 VAL B O 1
ATOM 2609 N N . VAL B 1 60 ? 15.32 -3.393 18.859 1 89.62 60 VAL B N 1
ATOM 2610 C CA . VAL B 1 60 ? 16 -4.098 17.781 1 89.62 60 VAL B CA 1
ATOM 2611 C C . VAL B 1 60 ? 14.992 -4.91 16.984 1 89.62 60 VAL B C 1
ATOM 2613 O O . VAL B 1 60 ? 14.141 -5.594 17.547 1 89.62 60 VAL B O 1
ATOM 2616 N N . PHE B 1 61 ? 15.031 -4.711 15.711 1 87 61 PHE B N 1
ATOM 2617 C CA . PHE B 1 61 ? 14.297 -5.582 14.805 1 87 61 PHE B CA 1
ATOM 2618 C C . PHE B 1 61 ? 15.234 -6.539 14.086 1 87 61 PHE B C 1
ATOM 2620 O O . PHE B 1 61 ? 16.25 -6.117 13.523 1 87 61 PHE B O 1
ATOM 2627 N N . VAL B 1 62 ? 14.938 -7.836 14.148 1 89.44 62 VAL B N 1
ATOM 2628 C CA . VAL B 1 62 ? 15.641 -8.828 13.336 1 89.44 62 VAL B CA 1
ATOM 2629 C C . VAL B 1 62 ? 14.922 -8.992 12 1 89.44 62 VAL B C 1
ATOM 2631 O O . VAL B 1 62 ? 13.812 -9.523 11.945 1 89.44 62 VAL B O 1
ATOM 2634 N N . SER B 1 63 ? 15.562 -8.531 10.984 1 86.44 63 SER B N 1
ATOM 2635 C CA . SER B 1 63 ? 14.883 -8.352 9.703 1 86.44 63 SER B CA 1
ATOM 2636 C C . SER B 1 63 ? 15.461 -9.266 8.633 1 86.44 63 SER B C 1
ATOM 2638 O O . SER B 1 63 ? 15.891 -8.797 7.574 1 86.44 63 SER B O 1
ATOM 2640 N N . VAL B 1 64 ? 15.43 -10.516 8.883 1 84.5 64 VAL B N 1
ATOM 2641 C CA . VAL B 1 64 ? 15.836 -11.531 7.922 1 84.5 64 VAL B CA 1
ATOM 2642 C C . VAL B 1 64 ? 14.68 -12.508 7.691 1 84.5 64 VAL B C 1
ATOM 2644 O O . VAL B 1 64 ? 13.805 -12.664 8.547 1 84.5 64 VAL B O 1
ATOM 2647 N N . ALA B 1 65 ? 14.68 -13.18 6.559 1 76.31 65 ALA B N 1
ATOM 2648 C CA . ALA B 1 65 ? 13.57 -14.062 6.188 1 76.31 65 ALA B CA 1
ATOM 2649 C C . ALA B 1 65 ? 13.734 -15.445 6.816 1 76.31 65 ALA B C 1
ATOM 2651 O O . ALA B 1 65 ? 12.766 -16.047 7.281 1 76.31 65 ALA B O 1
ATOM 2652 N N . ALA B 1 66 ? 14.922 -15.961 6.82 1 80.75 66 ALA B N 1
ATOM 2653 C CA . ALA B 1 66 ? 15.195 -17.312 7.297 1 80.75 66 ALA B CA 1
ATOM 2654 C C . ALA B 1 66 ? 15.102 -17.391 8.82 1 80.75 66 ALA B C 1
ATOM 2656 O O . ALA B 1 66 ? 15.797 -16.656 9.531 1 80.75 66 ALA B O 1
ATOM 2657 N N . LYS B 1 67 ? 14.344 -18.297 9.32 1 83.81 67 LYS B N 1
ATOM 2658 C CA . LYS B 1 67 ? 14.125 -18.453 10.75 1 83.81 67 LYS B CA 1
ATOM 2659 C C . LYS B 1 67 ? 15.445 -18.703 11.484 1 83.81 67 LYS B C 1
ATOM 2661 O O . LYS B 1 67 ? 15.703 -18.094 12.523 1 83.81 67 LYS B O 1
ATOM 2666 N N . GLU B 1 68 ? 16.234 -19.578 10.93 1 89.06 68 GLU B N 1
ATOM 2667 C CA . GLU B 1 68 ? 17.5 -19.938 11.578 1 89.06 68 GLU B CA 1
ATOM 2668 C C . GLU B 1 68 ? 18.422 -18.734 11.688 1 89.06 68 GLU B C 1
ATOM 2670 O O . GLU B 1 68 ? 19.062 -18.516 12.727 1 89.06 68 GLU B O 1
ATOM 2675 N N . ARG B 1 69 ? 18.469 -17.984 10.664 1 87.88 69 ARG B N 1
ATOM 2676 C CA . ARG B 1 69 ? 19.297 -16.781 10.664 1 87.88 69 ARG B CA 1
ATOM 2677 C C . ARG B 1 69 ? 18.781 -15.758 11.68 1 87.88 69 ARG B C 1
ATOM 2679 O O . ARG B 1 69 ? 19.578 -15.062 12.32 1 87.88 69 ARG B O 1
ATOM 2686 N N . GLY B 1 70 ? 17.516 -15.641 11.727 1 89.56 70 GLY B N 1
ATOM 2687 C CA . GLY B 1 70 ? 16.922 -14.742 12.703 1 89.56 70 GLY B CA 1
ATOM 2688 C C . GLY B 1 70 ? 17.281 -15.086 14.133 1 89.56 70 GLY B C 1
ATOM 2689 O O . GLY B 1 70 ? 17.625 -14.203 14.922 1 89.56 70 GLY B O 1
ATOM 2690 N N . LEU B 1 71 ? 17.203 -16.391 14.422 1 89.44 71 LEU B N 1
ATOM 2691 C CA . LEU B 1 71 ? 17.547 -16.844 15.758 1 89.44 71 LEU B CA 1
ATOM 2692 C C . LEU B 1 71 ? 19.016 -16.547 16.078 1 89.44 71 LEU B C 1
ATOM 2694 O O . LEU B 1 71 ? 19.344 -16.141 17.188 1 89.44 71 LEU B O 1
ATOM 2698 N N . GLU B 1 72 ? 19.781 -16.766 15.086 1 91.44 72 GLU B N 1
ATOM 2699 C CA . GLU B 1 72 ? 21.203 -16.5 15.242 1 91.44 72 GLU B CA 1
ATOM 2700 C C . GLU B 1 72 ? 21.453 -15.023 15.57 1 91.44 72 GLU B C 1
ATOM 2702 O O . GLU B 1 72 ? 22.25 -14.703 16.453 1 91.44 72 GLU B O 1
ATOM 2707 N N . LEU B 1 73 ? 20.859 -14.125 14.867 1 91.94 73 LEU B N 1
ATOM 2708 C CA . LEU B 1 73 ? 21.047 -12.688 15.07 1 91.94 73 LEU B CA 1
ATOM 2709 C C . LEU B 1 73 ? 20.516 -12.266 16.438 1 91.94 73 LEU B C 1
ATOM 2711 O O . LEU B 1 73 ? 21.094 -11.398 17.094 1 91.94 73 LEU B O 1
ATOM 2715 N N . GLU B 1 74 ? 19.391 -12.828 16.812 1 90.38 74 GLU B N 1
ATOM 2716 C CA . GLU B 1 74 ? 18.875 -12.539 18.141 1 90.38 74 GLU B CA 1
ATOM 2717 C C . GLU B 1 74 ? 19.859 -12.953 19.219 1 90.38 74 GLU B C 1
ATOM 2719 O O . GLU B 1 74 ? 20.094 -12.219 20.188 1 90.38 74 GLU B O 1
ATOM 2724 N N . GLN B 1 75 ? 20.391 -14.172 19.031 1 91.06 75 GLN B N 1
ATOM 2725 C CA . GLN B 1 75 ? 21.375 -14.656 19.984 1 91.06 75 GLN B CA 1
ATOM 2726 C C . GLN B 1 75 ? 22.609 -13.758 20.016 1 91.06 75 GLN B C 1
ATOM 2728 O O . GLN B 1 75 ? 23.156 -13.484 21.078 1 91.06 75 GLN B O 1
ATOM 2733 N N . GLN B 1 76 ? 22.984 -13.328 18.859 1 90.31 76 GLN B N 1
ATOM 2734 C CA . GLN B 1 76 ? 24.109 -12.406 18.781 1 90.31 76 GLN B CA 1
ATOM 2735 C C . GLN B 1 76 ? 23.812 -11.109 19.531 1 90.31 76 GLN B C 1
ATOM 2737 O O . GLN B 1 76 ? 24.688 -10.57 20.219 1 90.31 76 GLN B O 1
ATOM 2742 N N . ALA B 1 77 ? 22.703 -10.617 19.391 1 91.31 77 ALA B N 1
ATOM 2743 C CA . ALA B 1 77 ? 22.312 -9.383 20.062 1 91.31 77 ALA B CA 1
ATOM 2744 C C . ALA B 1 77 ? 22.359 -9.547 21.578 1 91.31 77 ALA B C 1
ATOM 2746 O O . ALA B 1 77 ? 22.891 -8.688 22.281 1 91.31 77 ALA B O 1
ATOM 2747 N N . ARG B 1 78 ? 21.828 -10.656 22.047 1 91.06 78 ARG B N 1
ATOM 2748 C CA . ARG B 1 78 ? 21.828 -10.93 23.484 1 91.06 78 ARG B CA 1
ATOM 2749 C C . ARG B 1 78 ? 23.25 -11.102 24 1 91.06 78 ARG B C 1
ATOM 2751 O O . ARG B 1 78 ? 23.609 -10.578 25.062 1 91.06 78 ARG B O 1
ATOM 2758 N N . ALA B 1 79 ? 24.016 -11.836 23.203 1 90.75 79 ALA B N 1
ATOM 2759 C CA . ALA B 1 79 ? 25.406 -12.078 23.578 1 90.75 79 ALA B CA 1
ATOM 2760 C C . ALA B 1 79 ? 26.203 -10.781 23.625 1 90.75 79 ALA B C 1
ATOM 2762 O O . ALA B 1 79 ? 27.156 -10.648 24.391 1 90.75 79 ALA B O 1
ATOM 2763 N N . ALA B 1 80 ? 25.797 -9.836 22.812 1 90.19 80 ALA B N 1
ATOM 2764 C CA . ALA B 1 80 ? 26.469 -8.547 22.75 1 90.19 80 ALA B CA 1
ATOM 2765 C C . ALA B 1 80 ? 26.031 -7.641 23.891 1 90.19 80 ALA B C 1
ATOM 2767 O O . ALA B 1 80 ? 26.5 -6.508 24.016 1 90.19 80 ALA B O 1
ATOM 2768 N N . GLY B 1 81 ? 25.062 -8.086 24.688 1 88.94 81 GLY B N 1
ATOM 2769 C CA . GLY B 1 81 ? 24.688 -7.363 25.891 1 88.94 81 GLY B CA 1
ATOM 2770 C C . GLY B 1 81 ? 23.406 -6.555 25.734 1 88.94 81 GLY B C 1
ATOM 2771 O O . GLY B 1 81 ? 23.078 -5.719 26.578 1 88.94 81 GLY B O 1
ATOM 2772 N N . TYR B 1 82 ? 22.734 -6.777 24.578 1 90.62 82 TYR B N 1
ATOM 2773 C CA . TYR B 1 82 ? 21.469 -6.078 24.406 1 90.62 82 TYR B CA 1
ATOM 2774 C C . TYR B 1 82 ? 20.344 -6.77 25.172 1 90.62 82 TYR B C 1
ATOM 2776 O O . TYR B 1 82 ? 20.078 -7.957 24.953 1 90.62 82 TYR B O 1
ATOM 2784 N N . HIS B 1 83 ? 19.625 -5.926 26.016 1 86.94 83 HIS B N 1
ATOM 2785 C CA . HIS B 1 83 ? 18.578 -6.523 26.859 1 86.94 83 HIS B CA 1
ATOM 2786 C C . HIS B 1 83 ? 17.234 -5.879 26.594 1 86.94 83 HIS B C 1
ATOM 2788 O O . HIS B 1 83 ? 16.266 -6.137 27.312 1 86.94 83 HIS B O 1
ATOM 2794 N N . GLY B 1 84 ? 17.172 -5.016 25.609 1 83.19 84 GLY B N 1
ATOM 2795 C CA . GLY B 1 84 ? 15.914 -4.391 25.266 1 83.19 84 GLY B CA 1
ATOM 2796 C C . GLY B 1 84 ? 15.016 -5.281 24.422 1 83.19 84 GLY B C 1
ATOM 2797 O O . GLY B 1 84 ? 15.281 -6.477 24.281 1 83.19 84 GLY B O 1
ATOM 2798 N N . PRO B 1 85 ? 13.898 -4.758 23.984 1 80.69 85 PRO B N 1
ATOM 2799 C CA . PRO B 1 85 ? 12.969 -5.535 23.156 1 80.69 85 PRO B CA 1
ATOM 2800 C C . PRO B 1 85 ? 13.539 -5.875 21.781 1 80.69 85 PRO B C 1
ATOM 2802 O O . PRO B 1 85 ? 14.203 -5.043 21.156 1 80.69 85 PRO B O 1
ATOM 2805 N N . ILE B 1 86 ? 13.336 -7.156 21.422 1 84.56 86 ILE B N 1
ATOM 2806 C CA . ILE B 1 86 ? 13.711 -7.621 20.078 1 84.56 86 ILE B CA 1
ATOM 2807 C C . ILE B 1 86 ? 12.469 -8.125 19.344 1 84.56 86 ILE B C 1
ATOM 2809 O O . ILE B 1 86 ? 11.719 -8.953 19.875 1 84.56 86 ILE B O 1
ATOM 2813 N N . PHE B 1 87 ? 12.25 -7.543 18.172 1 77.44 87 PHE B N 1
ATOM 2814 C CA . PHE B 1 87 ? 11.148 -8.008 17.328 1 77.44 87 PHE B CA 1
ATOM 2815 C C . PHE B 1 87 ? 11.672 -8.812 16.141 1 77.44 87 PHE B C 1
ATOM 2817 O O . PHE B 1 87 ? 12.477 -8.312 15.359 1 77.44 87 PHE B O 1
ATOM 2824 N N . ARG B 1 88 ? 11.148 -10.047 16.031 1 81.56 88 ARG B N 1
ATOM 2825 C CA . ARG B 1 88 ? 11.516 -10.945 14.938 1 81.56 88 ARG B CA 1
ATOM 2826 C C . ARG B 1 88 ? 10.539 -10.812 13.766 1 81.56 88 ARG B C 1
ATOM 2828 O O . ARG B 1 88 ? 9.414 -11.305 13.844 1 81.56 88 ARG B O 1
ATOM 2835 N N . LEU B 1 89 ? 11.086 -10.266 12.727 1 77.44 89 LEU B N 1
ATOM 2836 C CA . LEU B 1 89 ? 10.188 -10.008 11.602 1 77.44 89 LEU B CA 1
ATOM 2837 C C . LEU B 1 89 ? 9.867 -11.305 10.859 1 77.44 89 LEU B C 1
ATOM 2839 O O . LEU B 1 89 ? 8.836 -11.398 10.195 1 77.44 89 LEU B O 1
ATOM 2843 N N . ASP B 1 90 ? 10.719 -12.242 10.906 1 74.44 90 ASP B N 1
ATOM 2844 C CA . ASP B 1 90 ? 10.414 -13.531 10.289 1 74.44 90 ASP B CA 1
ATOM 2845 C C . ASP B 1 90 ? 9.164 -14.148 10.898 1 74.44 90 ASP B C 1
ATOM 2847 O O . ASP B 1 90 ? 8.508 -14.984 10.273 1 74.44 90 ASP B O 1
ATOM 2851 N N . THR B 1 91 ? 8.828 -13.734 12.109 1 69.06 91 THR B N 1
ATOM 2852 C CA . THR B 1 91 ? 7.648 -14.25 12.789 1 69.06 91 THR B CA 1
ATOM 2853 C C . THR B 1 91 ? 6.43 -13.383 12.492 1 69.06 91 THR B C 1
ATOM 2855 O O . THR B 1 91 ? 5.301 -13.875 12.469 1 69.06 91 THR B O 1
ATOM 2858 N N . LEU B 1 92 ? 6.625 -12.086 12.25 1 69.44 92 LEU B N 1
ATOM 2859 C CA . LEU B 1 92 ? 5.527 -11.141 12.133 1 69.44 92 LEU B CA 1
ATOM 2860 C C . LEU B 1 92 ? 5.129 -10.945 10.672 1 69.44 92 LEU B C 1
ATOM 2862 O O . LEU B 1 92 ? 3.945 -10.812 10.359 1 69.44 92 LEU B O 1
ATOM 2866 N N . GLN B 1 93 ? 6.172 -11.047 9.859 1 67.62 93 GLN B N 1
ATOM 2867 C CA . GLN B 1 93 ? 5.984 -10.695 8.461 1 67.62 93 GLN B CA 1
ATOM 2868 C C . GLN B 1 93 ? 4.988 -11.641 7.785 1 67.62 93 GLN B C 1
ATOM 2870 O O . GLN B 1 93 ? 4.141 -11.195 7.004 1 67.62 93 GLN B O 1
ATOM 2875 N N . PRO B 1 94 ? 5.012 -12.914 8.195 1 69.12 94 PRO B N 1
ATOM 2876 C CA . PRO B 1 94 ? 4.059 -13.82 7.551 1 69.12 94 PRO B CA 1
ATOM 2877 C C . PRO B 1 94 ? 2.607 -13.492 7.887 1 69.12 94 PRO B C 1
ATOM 2879 O O . PRO B 1 94 ? 1.693 -13.93 7.184 1 69.12 94 PRO B O 1
ATOM 2882 N N . ALA B 1 95 ? 2.406 -12.641 8.844 1 74.06 95 ALA B N 1
ATOM 2883 C CA . ALA B 1 95 ? 1.056 -12.305 9.281 1 74.06 95 ALA B CA 1
ATOM 2884 C C . ALA B 1 95 ? 0.486 -11.148 8.469 1 74.06 95 ALA B C 1
ATOM 2886 O O . ALA B 1 95 ? -0.722 -10.898 8.484 1 74.06 95 ALA B O 1
ATOM 2887 N N . ILE B 1 96 ? 1.37 -10.484 7.73 1 78.81 96 ILE B N 1
ATOM 2888 C CA . ILE B 1 96 ? 0.946 -9.266 7.043 1 78.81 96 ILE B CA 1
ATOM 2889 C C . ILE B 1 96 ? 1.018 -9.477 5.535 1 78.81 96 ILE B C 1
ATOM 2891 O O . ILE B 1 96 ? 2.035 -9.945 5.012 1 78.81 96 ILE B O 1
ATOM 2895 N N . ASP B 1 97 ? -0.028 -9.164 4.887 1 87.62 97 ASP B N 1
ATOM 2896 C CA . ASP B 1 97 ? -0.106 -9.32 3.436 1 87.62 97 ASP B CA 1
ATOM 2897 C C . ASP B 1 97 ? -0.52 -8.008 2.768 1 87.62 97 ASP B C 1
ATOM 2899 O O . ASP B 1 97 ? -1.69 -7.824 2.43 1 87.62 97 ASP B O 1
ATOM 2903 N N . ILE B 1 98 ? 0.451 -7.176 2.512 1 87.88 98 ILE B N 1
ATOM 2904 C CA . ILE B 1 98 ? 0.189 -5.871 1.917 1 87.88 98 ILE B CA 1
ATOM 2905 C C . ILE B 1 98 ? -0.326 -6.051 0.49 1 87.88 98 ILE B C 1
ATOM 2907 O O . ILE B 1 98 ? -1.271 -5.375 0.077 1 87.88 98 ILE B O 1
ATOM 2911 N N . ARG B 1 99 ? 0.259 -6.934 -0.247 1 91.19 99 ARG B N 1
ATOM 2912 C CA . ARG B 1 99 ? -0.167 -7.199 -1.617 1 91.19 99 ARG B CA 1
ATOM 2913 C C . ARG B 1 99 ? -1.63 -7.629 -1.663 1 91.19 99 ARG B C 1
ATOM 2915 O O . ARG B 1 99 ? -2.404 -7.125 -2.479 1 91.19 99 ARG B O 1
ATOM 2922 N N . GLY B 1 100 ? -1.975 -8.539 -0.779 1 92.25 100 GLY B N 1
ATOM 2923 C CA . GLY B 1 100 ? -3.359 -8.977 -0.681 1 92.25 100 GLY B CA 1
ATOM 2924 C C . GLY B 1 100 ? -4.305 -7.863 -0.26 1 92.25 100 GLY B C 1
ATOM 2925 O O . GLY B 1 100 ? -5.391 -7.723 -0.82 1 92.25 100 GLY B O 1
ATOM 2926 N N . ALA B 1 101 ? -3.867 -7.066 0.708 1 90 101 ALA B N 1
ATOM 2927 C CA . ALA B 1 101 ? -4.688 -5.957 1.191 1 90 101 ALA B CA 1
ATOM 2928 C C . ALA B 1 101 ? -4.953 -4.945 0.079 1 90 101 ALA B C 1
ATOM 2930 O O . ALA B 1 101 ? -6.078 -4.473 -0.084 1 90 101 ALA B O 1
ATOM 2931 N N . MET B 1 102 ? -3.918 -4.664 -0.67 1 92.25 102 MET B N 1
ATOM 2932 C CA . MET B 1 102 ? -4.062 -3.744 -1.793 1 92.25 102 MET B CA 1
ATOM 2933 C C . MET B 1 102 ? -5.016 -4.312 -2.842 1 92.25 102 MET B C 1
ATOM 2935 O O . MET B 1 102 ? -5.859 -3.59 -3.377 1 92.25 102 MET B O 1
ATOM 2939 N N . THR B 1 103 ? -4.906 -5.562 -3.088 1 94.75 103 THR B N 1
ATOM 2940 C CA . THR B 1 103 ? -5.781 -6.23 -4.043 1 94.75 103 THR B CA 1
ATOM 2941 C C . THR B 1 103 ? -7.238 -6.129 -3.602 1 94.75 103 THR B C 1
ATOM 2943 O O . THR B 1 103 ? -8.117 -5.816 -4.406 1 94.75 103 THR B O 1
ATOM 2946 N N . ARG B 1 104 ? -7.516 -6.348 -2.346 1 92.38 104 ARG B N 1
ATOM 2947 C CA . ARG B 1 104 ? -8.867 -6.25 -1.807 1 92.38 104 ARG B CA 1
ATOM 2948 C C . ARG B 1 104 ? -9.422 -4.84 -1.979 1 92.38 104 ARG B C 1
ATOM 2950 O O . ARG B 1 104 ? -10.586 -4.668 -2.352 1 92.38 104 ARG B O 1
ATOM 2957 N N . ARG B 1 105 ? -8.586 -3.863 -1.72 1 91.5 105 ARG B N 1
ATOM 2958 C CA . ARG B 1 105 ? -9.016 -2.475 -1.863 1 91.5 105 ARG B CA 1
ATOM 2959 C C . ARG B 1 105 ? -9.32 -2.143 -3.32 1 91.5 105 ARG B C 1
ATOM 2961 O O . ARG B 1 105 ? -10.344 -1.529 -3.621 1 91.5 105 ARG B O 1
ATOM 2968 N N . ILE B 1 106 ? -8.469 -2.545 -4.199 1 94.06 106 ILE B N 1
ATOM 2969 C CA . ILE B 1 106 ? -8.648 -2.279 -5.621 1 94.06 106 ILE B CA 1
ATOM 2970 C C . ILE B 1 106 ? -9.906 -2.994 -6.125 1 94.06 106 ILE B C 1
ATOM 2972 O O . ILE B 1 106 ? -10.711 -2.412 -6.855 1 94.06 106 ILE B O 1
ATOM 2976 N N . ALA B 1 107 ? -10.055 -4.25 -5.719 1 95.19 107 ALA B N 1
ATOM 2977 C CA . ALA B 1 107 ? -11.25 -5.004 -6.094 1 95.19 107 ALA B CA 1
ATOM 2978 C C . ALA B 1 107 ? -12.516 -4.305 -5.613 1 95.19 107 ALA B C 1
ATOM 2980 O O . ALA B 1 107 ? -13.508 -4.234 -6.34 1 95.19 107 ALA B O 1
ATOM 2981 N N . GLY B 1 108 ? -12.477 -3.844 -4.348 1 91.88 108 GLY B N 1
ATOM 2982 C CA . GLY B 1 108 ? -13.602 -3.088 -3.83 1 91.88 108 GLY B CA 1
ATOM 2983 C C . GLY B 1 108 ? -14 -1.923 -4.719 1 91.88 108 GLY B C 1
ATOM 2984 O O . GLY B 1 108 ? -15.18 -1.729 -5.008 1 91.88 108 GLY B O 1
ATOM 2985 N N . ARG B 1 109 ? -13.055 -1.199 -5.172 1 90.94 109 ARG B N 1
ATOM 2986 C CA . ARG B 1 109 ? -13.32 -0.048 -6.027 1 90.94 109 ARG B CA 1
ATOM 2987 C C . ARG B 1 109 ? -13.883 -0.486 -7.375 1 90.94 109 ARG B C 1
ATOM 2989 O O . ARG B 1 109 ? -14.859 0.091 -7.863 1 90.94 109 ARG B O 1
ATOM 2996 N N . LEU B 1 110 ? -13.273 -1.481 -8.031 1 94.5 110 LEU B N 1
ATOM 2997 C CA . LEU B 1 110 ? -13.719 -1.966 -9.328 1 94.5 110 LEU B CA 1
ATOM 2998 C C . LEU B 1 110 ? -15.148 -2.496 -9.25 1 94.5 110 LEU B C 1
ATOM 3000 O O . LEU B 1 110 ? -15.953 -2.268 -10.156 1 94.5 110 LEU B O 1
ATOM 3004 N N . ASN B 1 111 ? -15.414 -3.178 -8.148 1 94.31 111 ASN B N 1
ATOM 3005 C CA . ASN B 1 111 ? -16.766 -3.695 -7.945 1 94.31 111 ASN B CA 1
ATOM 3006 C C . ASN B 1 111 ? -17.781 -2.568 -7.75 1 94.31 111 ASN B C 1
ATOM 3008 O O . ASN B 1 111 ? -18.875 -2.607 -8.312 1 94.31 111 ASN B O 1
ATOM 3012 N N . GLU B 1 112 ? -17.422 -1.591 -6.945 1 88.81 112 GLU B N 1
ATOM 3013 C CA . GLU B 1 112 ? -18.281 -0.435 -6.707 1 88.81 112 GLU B CA 1
ATOM 3014 C C . GLU B 1 112 ? -18.609 0.285 -8.016 1 88.81 112 GLU B C 1
ATOM 3016 O O . GLU B 1 112 ? -19.719 0.794 -8.188 1 88.81 112 GLU B O 1
ATOM 3021 N N . LEU B 1 113 ? -17.688 0.288 -8.906 1 89.25 113 LEU B N 1
ATOM 3022 C CA . LEU B 1 113 ? -17.859 0.978 -10.18 1 89.25 113 LEU B CA 1
ATOM 3023 C C . LEU B 1 113 ? -18.516 0.064 -11.211 1 89.25 113 LEU B C 1
ATOM 3025 O O . LEU B 1 113 ? -18.75 0.47 -12.352 1 89.25 113 LEU B O 1
ATOM 3029 N N . HIS B 1 114 ? -18.797 -1.171 -10.875 1 93.62 114 HIS B N 1
ATOM 3030 C CA . HIS B 1 114 ? -19.344 -2.164 -11.781 1 93.62 114 HIS B CA 1
ATOM 3031 C C . HIS B 1 114 ? -18.516 -2.283 -13.055 1 93.62 114 HIS B C 1
ATOM 3033 O O . HIS B 1 114 ? -19.062 -2.33 -14.156 1 93.62 114 HIS B O 1
ATOM 3039 N N . THR B 1 115 ? -17.203 -2.25 -12.797 1 94.06 115 THR B N 1
ATOM 3040 C CA . THR B 1 115 ? -16.281 -2.371 -13.922 1 94.06 115 THR B CA 1
ATOM 3041 C C . THR B 1 115 ? -16.438 -3.73 -14.602 1 94.06 115 THR B C 1
ATOM 3043 O O . THR B 1 115 ? -16.391 -4.77 -13.938 1 94.06 115 THR B O 1
ATOM 3046 N N . GLU B 1 116 ? -16.609 -3.695 -15.906 1 96 116 GLU B N 1
ATOM 3047 C CA . GLU B 1 116 ? -16.734 -4.941 -16.656 1 96 116 GLU B CA 1
ATOM 3048 C C . GLU B 1 116 ? -15.375 -5.559 -16.938 1 96 116 GLU B C 1
ATOM 3050 O O . GLU B 1 116 ? -14.344 -4.91 -16.75 1 96 116 GLU B O 1
ATOM 3055 N N . GLY B 1 117 ? -15.406 -6.844 -17.359 1 98.06 117 GLY B N 1
ATOM 3056 C CA . GLY B 1 117 ? -14.18 -7.516 -17.734 1 98.06 117 GLY B CA 1
ATOM 3057 C C . GLY B 1 117 ? -13.828 -8.68 -16.828 1 98.06 117 GLY B C 1
ATOM 3058 O O . GLY B 1 117 ? -14.234 -8.711 -15.672 1 98.06 117 GLY B O 1
ATOM 3059 N N . ALA B 1 118 ? -13.039 -9.555 -17.344 1 98.75 118 ALA B N 1
ATOM 3060 C CA . ALA B 1 118 ? -12.602 -10.742 -16.609 1 98.75 118 ALA B CA 1
ATOM 3061 C C . ALA B 1 118 ? -11.398 -10.422 -15.727 1 98.75 118 ALA B C 1
ATOM 3063 O O . ALA B 1 118 ? -10.922 -9.289 -15.695 1 98.75 118 ALA B O 1
ATOM 3064 N N . VAL B 1 119 ? -11.016 -11.367 -14.93 1 98.81 119 VAL B N 1
ATOM 3065 C CA . VAL B 1 119 ? -9.82 -11.328 -14.094 1 98.81 119 VAL B CA 1
ATOM 3066 C C . VAL B 1 119 ? -8.883 -12.469 -14.484 1 98.81 119 VAL B C 1
ATOM 3068 O O . VAL B 1 119 ? -9.32 -13.484 -15.023 1 98.81 119 VAL B O 1
ATOM 3071 N N . ALA B 1 120 ? -7.605 -12.258 -14.266 1 98.94 120 ALA B N 1
ATOM 3072 C CA . ALA B 1 120 ? -6.664 -13.305 -14.648 1 98.94 120 ALA B CA 1
ATOM 3073 C C . ALA B 1 120 ? -5.449 -13.312 -13.727 1 98.94 120 ALA B C 1
ATOM 3075 O O . ALA B 1 120 ? -5.133 -12.305 -13.094 1 98.94 120 ALA B O 1
ATOM 3076 N N . GLU B 1 121 ? -4.809 -14.445 -13.594 1 98.94 121 GLU B N 1
ATOM 3077 C CA . GLU B 1 121 ? -3.496 -14.602 -12.977 1 98.94 121 GLU B CA 1
ATOM 3078 C C . GLU B 1 121 ? -2.557 -15.406 -13.867 1 98.94 121 GLU B C 1
ATOM 3080 O O . GLU B 1 121 ? -2.914 -16.484 -14.336 1 98.94 121 GLU B O 1
ATOM 3085 N N . LEU B 1 122 ? -1.473 -14.852 -14.25 1 98.88 122 LEU B N 1
ATOM 3086 C CA . LEU B 1 122 ? -0.364 -15.57 -14.867 1 98.88 122 LEU B CA 1
ATOM 3087 C C . LEU B 1 122 ? 0.706 -15.906 -13.836 1 98.88 122 LEU B C 1
ATOM 3089 O O . LEU B 1 122 ? 1.316 -15.008 -13.25 1 98.88 122 LEU B O 1
ATOM 3093 N N . GLY B 1 123 ? 0.992 -17.172 -13.633 1 98.44 123 GLY B N 1
ATOM 3094 C CA . GLY B 1 123 ? 1.787 -17.656 -12.516 1 98.44 123 GLY B CA 1
ATOM 3095 C C . GLY B 1 123 ? 0.957 -17.984 -11.289 1 98.44 123 GLY B C 1
ATOM 3096 O O . GLY B 1 123 ? 0.893 -17.188 -10.352 1 98.44 123 GLY B O 1
ATOM 3097 N N . VAL B 1 124 ? 0.377 -19.25 -11.336 1 98.56 124 VAL B N 1
ATOM 3098 C CA . VAL B 1 124 ? -0.638 -19.609 -10.352 1 98.56 124 VAL B CA 1
ATOM 3099 C C . VAL B 1 124 ? 0.011 -20.375 -9.203 1 98.56 124 VAL B C 1
ATOM 3101 O O . VAL B 1 124 ? -0.366 -20.203 -8.047 1 98.56 124 VAL B O 1
ATOM 3104 N N . TYR B 1 125 ? 0.925 -21.25 -9.5 1 96.94 125 TYR B N 1
ATOM 3105 C CA . TYR B 1 125 ? 1.564 -22.156 -8.539 1 96.94 125 TYR B CA 1
ATOM 3106 C C . TYR B 1 125 ? 0.525 -22.859 -7.684 1 96.94 125 TYR B C 1
ATOM 3108 O O . TYR B 1 125 ? -0.318 -23.594 -8.203 1 96.94 125 TYR B O 1
ATOM 3116 N N . GLN B 1 126 ? 0.42 -22.625 -6.484 1 96.5 126 GLN B N 1
ATOM 3117 C CA . GLN B 1 126 ? -0.452 -23.391 -5.609 1 96.5 126 GLN B CA 1
ATOM 3118 C C . GLN B 1 126 ? -1.814 -22.719 -5.457 1 96.5 126 GLN B C 1
ATOM 3120 O O . GLN B 1 126 ? -2.672 -23.219 -4.719 1 96.5 126 GLN B O 1
ATOM 3125 N N . GLY B 1 127 ? -2.035 -21.641 -6.043 1 97.5 127 GLY B N 1
ATOM 3126 C CA . GLY B 1 127 ? -3.361 -21.047 -6.18 1 97.5 127 GLY B CA 1
ATOM 3127 C C . GLY B 1 127 ? -3.754 -20.188 -4.996 1 97.5 127 GLY B C 1
ATOM 3128 O O . GLY B 1 127 ? -4.93 -19.859 -4.828 1 97.5 127 GLY B O 1
ATOM 3129 N N . ASN B 1 128 ? -2.785 -19.781 -4.176 1 93.94 128 ASN B N 1
ATOM 3130 C CA . ASN B 1 128 ? -3.111 -18.969 -3.012 1 93.94 128 ASN B CA 1
ATOM 3131 C C . ASN B 1 128 ? -3.656 -17.594 -3.418 1 93.94 128 ASN B C 1
ATOM 3133 O O . ASN B 1 128 ? -4.699 -17.172 -2.922 1 93.94 128 ASN B O 1
ATOM 3137 N N . PHE B 1 129 ? -2.955 -16.938 -4.293 1 96.38 129 PHE B N 1
ATOM 3138 C CA . PHE B 1 129 ? -3.41 -15.625 -4.73 1 96.38 129 PHE B CA 1
ATOM 3139 C C . PHE B 1 129 ? -4.648 -15.75 -5.613 1 96.38 129 PHE B C 1
ATOM 3141 O O . PHE B 1 129 ? -5.547 -14.914 -5.547 1 96.38 129 PHE B O 1
ATOM 3148 N N . ALA B 1 130 ? -4.738 -16.812 -6.41 1 98.12 130 ALA B N 1
ATOM 3149 C CA . ALA B 1 130 ? -5.922 -17.078 -7.219 1 98.12 130 ALA B CA 1
ATOM 3150 C C . ALA B 1 130 ? -7.172 -17.172 -6.352 1 98.12 130 ALA B C 1
ATOM 3152 O O . ALA B 1 130 ? -8.234 -16.672 -6.734 1 98.12 130 ALA B O 1
ATOM 3153 N N . ARG B 1 131 ? -7.023 -17.812 -5.25 1 96.94 131 ARG B N 1
ATOM 3154 C CA . ARG B 1 131 ? -8.148 -17.938 -4.332 1 96.94 131 ARG B CA 1
ATOM 3155 C C . ARG B 1 131 ? -8.648 -16.547 -3.902 1 96.94 131 ARG B C 1
ATOM 3157 O O . ARG B 1 131 ? -9.852 -16.312 -3.836 1 96.94 131 ARG B O 1
ATOM 3164 N N . LEU B 1 132 ? -7.734 -15.688 -3.58 1 95.31 132 LEU B N 1
ATOM 3165 C CA . LEU B 1 132 ? -8.086 -14.32 -3.221 1 95.31 132 LEU B CA 1
ATOM 3166 C C . LEU B 1 132 ? -8.836 -13.633 -4.359 1 95.31 132 LEU B C 1
ATOM 3168 O O . LEU B 1 132 ? -9.898 -13.047 -4.141 1 95.31 132 LEU B O 1
ATOM 3172 N N . LEU B 1 133 ? -8.336 -13.742 -5.551 1 98.19 133 LEU B N 1
ATOM 3173 C CA . LEU B 1 133 ? -8.977 -13.125 -6.703 1 98.19 133 LEU B CA 1
ATOM 3174 C C . LEU B 1 133 ? -10.391 -13.664 -6.895 1 98.19 133 LEU B C 1
ATOM 3176 O O . LEU B 1 133 ? -11.328 -12.898 -7.125 1 98.19 133 LEU B O 1
ATOM 3180 N N . ASN B 1 134 ? -10.477 -14.961 -6.789 1 98.12 134 ASN B N 1
ATOM 3181 C CA . ASN B 1 134 ? -11.773 -15.617 -6.949 1 98.12 134 ASN B CA 1
ATOM 3182 C C . ASN B 1 134 ? -12.773 -15.148 -5.898 1 98.12 134 ASN B C 1
ATOM 3184 O O . ASN B 1 134 ? -13.961 -15.016 -6.18 1 98.12 134 ASN B O 1
ATOM 3188 N N . ALA B 1 135 ? -12.297 -14.883 -4.715 1 94.56 135 ALA B N 1
ATOM 3189 C CA . ALA B 1 135 ? -13.148 -14.469 -3.602 1 94.56 135 ALA B CA 1
ATOM 3190 C C . ALA B 1 135 ? -13.602 -13.023 -3.764 1 94.56 135 ALA B C 1
ATOM 3192 O O . ALA B 1 135 ? -14.766 -12.695 -3.5 1 94.56 135 ALA B O 1
ATOM 3193 N N . VAL B 1 136 ? -12.727 -12.172 -4.211 1 94.88 136 VAL B N 1
ATOM 3194 C CA . VAL B 1 136 ? -13.047 -10.75 -4.191 1 94.88 136 VAL B CA 1
ATOM 3195 C C . VAL B 1 136 ? -13.727 -10.359 -5.5 1 94.88 136 VAL B C 1
ATOM 3197 O O . VAL B 1 136 ? -14.312 -9.273 -5.605 1 94.88 136 VAL B O 1
ATOM 3200 N N . PHE B 1 137 ? -13.633 -11.18 -6.508 1 97.31 137 PHE B N 1
ATOM 3201 C CA . PHE B 1 137 ? -14.359 -11.016 -7.758 1 97.31 137 PHE B CA 1
ATOM 3202 C C . PHE B 1 137 ? -15.289 -12.203 -8.008 1 97.31 137 PHE B C 1
ATOM 3204 O O . PHE B 1 137 ? -15.133 -12.922 -8.992 1 97.31 137 PHE B O 1
ATOM 3211 N N . PRO B 1 138 ? -16.312 -12.336 -7.258 1 95 138 PRO B N 1
ATOM 3212 C CA . PRO B 1 138 ? -17.125 -13.555 -7.297 1 95 138 PRO B CA 1
ATOM 3213 C C . PRO B 1 138 ? -17.938 -13.68 -8.586 1 95 138 PRO B C 1
ATOM 3215 O O . PRO B 1 138 ? -18.344 -14.789 -8.953 1 95 138 PRO B O 1
ATOM 3218 N N . ASP B 1 139 ? -18.188 -12.609 -9.289 1 96.19 139 ASP B N 1
ATOM 3219 C CA . ASP B 1 139 ? -19.078 -12.641 -10.445 1 96.19 139 ASP B CA 1
ATOM 3220 C C . ASP B 1 139 ? -18.281 -12.555 -11.75 1 96.19 139 ASP B C 1
ATOM 3222 O O . ASP B 1 139 ? -18.875 -12.453 -12.828 1 96.19 139 ASP B O 1
ATOM 3226 N N . LYS B 1 140 ? -17.016 -12.555 -11.656 1 98 140 LYS B N 1
ATOM 3227 C CA . LYS B 1 140 ? -16.203 -12.438 -12.867 1 98 140 LYS B CA 1
ATOM 3228 C C . LYS B 1 140 ? -15.516 -13.766 -13.195 1 98 140 LYS B C 1
ATOM 3230 O O . LYS B 1 140 ? -15.195 -14.547 -12.297 1 98 140 LYS B O 1
ATOM 3235 N N . SER B 1 141 ? -15.328 -13.953 -14.508 1 98.62 141 SER B N 1
ATOM 3236 C CA . SER B 1 141 ? -14.492 -15.078 -14.914 1 98.62 141 SER B CA 1
ATOM 3237 C C . SER B 1 141 ? -13.047 -14.883 -14.492 1 98.62 141 SER B C 1
ATOM 3239 O O . SER B 1 141 ? -12.508 -13.781 -14.609 1 98.62 141 SER B O 1
ATOM 3241 N N . LEU B 1 142 ? -12.484 -15.914 -13.93 1 98.81 142 LEU B N 1
ATOM 3242 C CA . LEU B 1 142 ? -11.086 -15.906 -13.516 1 98.81 142 LEU B CA 1
ATOM 3243 C C . LEU B 1 142 ? -10.258 -16.859 -14.375 1 98.81 142 LEU B C 1
ATOM 3245 O O . LEU B 1 142 ? -10.406 -18.078 -14.281 1 98.81 142 LEU B O 1
ATOM 3249 N N . TYR B 1 143 ? -9.406 -16.312 -15.242 1 98.94 143 TYR B N 1
ATOM 3250 C CA . TYR B 1 143 ? -8.484 -17.094 -16.047 1 98.94 143 TYR B CA 1
ATOM 3251 C C . TYR B 1 143 ? -7.184 -17.359 -15.297 1 98.94 143 TYR B C 1
ATOM 3253 O O . TYR B 1 143 ? -6.555 -16.422 -14.789 1 98.94 143 TYR B O 1
ATOM 3261 N N . LEU B 1 144 ? -6.793 -18.625 -15.18 1 98.88 144 LEU B N 1
ATOM 3262 C CA . LEU B 1 144 ? -5.559 -19 -14.492 1 98.88 144 LEU B CA 1
ATOM 3263 C C . LEU B 1 144 ? -4.566 -19.625 -15.469 1 98.88 144 LEU B C 1
ATOM 3265 O O . LEU B 1 144 ? -4.816 -20.719 -15.992 1 98.88 144 LEU B O 1
ATOM 3269 N N . PHE B 1 145 ? -3.479 -18.938 -15.703 1 98.88 145 PHE B N 1
ATOM 3270 C CA . PHE B 1 145 ? -2.43 -19.391 -16.609 1 98.88 145 PHE B CA 1
ATOM 3271 C C . PHE B 1 145 ? -1.229 -19.906 -15.828 1 98.88 145 PHE B C 1
ATOM 3273 O O . PHE B 1 145 ? -0.656 -19.188 -15.008 1 98.88 145 PHE B O 1
ATOM 3280 N N . ASP B 1 146 ? -0.836 -21.125 -16.047 1 98.5 146 ASP B N 1
ATOM 3281 C CA . ASP B 1 146 ? 0.338 -21.719 -15.406 1 98.5 146 ASP B CA 1
ATOM 3282 C C . ASP B 1 146 ? 0.766 -23 -16.125 1 98.5 146 ASP B C 1
ATOM 3284 O O . ASP B 1 146 ? -0.062 -23.688 -16.734 1 98.5 146 ASP B O 1
ATOM 3288 N N . THR B 1 147 ? 2.039 -23.328 -16.094 1 97.06 147 THR B N 1
ATOM 3289 C CA . THR B 1 147 ? 2.496 -24.609 -16.609 1 97.06 147 THR B CA 1
ATOM 3290 C C . THR B 1 147 ? 2.131 -25.734 -15.656 1 97.06 147 THR B C 1
ATOM 3292 O O . THR B 1 147 ? 2.064 -26.906 -16.062 1 97.06 147 THR B O 1
ATOM 3295 N N . PHE B 1 148 ? 1.992 -25.438 -14.398 1 96.94 148 PHE B N 1
ATOM 3296 C CA . PHE B 1 148 ? 1.771 -26.344 -13.273 1 96.94 148 PHE B CA 1
ATOM 3297 C C . PHE B 1 148 ? 2.875 -27.391 -13.203 1 96.94 148 PHE B C 1
ATOM 3299 O O . PHE B 1 148 ? 2.66 -28.5 -12.695 1 96.94 148 PHE B O 1
ATOM 3306 N N . ARG B 1 149 ? 4.031 -27.078 -13.836 1 95.06 149 ARG B N 1
ATOM 3307 C CA . ARG B 1 149 ? 5.188 -27.969 -13.852 1 95.06 149 ARG B CA 1
ATOM 3308 C C . ARG B 1 149 ? 6.473 -27.203 -13.578 1 95.06 149 ARG B C 1
ATOM 3310 O O . ARG B 1 149 ? 7.57 -27.688 -13.867 1 95.06 149 ARG B O 1
ATOM 3317 N N . GLY B 1 150 ? 6.305 -26 -13.078 1 95.62 150 GLY B N 1
ATOM 3318 C CA . GLY B 1 150 ? 7.465 -25.172 -12.82 1 95.62 150 GLY B CA 1
ATOM 3319 C C . GLY B 1 150 ? 7.855 -24.312 -14.008 1 95.62 150 GLY B C 1
ATOM 3320 O O . GLY B 1 150 ? 7.02 -24 -14.859 1 95.62 150 GLY B O 1
ATOM 3321 N N . PHE B 1 151 ? 9.109 -23.844 -14.008 1 96.25 151 PHE B N 1
ATOM 3322 C CA . PHE B 1 151 ? 9.57 -22.922 -15.031 1 96.25 151 PHE B CA 1
ATOM 3323 C C . PHE B 1 151 ? 9.797 -23.641 -16.359 1 96.25 151 PHE B C 1
ATOM 3325 O O . PHE B 1 151 ? 10.32 -24.75 -16.375 1 96.25 151 PHE B O 1
ATOM 3332 N N . ALA B 1 152 ? 9.398 -23.062 -17.438 1 95.81 152 ALA B N 1
ATOM 3333 C CA . ALA B 1 152 ? 9.68 -23.594 -18.766 1 95.81 152 ALA B CA 1
ATOM 3334 C C . ALA B 1 152 ? 11.164 -23.469 -19.109 1 95.81 152 ALA B C 1
ATOM 3336 O O . ALA B 1 152 ? 11.797 -22.469 -18.797 1 95.81 152 ALA B O 1
ATOM 3337 N N . GLU B 1 153 ? 11.68 -24.422 -19.812 1 95.81 153 GLU B N 1
ATOM 3338 C CA . GLU B 1 153 ? 13.094 -24.453 -20.172 1 95.81 153 GLU B CA 1
ATOM 3339 C C . GLU B 1 153 ? 13.477 -23.234 -21 1 95.81 153 GLU B C 1
ATOM 3341 O O . GLU B 1 153 ? 14.547 -22.656 -20.812 1 95.81 153 GLU B O 1
ATOM 3346 N N . SER B 1 154 ? 12.656 -22.906 -21.938 1 96.56 154 SER B N 1
ATOM 3347 C CA . SER B 1 154 ? 12.93 -21.766 -22.797 1 96.56 154 SER B CA 1
ATOM 3348 C C . SER B 1 154 ? 13.062 -20.484 -21.984 1 96.56 154 SER B C 1
ATOM 3350 O O . SER B 1 154 ? 13.875 -19.609 -22.297 1 96.56 154 SER B O 1
ATOM 3352 N N . ASP B 1 155 ? 12.281 -20.297 -20.938 1 97.62 155 ASP B N 1
ATOM 3353 C CA . ASP B 1 155 ? 12.336 -19.125 -20.078 1 97.62 155 ASP B CA 1
ATOM 3354 C C . ASP B 1 155 ? 13.617 -19.094 -19.25 1 97.62 155 ASP B C 1
ATOM 3356 O O . ASP B 1 155 ? 14.203 -18.031 -19.047 1 97.62 155 ASP B O 1
ATOM 3360 N N . ILE B 1 156 ? 14.039 -20.266 -18.797 1 96.75 156 ILE B N 1
ATOM 3361 C CA . ILE B 1 156 ? 15.281 -20.391 -18.062 1 96.75 156 ILE B CA 1
ATOM 3362 C C . ILE B 1 156 ? 16.453 -19.984 -18.938 1 96.75 156 ILE B C 1
ATOM 3364 O O . ILE B 1 156 ? 17.359 -19.266 -18.484 1 96.75 156 ILE B O 1
ATOM 3368 N N . ASP B 1 157 ? 16.406 -20.453 -20.172 1 97.12 157 ASP B N 1
ATOM 3369 C CA . ASP B 1 157 ? 17.453 -20.109 -21.125 1 97.12 157 ASP B CA 1
ATOM 3370 C C . ASP B 1 157 ? 17.531 -18.594 -21.344 1 97.12 157 ASP B C 1
ATOM 3372 O O . ASP B 1 157 ? 18.625 -18.047 -21.453 1 97.12 157 ASP B O 1
ATOM 3376 N N . THR B 1 158 ? 16.391 -17.984 -21.406 1 97.44 158 THR B N 1
ATOM 3377 C CA . THR B 1 158 ? 16.328 -16.531 -21.562 1 97.44 158 THR B CA 1
ATOM 3378 C C . THR B 1 158 ? 16.969 -15.836 -20.359 1 97.44 158 THR B C 1
ATOM 3380 O O . THR B 1 158 ? 17.703 -14.859 -20.531 1 97.44 158 THR B O 1
ATOM 3383 N N . GLU B 1 159 ? 16.688 -16.281 -19.125 1 97.12 159 GLU B N 1
ATOM 3384 C CA . GLU B 1 159 ? 17.297 -15.711 -17.922 1 97.12 159 GLU B CA 1
ATOM 3385 C C . GLU B 1 159 ? 18.828 -15.797 -17.984 1 97.12 159 GLU B C 1
ATOM 3387 O O . GLU B 1 159 ? 19.516 -14.828 -17.688 1 97.12 159 GLU B O 1
ATOM 3392 N N . LYS B 1 160 ? 19.297 -16.984 -18.422 1 96.19 160 LYS B N 1
ATOM 3393 C CA . LYS B 1 160 ? 20.734 -17.219 -18.562 1 96.19 160 LYS B CA 1
ATOM 3394 C C . LYS B 1 160 ? 21.344 -16.266 -19.578 1 96.19 160 LYS B C 1
ATOM 3396 O O . LYS B 1 160 ? 22.422 -15.703 -19.328 1 96.19 160 LYS B O 1
ATOM 3401 N N . ALA B 1 161 ? 20.672 -16.109 -20.641 1 97.12 161 ALA B N 1
ATOM 3402 C CA . ALA B 1 161 ? 21.172 -15.25 -21.703 1 97.12 161 ALA B CA 1
ATOM 3403 C C . ALA B 1 161 ? 21.281 -13.805 -21.234 1 97.12 161 ALA B C 1
ATOM 3405 O O . ALA B 1 161 ? 22.156 -13.062 -21.703 1 97.12 161 ALA B O 1
ATOM 3406 N N . HIS B 1 162 ? 20.453 -13.352 -20.266 1 96.88 162 HIS B N 1
ATOM 3407 C CA . HIS B 1 162 ? 20.469 -11.992 -19.734 1 96.88 162 HIS B CA 1
ATOM 3408 C C . HIS B 1 162 ? 21.469 -11.844 -18.594 1 96.88 162 HIS B C 1
ATOM 3410 O O . HIS B 1 162 ? 21.672 -10.75 -18.078 1 96.88 162 HIS B O 1
ATOM 3416 N N . GLY B 1 163 ? 21.984 -12.969 -18.156 1 96.06 163 GLY B N 1
ATOM 3417 C CA . GLY B 1 163 ? 22.953 -12.945 -17.062 1 96.06 163 GLY B CA 1
ATOM 3418 C C . GLY B 1 163 ? 22.312 -12.82 -15.695 1 96.06 163 GLY B C 1
ATOM 3419 O O . GLY B 1 163 ? 22.938 -12.336 -14.758 1 96.06 163 GLY B O 1
ATOM 3420 N N . PHE B 1 164 ? 21.047 -13.18 -15.578 1 95.31 164 PHE B N 1
ATOM 3421 C CA . PHE B 1 164 ? 20.328 -13.117 -14.305 1 95.31 164 PHE B CA 1
ATOM 3422 C C . PHE B 1 164 ? 20.703 -14.312 -13.43 1 95.31 164 PHE B C 1
ATOM 3424 O O . PHE B 1 164 ? 21.297 -15.281 -13.906 1 95.31 164 PHE B O 1
ATOM 3431 N N . PRO B 1 165 ? 20.406 -14.281 -12.109 1 91.62 165 PRO B N 1
ATOM 3432 C CA . PRO B 1 165 ? 20.703 -15.414 -11.227 1 91.62 165 PRO B CA 1
ATOM 3433 C C . PRO B 1 165 ? 20.062 -16.719 -11.703 1 91.62 165 PRO B C 1
ATOM 3435 O O . PRO B 1 165 ? 18.969 -16.703 -12.273 1 91.62 165 PRO B O 1
ATOM 3438 N N . PRO B 1 166 ? 20.688 -17.781 -11.453 1 92.5 166 PRO B N 1
ATOM 3439 C CA . PRO B 1 166 ? 20.172 -19.062 -11.938 1 92.5 166 PRO B CA 1
ATOM 3440 C C . PRO B 1 166 ? 18.875 -19.469 -11.25 1 92.5 166 PRO B C 1
ATOM 3442 O O . PRO B 1 166 ? 18.672 -19.172 -10.07 1 92.5 166 PRO B O 1
ATOM 3445 N N . VAL B 1 167 ? 17.984 -20.016 -12.039 1 93.31 167 VAL B N 1
ATOM 3446 C CA . VAL B 1 167 ? 16.75 -20.625 -11.555 1 93.31 167 VAL B CA 1
ATOM 3447 C C . VAL B 1 167 ? 16.656 -22.078 -12.023 1 93.31 167 VAL B C 1
ATOM 3449 O O . VAL B 1 167 ? 17.328 -22.453 -12.984 1 93.31 167 VAL B O 1
ATOM 3452 N N . ARG B 1 168 ? 15.945 -22.953 -11.25 1 89.62 168 ARG B N 1
ATOM 3453 C CA . ARG B 1 168 ? 15.828 -24.375 -11.578 1 89.62 168 ARG B CA 1
ATOM 3454 C C . ARG B 1 168 ? 14.438 -24.703 -12.109 1 89.62 168 ARG B C 1
ATOM 3456 O O . ARG B 1 168 ? 13.445 -24.141 -11.648 1 89.62 168 ARG B O 1
ATOM 3463 N N . ARG B 1 169 ? 14.398 -25.547 -12.93 1 88.25 169 ARG B N 1
ATOM 3464 C CA . ARG B 1 169 ? 13.156 -25.953 -13.586 1 88.25 169 ARG B CA 1
ATOM 3465 C C . ARG B 1 169 ? 12.148 -26.469 -12.57 1 88.25 169 ARG B C 1
ATOM 3467 O O . ARG B 1 169 ? 10.938 -26.281 -12.727 1 88.25 169 ARG B O 1
ATOM 3474 N N . ASP B 1 170 ? 12.609 -27.125 -11.586 1 88.81 170 ASP B N 1
ATOM 3475 C CA . ASP B 1 170 ? 11.711 -27.797 -10.656 1 88.81 170 ASP B CA 1
ATOM 3476 C C . ASP B 1 170 ? 11.297 -26.859 -9.523 1 88.81 170 ASP B C 1
ATOM 3478 O O . ASP B 1 170 ? 10.578 -27.281 -8.602 1 88.81 170 ASP B O 1
ATOM 3482 N N . GLU B 1 171 ? 11.742 -25.703 -9.703 1 89.5 171 GLU B N 1
ATOM 3483 C CA . GLU B 1 171 ? 11.211 -24.734 -8.75 1 89.5 171 GLU B CA 1
ATOM 3484 C C . GLU B 1 171 ? 9.719 -24.516 -8.984 1 89.5 171 GLU B C 1
ATOM 3486 O O . GLU B 1 171 ? 9.25 -24.516 -10.125 1 89.5 171 GLU B O 1
ATOM 3491 N N . PHE B 1 172 ? 8.914 -24.438 -7.926 1 91.81 172 PHE B N 1
ATOM 3492 C CA . PHE B 1 172 ? 7.484 -24.141 -7.93 1 91.81 172 PHE B CA 1
ATOM 3493 C C . PHE B 1 172 ? 6.711 -25.188 -8.711 1 91.81 172 PHE B C 1
ATOM 3495 O O . PHE B 1 172 ? 5.754 -24.859 -9.422 1 91.81 172 PHE B O 1
ATOM 3502 N N . CYS B 1 173 ? 7.195 -26.453 -8.727 1 92.56 173 CYS B N 1
ATOM 3503 C CA . CYS B 1 173 ? 6.527 -27.547 -9.43 1 92.56 173 CYS B CA 1
ATOM 3504 C C . CYS B 1 173 ? 5.602 -28.312 -8.484 1 92.56 173 CYS B C 1
ATOM 3506 O O . CYS B 1 173 ? 4.793 -29.125 -8.93 1 92.56 173 CYS B O 1
ATOM 3508 N N . ALA B 1 174 ? 5.664 -28.062 -7.238 1 93.94 174 ALA B N 1
ATOM 3509 C CA . ALA B 1 174 ? 4.828 -28.75 -6.254 1 93.94 174 ALA B CA 1
ATOM 3510 C C . ALA B 1 174 ? 3.406 -28.203 -6.262 1 93.94 174 ALA B C 1
ATOM 3512 O O . ALA B 1 174 ? 2.971 -27.578 -5.293 1 93.94 174 ALA B O 1
ATOM 3513 N N . THR B 1 175 ? 2.678 -28.516 -7.312 1 96.31 175 THR B N 1
ATOM 3514 C CA . THR B 1 175 ? 1.318 -28.016 -7.508 1 96.31 175 THR B CA 1
ATOM 3515 C C . THR B 1 175 ? 0.578 -28.859 -8.539 1 96.31 175 THR B C 1
ATOM 3517 O O . THR B 1 175 ? 1.16 -29.766 -9.141 1 96.31 175 THR B O 1
ATOM 3520 N N . SER B 1 176 ? -0.752 -28.75 -8.617 1 97.25 176 SER B N 1
ATOM 3521 C CA . SER B 1 176 ? -1.606 -29.391 -9.617 1 97.25 176 SER B CA 1
ATOM 3522 C C . SER B 1 176 ? -2.893 -28.594 -9.828 1 97.25 176 SER B C 1
ATOM 3524 O O . SER B 1 176 ? -3.322 -27.844 -8.945 1 97.25 176 SER B O 1
ATOM 3526 N N . VAL B 1 177 ? -3.426 -28.797 -11.016 1 98 177 VAL B N 1
ATOM 3527 C CA . VAL B 1 177 ? -4.695 -28.156 -11.328 1 98 177 VAL B CA 1
ATOM 3528 C C . VAL B 1 177 ? -5.746 -28.547 -10.289 1 98 177 VAL B C 1
ATOM 3530 O O . VAL B 1 177 ? -6.496 -27.688 -9.812 1 98 177 VAL B O 1
ATOM 3533 N N . GLU B 1 178 ? -5.742 -29.781 -9.945 1 97.88 178 GLU B N 1
ATOM 3534 C CA . GLU B 1 178 ? -6.715 -30.281 -8.984 1 97.88 178 GLU B CA 1
ATOM 3535 C C . GLU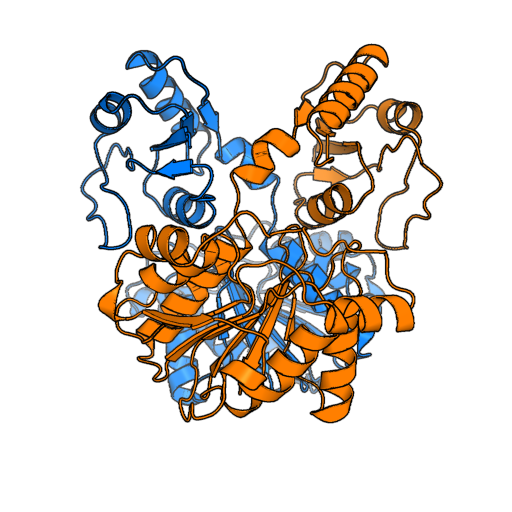 B 1 178 ? -6.57 -29.594 -7.637 1 97.88 178 GLU B C 1
ATOM 3537 O O . GLU B 1 178 ? -7.566 -29.188 -7.031 1 97.88 178 GLU B O 1
ATOM 3542 N N . ALA B 1 179 ? -5.355 -29.5 -7.203 1 97.5 179 ALA B N 1
ATOM 3543 C CA . ALA B 1 179 ? -5.094 -28.859 -5.914 1 97.5 179 ALA B CA 1
ATOM 3544 C C . ALA B 1 179 ? -5.512 -27.391 -5.93 1 97.5 179 ALA B C 1
ATOM 3546 O O . ALA B 1 179 ? -6.086 -26.891 -4.957 1 97.5 179 ALA B O 1
ATOM 3547 N N . VAL B 1 180 ? -5.246 -26.672 -7.031 1 98.25 180 VAL B N 1
ATOM 3548 C CA . VAL B 1 180 ? -5.598 -25.266 -7.176 1 98.25 180 VAL B CA 1
ATOM 3549 C C . VAL B 1 180 ? -7.117 -25.109 -7.203 1 98.25 180 VAL B C 1
ATOM 3551 O O . VAL B 1 180 ? -7.672 -2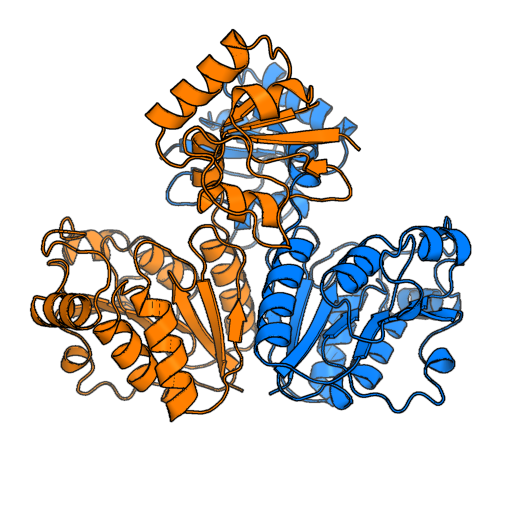4.266 -6.484 1 98.25 180 VAL B O 1
ATOM 3554 N N . MET B 1 181 ? -7.797 -25.953 -7.941 1 98.31 181 MET B N 1
ATOM 3555 C CA . MET B 1 181 ? -9.25 -25.875 -8.078 1 98.31 181 MET B CA 1
ATOM 3556 C C . MET B 1 181 ? -9.938 -26.141 -6.746 1 98.31 181 MET B C 1
ATOM 3558 O O . MET B 1 181 ? -10.953 -25.516 -6.43 1 98.31 181 MET B O 1
ATOM 3562 N N . ALA B 1 182 ? -9.391 -26.969 -6.004 1 97.38 182 ALA B N 1
ATOM 3563 C CA . ALA B 1 182 ? -9.977 -27.344 -4.719 1 97.38 182 ALA B CA 1
ATOM 3564 C C . ALA B 1 182 ? -9.984 -26.156 -3.754 1 97.38 182 ALA B C 1
ATOM 3566 O O . ALA B 1 182 ? -10.773 -26.125 -2.805 1 97.38 182 ALA B O 1
ATOM 3567 N N . ARG B 1 183 ? -9.18 -25.172 -4.035 1 95.5 183 ARG B N 1
ATOM 3568 C CA . ARG B 1 183 ? -9.047 -24.016 -3.148 1 95.5 183 ARG B CA 1
ATOM 3569 C C . ARG B 1 183 ? -10.016 -22.906 -3.545 1 95.5 183 ARG B C 1
ATOM 3571 O O . ARG B 1 183 ? -10.25 -21.969 -2.773 1 95.5 183 ARG B O 1
ATOM 3578 N N . MET B 1 184 ? -10.609 -22.984 -4.672 1 97.62 184 MET B N 1
ATOM 3579 C CA . MET B 1 184 ? -11.375 -21.891 -5.246 1 97.62 184 MET B CA 1
ATOM 3580 C C . MET B 1 184 ? -12.781 -21.844 -4.668 1 97.62 184 MET B C 1
ATOM 3582 O O . MET B 1 184 ? -13.516 -22.828 -4.742 1 97.62 184 MET B O 1
ATOM 3586 N N . PRO B 1 185 ? -13.266 -20.688 -4.125 1 95.12 185 PRO B N 1
ATOM 3587 C CA . PRO B 1 185 ? -14.617 -20.578 -3.57 1 95.12 185 PRO B CA 1
ATOM 3588 C C . PRO B 1 185 ? -15.695 -20.562 -4.652 1 95.12 185 PRO B C 1
ATOM 3590 O O . PRO B 1 185 ? -16.828 -20.969 -4.398 1 95.12 185 PRO B O 1
ATOM 3593 N N . HIS B 1 186 ? -15.414 -20.047 -5.852 1 97.69 186 HIS B N 1
ATOM 3594 C CA . HIS B 1 186 ? -16.328 -20 -6.984 1 97.69 186 HIS B CA 1
ATOM 3595 C C . HIS B 1 186 ? -15.75 -20.719 -8.195 1 97.69 186 HIS B C 1
ATOM 3597 O O . HIS B 1 186 ? -15.492 -20.094 -9.227 1 97.69 186 HIS B O 1
ATOM 3603 N N . GLN B 1 187 ? -15.75 -22 -8.141 1 98.06 187 GLN B N 1
ATOM 3604 C CA . GLN B 1 187 ? -15.078 -22.859 -9.117 1 98.06 187 GLN B CA 1
ATOM 3605 C C . GLN B 1 187 ? -15.688 -22.688 -10.508 1 98.06 187 GLN B C 1
ATOM 3607 O O . GLN B 1 187 ? -14.984 -22.766 -11.516 1 98.06 187 GLN B O 1
ATOM 3612 N N . ALA B 1 188 ? -16.922 -22.406 -10.555 1 98.06 188 ALA B N 1
ATOM 3613 C CA . ALA B 1 188 ? -17.625 -22.312 -11.836 1 98.06 188 ALA B CA 1
ATOM 3614 C C . ALA B 1 188 ? -17.125 -21.109 -12.648 1 98.06 188 ALA B C 1
ATOM 3616 O O . ALA B 1 188 ? -17.328 -21.062 -13.859 1 98.06 188 ALA B O 1
ATOM 3617 N N . ARG B 1 189 ? -16.484 -20.141 -11.961 1 98.31 189 ARG B N 1
ATOM 3618 C CA . ARG B 1 189 ? -16.031 -18.938 -12.617 1 98.31 189 ARG B CA 1
ATOM 3619 C C . ARG B 1 189 ? -14.578 -19.078 -13.078 1 98.31 189 ARG B C 1
ATOM 3621 O O . ARG B 1 189 ? -14.039 -18.188 -13.75 1 98.31 189 ARG B O 1
ATOM 3628 N N . VAL B 1 190 ? -13.961 -20.234 -12.781 1 98.81 190 VAL B N 1
ATOM 3629 C CA . VAL B 1 190 ? -12.523 -20.391 -13.008 1 98.81 190 VAL B CA 1
ATOM 3630 C C . VAL B 1 190 ? -12.281 -21.094 -14.344 1 98.81 190 VAL B C 1
ATOM 3632 O O . VAL B 1 190 ? -12.922 -22.094 -14.648 1 98.81 190 VAL B O 1
ATOM 3635 N N . ILE B 1 191 ? -11.445 -20.594 -15.156 1 98.75 191 ILE B N 1
ATOM 3636 C CA . ILE B 1 191 ? -11.016 -21.172 -16.422 1 98.75 191 ILE B CA 1
ATOM 3637 C C . ILE B 1 191 ? -9.508 -21.453 -16.375 1 98.75 191 ILE B C 1
ATOM 3639 O O . ILE B 1 191 ? -8.703 -20.531 -16.328 1 98.75 191 ILE B O 1
ATOM 3643 N N . ILE B 1 192 ? -9.172 -22.719 -16.406 1 98.75 192 ILE B N 1
ATOM 3644 C CA . ILE B 1 192 ? -7.777 -23.141 -16.344 1 98.75 192 ILE B CA 1
ATOM 3645 C C . ILE B 1 192 ? -7.156 -23.109 -17.734 1 98.75 192 ILE B C 1
ATOM 3647 O O . ILE B 1 192 ? -7.719 -23.656 -18.688 1 98.75 192 ILE B O 1
ATOM 3651 N N . ARG B 1 193 ? -6.074 -22.438 -17.859 1 98.69 193 ARG B N 1
ATOM 3652 C CA . ARG B 1 193 ? -5.262 -22.438 -19.078 1 98.69 193 ARG B CA 1
ATOM 3653 C C . ARG B 1 193 ? -3.869 -23 -18.797 1 98.69 193 ARG B C 1
ATOM 3655 O O . ARG B 1 193 ? -2.914 -22.234 -18.609 1 98.69 193 ARG B O 1
ATOM 3662 N N . GLU B 1 194 ? -3.725 -24.344 -18.875 1 98.31 194 GLU B N 1
ATOM 3663 C CA . GLU B 1 194 ? -2.492 -25.047 -18.531 1 98.31 194 GLU B CA 1
ATOM 3664 C C . GLU B 1 194 ? -1.526 -25.078 -19.719 1 98.31 194 GLU B C 1
ATOM 3666 O O . GLU B 1 194 ? -1.906 -25.438 -20.828 1 98.31 194 GLU B O 1
ATOM 3671 N N . GLY B 1 195 ? -0.343 -24.656 -19.516 1 97.75 195 GLY B N 1
ATOM 3672 C CA . GLY B 1 195 ? 0.676 -24.641 -20.562 1 97.75 195 GLY B CA 1
ATOM 3673 C C . GLY B 1 195 ? 1.529 -23.375 -20.531 1 97.75 195 GLY B C 1
ATOM 3674 O O . GLY B 1 195 ? 1.516 -22.641 -19.547 1 97.75 195 GLY B O 1
ATOM 3675 N N . HIS B 1 196 ? 2.279 -23.25 -21.562 1 97.56 196 HIS B N 1
ATOM 3676 C CA . HIS B 1 196 ? 3.227 -22.141 -21.625 1 97.56 196 HIS B CA 1
ATOM 3677 C C . HIS B 1 196 ? 2.576 -20.891 -22.219 1 97.56 196 HIS B C 1
ATOM 3679 O O . HIS B 1 196 ? 1.958 -20.953 -23.281 1 97.56 196 HIS B O 1
ATOM 3685 N N . PHE B 1 197 ? 2.568 -19.781 -21.453 1 97.69 197 PHE B N 1
ATOM 3686 C CA . PHE B 1 197 ? 2.09 -18.484 -21.906 1 97.69 197 PHE B CA 1
ATOM 3687 C C . PHE B 1 197 ? 3.098 -17.844 -22.844 1 97.69 197 PHE B C 1
ATOM 3689 O O . PHE B 1 197 ? 4.309 -17.969 -22.656 1 97.69 197 PHE B O 1
ATOM 3696 N N . PRO B 1 198 ? 2.686 -17.172 -23.891 1 97.75 198 PRO B N 1
ATOM 3697 C CA . PRO B 1 198 ? 1.319 -16.734 -24.172 1 97.75 198 PRO B CA 1
ATOM 3698 C C . PRO B 1 198 ? 0.546 -17.703 -25.062 1 97.75 198 PRO B C 1
ATOM 3700 O O . PRO B 1 198 ? -0.586 -17.422 -25.453 1 97.75 198 PRO B O 1
ATOM 3703 N N . GLY B 1 199 ? 1.145 -18.875 -25.375 1 97.88 199 GLY B N 1
ATOM 3704 C CA . GLY B 1 199 ? 0.454 -19.859 -26.219 1 97.88 199 GLY B CA 1
ATOM 3705 C C . GLY B 1 199 ? -0.914 -20.234 -25.672 1 97.88 199 GLY B C 1
ATOM 3706 O O . GLY B 1 199 ? -1.856 -20.422 -26.453 1 97.88 199 GLY B O 1
ATOM 3707 N N . THR B 1 200 ? -1.074 -20.297 -24.453 1 98.12 200 THR B N 1
ATOM 3708 C CA . THR B 1 200 ? -2.301 -20.734 -23.797 1 98.12 200 THR B CA 1
ATOM 3709 C C . THR B 1 200 ? -3.365 -19.641 -23.844 1 98.12 200 THR B C 1
ATOM 3711 O O . THR B 1 200 ? -4.52 -19.875 -23.484 1 98.12 200 THR B O 1
ATOM 3714 N N . ALA B 1 201 ? -3.055 -18.453 -24.266 1 98.06 201 ALA B N 1
ATOM 3715 C CA . ALA B 1 201 ? -4.012 -17.359 -24.344 1 98.06 201 ALA B CA 1
ATOM 3716 C C . ALA B 1 201 ? -4.691 -17.312 -25.703 1 98.06 201 ALA B C 1
ATOM 3718 O O . ALA B 1 201 ? -5.594 -16.5 -25.922 1 98.06 201 ALA B O 1
ATOM 3719 N N . THR B 1 202 ? -4.301 -18.188 -26.578 1 96.25 202 THR B N 1
ATOM 3720 C CA . THR B 1 202 ? -4.855 -18.219 -27.922 1 96.25 202 THR B CA 1
ATOM 3721 C C . THR B 1 202 ? -6.375 -18.375 -27.891 1 96.25 202 THR B C 1
ATOM 3723 O O . THR B 1 202 ? -6.895 -19.188 -27.109 1 96.25 202 THR B O 1
ATOM 3726 N N . GLY B 1 203 ? -7.062 -17.562 -28.578 1 96.5 203 GLY B N 1
ATOM 3727 C CA . GLY B 1 203 ? -8.508 -17.688 -28.734 1 96.5 203 GLY B CA 1
ATOM 3728 C C . GLY B 1 203 ? -9.281 -16.859 -27.719 1 96.5 203 GLY B C 1
ATOM 3729 O O . GLY B 1 203 ? -10.508 -16.75 -27.812 1 96.5 203 GLY B O 1
ATOM 3730 N N . ILE B 1 204 ? -8.625 -16.344 -26.734 1 97.62 204 ILE B N 1
ATOM 3731 C CA . ILE B 1 204 ? -9.297 -15.531 -25.719 1 97.62 204 ILE B CA 1
ATOM 3732 C C . ILE B 1 204 ? -9.5 -14.117 -26.25 1 97.62 204 ILE B C 1
ATOM 3734 O O . ILE B 1 204 ? -8.547 -13.461 -26.688 1 97.62 204 ILE B O 1
ATOM 3738 N N . GLU B 1 205 ? -10.695 -13.656 -26.266 1 96.06 205 GLU B N 1
ATOM 3739 C CA . GLU B 1 205 ? -11.031 -12.312 -26.734 1 96.06 205 GLU B CA 1
ATOM 3740 C C . GLU B 1 205 ? -11.508 -11.422 -25.594 1 96.06 205 GLU B C 1
ATOM 3742 O O . GLU B 1 205 ? -11.828 -10.25 -25.797 1 96.06 205 GLU B O 1
ATOM 3747 N N . GLU B 1 206 ? -11.391 -11.859 -24.469 1 96.19 206 GLU B N 1
ATOM 3748 C CA . GLU B 1 206 ? -11.875 -11.164 -23.281 1 96.19 206 GLU B CA 1
ATOM 3749 C C . GLU B 1 206 ? -11.039 -9.914 -23 1 96.19 206 GLU B C 1
ATOM 3751 O O . GLU B 1 206 ? -9.859 -9.852 -23.359 1 96.19 206 GLU B O 1
ATOM 3756 N N . ARG B 1 207 ? -11.758 -8.922 -22.453 1 98.12 207 ARG B N 1
ATOM 3757 C CA . ARG B 1 207 ? -11.062 -7.816 -21.797 1 98.12 207 ARG B CA 1
ATOM 3758 C C . ARG B 1 207 ? -10.953 -8.047 -20.297 1 98.12 207 ARG B C 1
ATOM 3760 O O . ARG B 1 207 ? -11.688 -8.867 -19.734 1 98.12 207 ARG B O 1
ATOM 3767 N N . PHE B 1 208 ? -10.039 -7.312 -19.688 1 98.75 208 PHE B N 1
ATOM 3768 C CA . PHE B 1 208 ? -9.734 -7.668 -18.312 1 98.75 208 PHE B CA 1
ATOM 3769 C C . PHE B 1 208 ? -9.828 -6.445 -17.406 1 98.75 208 PHE B C 1
ATOM 3771 O O . PHE B 1 208 ? -9.383 -5.359 -17.766 1 98.75 208 PHE B O 1
ATOM 3778 N N . ALA B 1 209 ? -10.43 -6.625 -16.219 1 98.25 209 ALA B N 1
ATOM 3779 C CA . ALA B 1 209 ? -10.523 -5.57 -15.219 1 98.25 209 ALA B CA 1
ATOM 3780 C C . ALA B 1 209 ? -9.328 -5.605 -14.273 1 98.25 209 ALA B C 1
ATOM 3782 O O . ALA B 1 209 ? -8.922 -4.574 -13.734 1 98.25 209 ALA B O 1
ATOM 3783 N N . PHE B 1 210 ? -8.828 -6.809 -14.039 1 98.62 210 PHE B N 1
ATOM 3784 C CA . PHE B 1 210 ? -7.719 -6.984 -13.109 1 98.62 210 PHE B CA 1
ATOM 3785 C C . PHE B 1 210 ? -6.875 -8.195 -13.492 1 98.62 210 PHE B C 1
ATOM 3787 O O . PHE B 1 210 ? -7.41 -9.281 -13.734 1 98.62 210 PHE B O 1
ATOM 3794 N N . VAL B 1 211 ? -5.566 -8.016 -13.562 1 98.88 211 VAL B N 1
ATOM 3795 C CA . VAL B 1 211 ? -4.641 -9.086 -13.922 1 98.88 211 VAL B CA 1
ATOM 3796 C C . VAL B 1 211 ? -3.486 -9.125 -12.922 1 98.88 211 VAL B C 1
ATOM 3798 O O . VAL B 1 211 ? -2.879 -8.094 -12.625 1 98.88 211 VAL B O 1
ATOM 3801 N N . SER B 1 212 ? -3.254 -10.289 -12.328 1 98.81 212 SER B N 1
ATOM 3802 C CA . SER B 1 212 ? -2.051 -10.516 -11.539 1 98.81 212 SER B CA 1
ATOM 3803 C C . SER B 1 212 ? -0.963 -11.195 -12.367 1 98.81 212 SER B C 1
ATOM 3805 O O . SER B 1 212 ? -1.172 -12.289 -12.898 1 98.81 212 SER B O 1
ATOM 3807 N N . LEU B 1 213 ? 0.151 -10.555 -12.539 1 98.75 213 LEU B N 1
ATOM 3808 C CA . LEU B 1 213 ? 1.314 -11.141 -13.203 1 98.75 213 LEU B CA 1
ATOM 3809 C C . LEU B 1 213 ? 2.367 -11.555 -12.18 1 98.75 213 LEU B C 1
ATOM 3811 O O . LEU B 1 213 ? 2.965 -10.703 -11.516 1 98.75 213 LEU B O 1
ATOM 3815 N N . ASP B 1 214 ? 2.559 -12.812 -11.984 1 98.12 214 ASP B N 1
ATOM 3816 C CA . ASP B 1 214 ? 3.498 -13.367 -11.016 1 98.12 214 ASP B CA 1
ATOM 3817 C C . ASP B 1 214 ? 4.25 -14.562 -11.602 1 98.12 214 ASP B C 1
ATOM 3819 O O . ASP B 1 214 ? 4.27 -15.648 -11.023 1 98.12 214 ASP B O 1
ATOM 3823 N N . ALA B 1 215 ? 4.93 -14.305 -12.766 1 96.81 215 ALA B N 1
ATOM 3824 C CA . ALA B 1 215 ? 5.609 -15.391 -13.477 1 96.81 215 ALA B CA 1
ATOM 3825 C C . ALA B 1 215 ? 7.102 -15.406 -13.141 1 96.81 215 ALA B C 1
ATOM 3827 O O . ALA B 1 215 ? 7.844 -16.25 -13.648 1 96.81 215 ALA B O 1
ATOM 3828 N N . ASP B 1 216 ? 7.633 -14.484 -12.352 1 96.44 216 ASP B N 1
ATOM 3829 C CA . ASP B 1 216 ? 8.953 -14.438 -11.727 1 96.44 216 ASP B CA 1
ATOM 3830 C C . ASP B 1 216 ? 10.031 -14.117 -12.758 1 96.44 216 ASP B C 1
ATOM 3832 O O . ASP B 1 216 ? 10.992 -13.406 -12.461 1 96.44 216 ASP B O 1
ATOM 3836 N N . LEU B 1 217 ? 9.875 -14.617 -14.047 1 97.88 217 LEU B N 1
ATOM 3837 C CA . LEU B 1 217 ? 10.961 -14.555 -15.016 1 97.88 217 LEU B CA 1
ATOM 3838 C C . LEU B 1 217 ? 10.695 -13.492 -16.062 1 97.88 217 LEU B C 1
ATOM 3840 O O . LEU B 1 217 ? 9.555 -13.062 -16.25 1 97.88 217 LEU B O 1
ATOM 3844 N N . TYR B 1 218 ? 11.688 -13.141 -16.812 1 98.38 218 TYR B N 1
ATOM 3845 C CA . TYR B 1 218 ? 11.68 -12.055 -17.781 1 98.38 218 TYR B CA 1
ATOM 3846 C C . TYR B 1 218 ? 10.695 -12.344 -18.906 1 98.38 218 TYR B C 1
ATOM 3848 O O . TYR B 1 218 ? 9.758 -11.578 -19.141 1 98.38 218 TYR B O 1
ATOM 3856 N N . ALA B 1 219 ? 10.867 -13.438 -19.578 1 98.31 219 ALA B N 1
ATOM 3857 C CA . ALA B 1 219 ? 10.148 -13.711 -20.828 1 98.31 219 ALA B CA 1
ATOM 3858 C C . ALA B 1 219 ? 8.648 -13.797 -20.578 1 98.31 219 ALA B C 1
ATOM 3860 O O . ALA B 1 219 ? 7.863 -13.125 -21.25 1 98.31 219 ALA B O 1
ATOM 3861 N N . PRO B 1 220 ? 8.234 -14.602 -19.656 1 98.25 220 PRO B N 1
ATOM 3862 C CA . PRO B 1 220 ? 6.785 -14.664 -19.438 1 98.25 220 PRO B CA 1
ATOM 3863 C C . PRO B 1 220 ? 6.215 -13.359 -18.891 1 98.25 220 PRO B C 1
ATOM 3865 O O . PRO B 1 220 ? 5.059 -13.023 -19.156 1 98.25 220 PRO B O 1
ATOM 3868 N N . THR B 1 221 ? 6.941 -12.602 -18.109 1 98.62 221 THR B N 1
ATOM 3869 C CA . THR B 1 221 ? 6.48 -11.305 -17.625 1 98.62 221 THR B CA 1
ATOM 3870 C C . THR B 1 221 ? 6.27 -10.336 -18.781 1 98.62 221 THR B C 1
ATOM 3872 O O . THR B 1 221 ? 5.227 -9.688 -18.875 1 98.62 221 THR B O 1
ATOM 3875 N N . LEU B 1 222 ? 7.246 -10.273 -19.672 1 98.62 222 LEU B N 1
ATOM 3876 C CA . LEU B 1 222 ? 7.133 -9.391 -20.812 1 98.62 222 LEU B CA 1
ATOM 3877 C C . LEU B 1 222 ? 5.941 -9.789 -21.688 1 98.62 222 LEU B C 1
ATOM 3879 O O . LEU B 1 222 ? 5.148 -8.93 -22.094 1 98.62 222 LEU B O 1
ATOM 3883 N N . SER B 1 223 ? 5.84 -11.094 -21.953 1 98.56 223 SER B N 1
ATOM 3884 C CA . SER B 1 223 ? 4.707 -11.586 -22.734 1 98.56 223 SER B CA 1
ATOM 3885 C C . SER B 1 223 ? 3.381 -11.234 -22.062 1 98.56 223 SER B C 1
ATOM 3887 O O . SER B 1 223 ? 2.412 -10.898 -22.75 1 98.56 223 SER B O 1
ATOM 3889 N N . GLY B 1 224 ? 3.344 -11.352 -20.719 1 98.75 224 GLY B N 1
ATOM 3890 C CA . GLY B 1 224 ? 2.15 -10.984 -19.984 1 98.75 224 GLY B CA 1
ATOM 3891 C C . GLY B 1 224 ? 1.782 -9.516 -20.125 1 98.75 224 GLY B C 1
ATOM 3892 O O . GLY B 1 224 ? 0.623 -9.188 -20.391 1 98.75 224 GLY B O 1
ATOM 3893 N N . LEU B 1 225 ? 2.758 -8.664 -19.969 1 98.5 225 LEU B N 1
ATOM 3894 C CA . LEU B 1 225 ? 2.535 -7.227 -20.125 1 98.5 225 LEU B CA 1
ATOM 3895 C C . LEU B 1 225 ? 2.037 -6.902 -21.531 1 98.5 225 LEU B C 1
ATOM 3897 O O . LEU B 1 225 ? 1.06 -6.164 -21.688 1 98.5 225 LEU B O 1
ATOM 3901 N N . GLU B 1 226 ? 2.629 -7.496 -22.547 1 98.25 226 GLU B N 1
ATOM 3902 C CA . GLU B 1 226 ? 2.307 -7.227 -23.953 1 98.25 226 GLU B CA 1
ATOM 3903 C C . GLU B 1 226 ? 0.896 -7.695 -24.297 1 98.25 226 GLU B C 1
ATOM 3905 O O . GLU B 1 226 ? 0.199 -7.059 -25.078 1 98.25 226 GLU B O 1
ATOM 3910 N N . TRP B 1 227 ? 0.523 -8.766 -23.734 1 98.56 227 TRP B N 1
ATOM 3911 C CA . TRP B 1 227 ? -0.757 -9.352 -24.109 1 98.56 227 TRP B CA 1
ATOM 3912 C C . TRP B 1 227 ? -1.897 -8.742 -23.297 1 98.56 227 TRP B C 1
ATOM 3914 O O . TRP B 1 227 ? -2.945 -8.406 -23.859 1 98.56 227 TRP B O 1
ATOM 3924 N N . PHE B 1 228 ? -1.711 -8.516 -22 1 98.62 228 PHE B N 1
ATOM 3925 C CA . PHE B 1 228 ? -2.799 -8.141 -21.109 1 98.62 228 PHE B CA 1
ATOM 3926 C C . PHE B 1 228 ? -3.023 -6.633 -21.125 1 98.62 228 PHE B C 1
ATOM 3928 O O . PHE B 1 228 ? -4.16 -6.168 -21.031 1 98.62 228 PHE B O 1
ATOM 3935 N N . TYR B 1 229 ? -1.965 -5.824 -21.203 1 97.69 229 TYR B N 1
ATOM 3936 C CA . TYR B 1 229 ? -2.107 -4.383 -21.031 1 97.69 229 TYR B CA 1
ATOM 3937 C C . TYR B 1 229 ? -3.074 -3.807 -22.062 1 97.69 229 TYR B C 1
ATOM 3939 O O . TYR B 1 229 ? -4.016 -3.094 -21.703 1 97.69 229 TYR B O 1
ATOM 3947 N N . PRO B 1 230 ? -2.871 -4.164 -23.375 1 96.94 230 PRO B N 1
ATOM 3948 C CA . PRO B 1 230 ? -3.803 -3.607 -24.359 1 96.94 230 PRO B CA 1
ATOM 3949 C C . PRO B 1 230 ? -5.227 -4.133 -24.188 1 96.94 230 PRO B C 1
ATOM 3951 O O . PRO B 1 230 ? -6.16 -3.609 -24.797 1 96.94 230 PRO B O 1
ATOM 3954 N N . ARG B 1 231 ? -5.418 -5.148 -23.375 1 98 231 ARG B N 1
ATOM 3955 C CA . ARG B 1 231 ? -6.723 -5.773 -23.203 1 98 231 ARG B CA 1
ATOM 3956 C C . ARG B 1 231 ? -7.359 -5.363 -21.875 1 98 231 ARG B C 1
ATOM 3958 O O . ARG B 1 231 ? -8.406 -5.891 -21.5 1 98 231 ARG B O 1
ATOM 3965 N N . LEU B 1 232 ? -6.727 -4.465 -21.125 1 97.31 232 LEU B N 1
ATOM 3966 C CA . LEU B 1 232 ? -7.332 -3.912 -19.922 1 97.31 232 LEU B CA 1
ATOM 3967 C C . LEU B 1 232 ? -8.484 -2.975 -20.266 1 97.31 232 LEU B C 1
ATOM 3969 O O . LEU B 1 232 ? -8.383 -2.197 -21.219 1 97.31 232 LEU B O 1
ATOM 3973 N N . VAL B 1 233 ? -9.57 -3.043 -19.547 1 96.5 233 VAL B N 1
ATOM 3974 C CA . VAL B 1 233 ? -10.641 -2.059 -19.641 1 96.5 233 VAL B CA 1
ATOM 3975 C C . VAL B 1 233 ? -10.188 -0.742 -19.016 1 96.5 233 VAL B C 1
ATOM 3977 O O . VAL B 1 233 ? -9.188 -0.702 -18.297 1 96.5 233 VAL B O 1
ATOM 3980 N N . PRO B 1 234 ? -10.922 0.321 -19.266 1 90.38 234 PRO B N 1
ATOM 3981 C CA . PRO B 1 234 ? -10.586 1.563 -18.578 1 90.38 234 PRO B CA 1
ATOM 3982 C C . PRO B 1 234 ? -10.602 1.404 -17.047 1 90.38 234 PRO B C 1
ATOM 3984 O O . PRO B 1 234 ? -11.523 0.803 -16.5 1 90.38 234 PRO B O 1
ATOM 3987 N N . ASN B 1 235 ? -9.562 1.851 -16.406 1 87.56 235 ASN B N 1
ATOM 3988 C CA . ASN B 1 235 ? -9.359 1.786 -14.969 1 87.56 235 ASN B CA 1
ATOM 3989 C C . ASN B 1 235 ? -8.977 0.378 -14.516 1 87.56 235 ASN B C 1
ATOM 3991 O O . ASN B 1 235 ? -8.875 0.111 -13.32 1 87.56 235 ASN B O 1
ATOM 3995 N N . GLY B 1 236 ? -8.883 -0.509 -15.562 1 94.56 236 GLY B N 1
ATOM 3996 C CA . GLY B 1 236 ? -8.352 -1.819 -15.227 1 94.56 236 GLY B CA 1
ATOM 3997 C C . GLY B 1 236 ? -6.898 -1.779 -14.781 1 94.56 236 GLY B C 1
ATOM 3998 O O . GLY B 1 236 ? 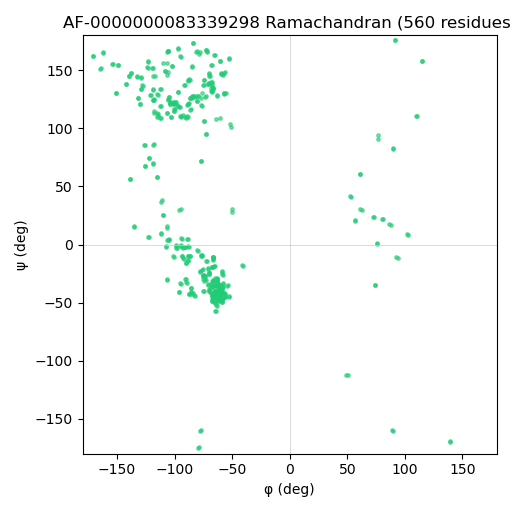-6.215 -0.774 -14.977 1 94.56 236 GLY B O 1
ATOM 3999 N N . CYS B 1 237 ? -6.465 -2.93 -14.102 1 96.19 237 CYS B N 1
ATOM 4000 C CA . CYS B 1 237 ? -5.148 -2.881 -13.469 1 96.19 237 CYS B CA 1
ATOM 4001 C C . CYS B 1 237 ? -4.383 -4.18 -13.703 1 96.19 237 CYS B C 1
ATOM 4003 O O . CYS B 1 237 ? -4.988 -5.246 -13.836 1 96.19 237 CYS B O 1
ATOM 4005 N N . ILE B 1 238 ? -3.092 -4.016 -13.797 1 98.25 238 ILE B N 1
ATOM 4006 C CA . ILE B 1 238 ? -2.168 -5.137 -13.695 1 98.25 238 ILE B CA 1
ATOM 4007 C C . ILE B 1 238 ? -1.351 -5.016 -12.406 1 98.25 238 ILE B C 1
ATOM 4009 O O . ILE B 1 238 ? -0.74 -3.977 -12.148 1 98.25 238 ILE B O 1
ATOM 4013 N N . LEU B 1 239 ? -1.458 -5.965 -11.547 1 98.31 239 LEU B N 1
ATOM 4014 C CA . LEU B 1 239 ? -0.56 -6.102 -10.406 1 98.31 239 LEU B CA 1
ATOM 4015 C C . LEU B 1 239 ? 0.637 -6.98 -10.758 1 98.31 239 LEU B C 1
ATOM 4017 O O . LEU B 1 239 ? 0.494 -8.188 -10.938 1 98.31 239 LEU B O 1
ATOM 4021 N N . LEU B 1 240 ? 1.812 -6.383 -10.867 1 98.25 240 LEU B N 1
ATOM 4022 C CA . LEU B 1 240 ? 3.033 -7.094 -11.227 1 98.25 240 LEU B CA 1
ATOM 4023 C C . LEU B 1 240 ? 3.877 -7.391 -9.992 1 98.25 240 LEU B C 1
ATOM 4025 O O . LEU B 1 240 ? 4.309 -6.469 -9.297 1 98.25 240 LEU B O 1
ATOM 4029 N N . HIS B 1 241 ? 4.074 -8.641 -9.695 1 96.56 241 HIS B N 1
ATOM 4030 C CA . HIS B 1 241 ? 4.84 -9.086 -8.539 1 96.56 241 HIS B CA 1
ATOM 4031 C C . HIS B 1 241 ? 6.332 -9.141 -8.852 1 96.56 241 HIS B C 1
ATOM 4033 O O . HIS B 1 241 ? 6.723 -9.164 -10.016 1 96.56 241 HIS B O 1
ATOM 4039 N N . ASP B 1 242 ? 7.219 -8.977 -7.824 1 94.06 242 ASP B N 1
ATOM 4040 C CA . ASP B 1 242 ? 8.664 -9.172 -7.828 1 94.06 242 ASP B CA 1
ATOM 4041 C C . ASP B 1 242 ? 9.375 -8.047 -8.586 1 94.06 242 ASP B C 1
ATOM 4043 O O . ASP B 1 242 ? 10.469 -8.242 -9.117 1 94.06 242 ASP B O 1
ATOM 4047 N N . TYR B 1 243 ? 8.773 -6.887 -8.711 1 93 243 TYR B N 1
ATOM 4048 C CA . TYR B 1 243 ? 9.367 -5.742 -9.398 1 93 243 TYR B CA 1
ATOM 4049 C C . TYR B 1 243 ? 10.656 -5.305 -8.711 1 93 243 TYR B C 1
ATOM 4051 O O . TYR B 1 243 ? 11.609 -4.91 -9.383 1 93 243 TYR B O 1
ATOM 4059 N N . HIS B 1 244 ? 10.688 -5.332 -7.418 1 85.31 244 HIS B N 1
ATOM 4060 C CA . HIS B 1 244 ? 11.891 -4.98 -6.668 1 85.31 244 HIS B CA 1
ATOM 4061 C C . HIS B 1 244 ? 12.492 -6.203 -5.988 1 85.31 244 HIS B C 1
ATOM 4063 O O . HIS B 1 244 ? 12.977 -6.113 -4.855 1 85.31 244 HIS B O 1
ATOM 4069 N N . ASN B 1 245 ? 12.469 -7.297 -6.621 1 87 245 ASN B N 1
ATOM 4070 C CA . ASN B 1 245 ? 13 -8.547 -6.07 1 87 245 ASN B CA 1
ATOM 4071 C C . ASN B 1 245 ? 14.391 -8.852 -6.617 1 87 245 ASN B C 1
ATOM 40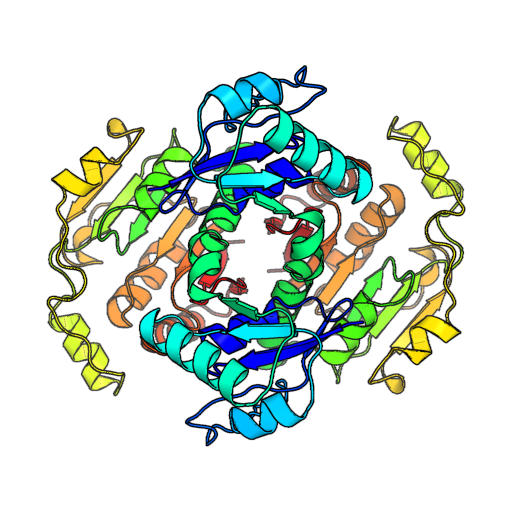73 O O . ASN B 1 245 ? 14.57 -8.992 -7.828 1 87 245 ASN B O 1
ATOM 4077 N N . ALA B 1 246 ? 15.367 -8.992 -5.727 1 82 246 ALA B N 1
ATOM 4078 C CA . ALA B 1 246 ? 16.75 -9.227 -6.121 1 82 246 ALA B CA 1
ATOM 4079 C C . ALA B 1 246 ? 16.922 -10.625 -6.711 1 82 246 ALA B C 1
ATOM 4081 O O . ALA B 1 246 ? 17.844 -10.867 -7.508 1 82 246 ALA B O 1
ATOM 4082 N N . ARG B 1 247 ? 16.078 -11.523 -6.348 1 86.75 247 ARG B N 1
ATOM 4083 C CA . ARG B 1 247 ? 16.156 -12.891 -6.84 1 86.75 247 ARG B CA 1
ATOM 4084 C C . ARG B 1 247 ? 15.68 -12.984 -8.289 1 86.75 247 ARG B C 1
ATOM 4086 O O . ARG B 1 247 ? 16.172 -13.82 -9.055 1 86.75 247 ARG B O 1
ATOM 4093 N N . PHE B 1 248 ? 14.734 -12.117 -8.664 1 94 248 PHE B N 1
ATOM 4094 C CA . PHE B 1 248 ? 14.133 -12.172 -9.992 1 94 248 PHE B CA 1
ATOM 4095 C C . PHE B 1 248 ? 14.25 -10.82 -10.695 1 94 248 PHE B C 1
ATOM 4097 O O . PHE B 1 248 ? 13.242 -10.195 -11.016 1 94 248 PHE B O 1
ATOM 4104 N N . PRO B 1 249 ? 15.469 -10.445 -11.023 1 92.88 249 PRO B N 1
ATOM 4105 C CA . PRO B 1 249 ? 15.695 -9.125 -11.617 1 92.88 249 PRO B CA 1
ATOM 4106 C C . PRO B 1 249 ? 15.078 -8.992 -13.008 1 92.88 249 PRO B C 1
ATOM 4108 O O . PRO B 1 249 ? 14.914 -7.875 -13.508 1 92.88 249 PRO B O 1
ATOM 4111 N N . GLY B 1 250 ? 14.781 -10.086 -13.68 1 96.88 250 GLY B N 1
ATOM 4112 C CA . GLY B 1 250 ? 14.188 -10.07 -15.008 1 96.88 250 GLY B CA 1
ATOM 4113 C C . GLY B 1 250 ? 12.852 -9.352 -15.055 1 96.88 250 GLY B C 1
ATOM 4114 O O . GLY B 1 250 ? 12.461 -8.82 -16.094 1 96.88 250 GLY B O 1
ATOM 4115 N N . VAL B 1 251 ? 12.125 -9.281 -13.961 1 97.5 251 VAL B N 1
ATOM 4116 C CA . VAL B 1 251 ? 10.805 -8.664 -13.898 1 97.5 251 VAL B CA 1
ATOM 4117 C C . VAL B 1 251 ? 10.93 -7.16 -14.117 1 97.5 251 VAL B C 1
ATOM 4119 O O . VAL B 1 251 ? 10.203 -6.582 -14.93 1 97.5 251 VAL B O 1
ATOM 4122 N N . LYS B 1 252 ? 11.836 -6.57 -13.406 1 94.94 252 LYS B N 1
ATOM 4123 C CA . LYS B 1 252 ? 12.055 -5.133 -13.562 1 94.94 252 LYS B CA 1
ATOM 4124 C C . LYS B 1 252 ? 12.492 -4.801 -14.984 1 94.94 252 LYS B C 1
ATOM 4126 O O . LYS B 1 252 ? 12.039 -3.812 -15.57 1 94.94 252 LYS B O 1
ATOM 4131 N N . GLN B 1 253 ? 13.352 -5.621 -15.539 1 97.19 253 GLN B N 1
ATOM 4132 C CA . GLN B 1 253 ? 13.812 -5.418 -16.906 1 97.19 253 GLN B CA 1
ATOM 4133 C C . GLN B 1 253 ? 12.664 -5.551 -17.906 1 97.19 253 GLN B C 1
ATOM 4135 O O . GLN B 1 253 ? 12.555 -4.766 -18.844 1 97.19 253 GLN B O 1
ATOM 4140 N N . ALA B 1 254 ? 11.812 -6.555 -17.688 1 98.31 254 ALA B N 1
ATOM 4141 C CA . ALA B 1 254 ? 10.648 -6.727 -18.562 1 98.31 254 ALA B CA 1
ATOM 4142 C C . ALA B 1 254 ? 9.766 -5.484 -18.531 1 98.31 254 ALA B C 1
ATOM 4144 O O . ALA B 1 254 ? 9.281 -5.039 -19.578 1 98.31 254 ALA B O 1
ATOM 4145 N N . MET B 1 255 ? 9.578 -4.926 -17.312 1 96.5 255 MET B N 1
ATOM 4146 C CA . MET B 1 255 ? 8.773 -3.717 -17.172 1 96.5 255 MET B CA 1
ATOM 4147 C C . MET B 1 255 ? 9.406 -2.547 -17.906 1 96.5 255 MET B C 1
ATOM 4149 O O . MET B 1 255 ? 8.719 -1.807 -18.609 1 96.5 255 MET B O 1
ATOM 4153 N N . SER B 1 256 ? 10.68 -2.426 -17.781 1 95.5 256 SER B N 1
ATOM 4154 C CA . SER B 1 256 ? 11.406 -1.359 -18.469 1 95.5 256 SER B CA 1
ATOM 4155 C C . SER B 1 256 ? 11.297 -1.501 -19.984 1 95.5 256 SER B C 1
ATOM 4157 O O . SER B 1 256 ? 11.016 -0.526 -20.688 1 95.5 256 SER B O 1
ATOM 4159 N N . ASP B 1 257 ? 11.531 -2.666 -20.453 1 97.81 257 ASP B N 1
ATOM 4160 C CA . ASP B 1 257 ? 11.461 -2.918 -21.875 1 97.81 257 ASP B CA 1
ATOM 4161 C C . ASP B 1 257 ? 10.047 -2.664 -22.406 1 97.81 257 ASP B C 1
ATOM 4163 O O . ASP B 1 257 ? 9.883 -2.115 -23.5 1 97.81 257 ASP B O 1
ATOM 4167 N N . PHE B 1 258 ? 9.094 -3.023 -21.656 1 97.81 258 PHE B N 1
ATOM 4168 C CA . PHE B 1 258 ? 7.719 -2.797 -22.094 1 97.81 258 PHE B CA 1
ATOM 4169 C C . PHE B 1 258 ? 7.406 -1.306 -22.141 1 97.81 258 PHE B C 1
ATOM 4171 O O . PHE B 1 258 ? 6.754 -0.834 -23.078 1 97.81 258 PHE B O 1
ATOM 4178 N N . GLU B 1 259 ? 7.809 -0.568 -21.125 1 94.5 259 GLU B N 1
ATOM 4179 C CA . GLU B 1 259 ? 7.602 0.877 -21.141 1 94.5 259 GLU B CA 1
ATOM 4180 C C . GLU B 1 259 ? 8.281 1.521 -22.344 1 94.5 259 GLU B C 1
ATOM 4182 O O . GLU B 1 259 ? 7.781 2.496 -22.906 1 94.5 259 GLU B O 1
ATOM 4187 N N . ASN B 1 260 ? 9.414 0.987 -22.703 1 95.12 260 ASN B N 1
ATOM 4188 C CA . ASN B 1 260 ? 10.109 1.485 -23.891 1 95.12 260 ASN B CA 1
ATOM 4189 C C . ASN B 1 260 ? 9.297 1.251 -25.156 1 95.12 260 ASN B C 1
ATOM 4191 O O . ASN B 1 260 ? 9.359 2.049 -26.094 1 95.12 260 ASN B O 1
ATOM 4195 N N . GLN B 1 261 ? 8.562 0.212 -25.156 1 95 261 GLN B N 1
ATOM 4196 C CA . GLN B 1 261 ? 7.746 -0.149 -26.312 1 95 261 GLN B CA 1
ATOM 4197 C C . GLN B 1 261 ? 6.418 0.607 -26.312 1 95 261 GLN B C 1
ATOM 4199 O O . GLN B 1 261 ? 5.996 1.143 -27.328 1 95 261 GLN B O 1
ATOM 4204 N N . ALA B 1 262 ? 5.797 0.689 -25.188 1 92.69 262 ALA B N 1
ATOM 4205 C CA . ALA B 1 262 ? 4.418 1.149 -25.078 1 92.69 262 ALA B CA 1
ATOM 4206 C C . ALA B 1 262 ? 4.359 2.604 -24.609 1 92.69 262 ALA B C 1
ATOM 4208 O O . ALA B 1 262 ? 3.307 3.242 -24.688 1 92.69 262 ALA B O 1
ATOM 4209 N N . GLY B 1 263 ? 5.457 3.148 -24.203 1 90.25 263 GLY B N 1
ATOM 4210 C CA . GLY B 1 263 ? 5.469 4.449 -23.547 1 90.25 263 GLY B CA 1
ATOM 4211 C C . GLY B 1 263 ? 5.359 4.363 -22.047 1 90.25 263 GLY B C 1
ATOM 4212 O O . GLY B 1 263 ? 5.184 3.279 -21.484 1 90.25 263 GLY B O 1
ATOM 4213 N N . ARG B 1 264 ? 5.449 5.492 -21.438 1 88.12 264 ARG B N 1
ATOM 4214 C CA . ARG B 1 264 ? 5.402 5.543 -19.984 1 88.12 264 ARG B CA 1
ATOM 4215 C C . ARG B 1 264 ? 4.027 5.145 -19.453 1 88.12 264 ARG B C 1
ATOM 4217 O O . ARG B 1 264 ? 3.006 5.605 -19.969 1 88.12 264 ARG B O 1
ATOM 4224 N N . LEU B 1 265 ? 4.062 4.285 -18.5 1 90.5 265 LEU B N 1
ATOM 4225 C CA . LEU B 1 265 ? 2.812 3.764 -17.953 1 90.5 265 LEU B CA 1
ATOM 4226 C C . LEU B 1 265 ? 2.48 4.43 -16.625 1 90.5 265 LEU B C 1
ATOM 4228 O O . LEU B 1 265 ? 3.369 4.945 -15.945 1 90.5 265 LEU B O 1
ATOM 4232 N N . CYS B 1 266 ? 1.146 4.438 -16.344 1 90.06 266 CYS B N 1
ATOM 4233 C CA . CYS B 1 266 ? 0.721 4.781 -15 1 90.06 266 CYS B CA 1
ATOM 4234 C C . CYS B 1 266 ? 1.041 3.654 -14.023 1 90.06 266 CYS B C 1
ATOM 4236 O O . CYS B 1 266 ? 0.307 2.666 -13.945 1 90.06 266 CYS B O 1
ATOM 4238 N N . LEU B 1 267 ? 2.188 3.818 -13.391 1 90.94 267 LEU B N 1
ATOM 4239 C CA . LEU B 1 267 ? 2.758 2.775 -12.547 1 90.94 267 LEU B CA 1
ATOM 4240 C C . LEU B 1 267 ? 2.881 3.252 -11.102 1 90.94 267 LEU B C 1
ATOM 4242 O O . LEU B 1 267 ? 3.432 4.324 -10.844 1 90.94 267 LEU B O 1
ATOM 4246 N N . VAL B 1 268 ? 2.258 2.469 -10.156 1 90.44 268 VAL B N 1
ATOM 4247 C CA . VAL B 1 268 ? 2.32 2.77 -8.727 1 90.44 268 VAL B CA 1
ATOM 4248 C C . VAL B 1 268 ? 3.086 1.668 -8 1 90.44 268 VAL B C 1
ATOM 4250 O O . VAL B 1 268 ? 2.59 0.549 -7.855 1 90.44 268 VAL B O 1
ATOM 4253 N N . PRO B 1 269 ? 4.246 2.002 -7.527 1 91 269 PRO B N 1
ATOM 4254 C CA . PRO B 1 269 ? 4.953 0.996 -6.73 1 91 269 PRO B CA 1
ATOM 4255 C C . PRO B 1 269 ? 4.297 0.754 -5.371 1 91 269 PRO B C 1
ATOM 4257 O O . PRO B 1 269 ? 3.801 1.693 -4.746 1 91 269 PRO B O 1
ATOM 4260 N N . LEU B 1 270 ? 4.227 -0.494 -4.973 1 91.81 270 LEU B N 1
ATOM 4261 C CA . LEU B 1 270 ? 3.699 -0.858 -3.66 1 91.81 270 LEU B CA 1
ATOM 4262 C C . LEU B 1 270 ? 4.828 -1.054 -2.654 1 91.81 270 LEU B C 1
ATOM 4264 O O . LEU B 1 270 ? 6.004 -1.095 -3.033 1 91.81 270 LEU B O 1
ATOM 4268 N N . CYS B 1 271 ? 4.473 -1.148 -1.381 1 86.19 271 CYS B N 1
ATOM 4269 C CA . CYS B 1 271 ? 5.492 -1.259 -0.343 1 86.19 271 CYS B CA 1
ATOM 4270 C C . CYS B 1 271 ? 5.492 -2.652 0.273 1 86.19 271 CYS B C 1
ATOM 4272 O O . CYS B 1 271 ? 5.875 -2.824 1.432 1 86.19 271 CYS B O 1
ATOM 4274 N N . ASP B 1 272 ? 5.027 -3.67 -0.494 1 85 272 ASP B N 1
ATOM 4275 C CA . ASP B 1 272 ? 5.07 -5.047 -0.008 1 85 272 ASP B CA 1
ATOM 4276 C C . ASP B 1 272 ? 6.496 -5.59 -0.012 1 85 272 ASP B C 1
ATOM 4278 O O . ASP B 1 272 ? 7.41 -4.938 -0.518 1 85 272 ASP B O 1
ATOM 4282 N N . LEU B 1 273 ? 6.699 -6.699 0.625 1 75.81 273 LEU B N 1
ATOM 4283 C CA . LEU B 1 273 ? 8.016 -7.262 0.911 1 75.81 273 LEU B CA 1
ATOM 4284 C C . LEU B 1 273 ? 8.773 -7.547 -0.379 1 75.81 273 LEU B C 1
ATOM 4286 O O . LEU B 1 273 ? 9.977 -7.289 -0.463 1 75.81 273 LEU B O 1
ATOM 4290 N N . HIS B 1 274 ? 8.125 -8.055 -1.407 1 78.81 274 HIS B N 1
ATOM 4291 C CA . HIS B 1 274 ? 8.836 -8.508 -2.6 1 78.81 274 HIS B CA 1
ATOM 4292 C C . HIS B 1 274 ? 8.797 -7.457 -3.699 1 78.81 274 HIS B C 1
ATOM 4294 O O . HIS B 1 274 ? 9.383 -7.645 -4.77 1 78.81 274 HIS B O 1
ATOM 4300 N N . GLY B 1 275 ? 8.156 -6.402 -3.398 1 86.06 275 GLY B N 1
ATOM 4301 C CA . GLY B 1 275 ? 8.133 -5.312 -4.363 1 86.06 275 GLY B CA 1
ATOM 4302 C C . GLY B 1 275 ? 7.18 -5.559 -5.516 1 86.06 275 GLY B C 1
ATOM 4303 O O . GLY B 1 275 ? 7.555 -6.168 -6.52 1 86.06 275 GLY B O 1
ATOM 4304 N N . SER B 1 276 ? 5.969 -5.152 -5.41 1 93.62 276 SER B N 1
ATOM 4305 C CA . SER B 1 276 ? 4.984 -5.184 -6.488 1 93.62 276 SER B CA 1
ATOM 4306 C C . SER B 1 276 ? 4.719 -3.785 -7.031 1 93.62 276 SER B C 1
ATOM 4308 O O . SER B 1 276 ? 5.078 -2.787 -6.402 1 93.62 276 SER B O 1
ATOM 4310 N N . VAL B 1 277 ? 4.258 -3.76 -8.258 1 95.62 277 VAL B N 1
ATOM 4311 C CA . VAL B 1 277 ? 3.801 -2.494 -8.82 1 95.62 277 VAL B CA 1
ATOM 4312 C C . VAL B 1 277 ? 2.406 -2.668 -9.422 1 95.62 277 VAL B C 1
ATOM 4314 O O . VAL B 1 277 ? 2.062 -3.748 -9.906 1 95.62 277 VAL B O 1
ATOM 4317 N N . LEU B 1 278 ? 1.633 -1.631 -9.266 1 96 278 LEU B N 1
ATOM 4318 C CA . LEU B 1 278 ? 0.314 -1.571 -9.891 1 96 278 LEU B CA 1
ATOM 4319 C C . LEU B 1 278 ? 0.343 -0.701 -11.141 1 96 278 LEU B C 1
ATOM 4321 O O . LEU B 1 278 ? 0.774 0.454 -11.086 1 96 278 LEU B O 1
ATOM 4325 N N . ILE B 1 279 ? -0.008 -1.297 -12.289 1 96 279 ILE B N 1
ATOM 4326 C CA . ILE B 1 279 ? -0.165 -0.575 -13.547 1 96 279 ILE B CA 1
ATOM 4327 C C . ILE B 1 279 ? -1.646 -0.317 -13.812 1 96 279 ILE B C 1
ATOM 4329 O O . ILE B 1 279 ? -2.451 -1.252 -13.844 1 96 279 ILE B O 1
ATOM 4333 N N . VAL B 1 280 ? -2.002 0.922 -13.953 1 92.5 280 VAL B N 1
ATOM 4334 C CA . VAL B 1 280 ? -3.406 1.269 -14.148 1 92.5 280 VAL B CA 1
ATOM 4335 C C . VAL B 1 280 ? -3.617 1.798 -15.57 1 92.5 280 VAL B C 1
ATOM 4337 O O . VAL B 1 280 ? -2.828 2.609 -16.062 1 92.5 280 VAL B O 1
ATOM 4340 N N . ARG B 1 281 ? -4.656 1.275 -16.172 1 88.56 281 ARG B N 1
ATOM 4341 C CA . ARG B 1 281 ? -5 1.747 -17.5 1 88.56 281 ARG B CA 1
ATOM 4342 C C . ARG B 1 281 ? -5.934 2.949 -17.438 1 88.56 281 ARG B C 1
ATOM 4344 O O . ARG B 1 281 ? -6.945 2.918 -16.734 1 88.56 281 ARG B O 1
ATOM 4351 N N . ASN B 1 282 ? -5.598 4.09 -17.969 1 76.25 282 ASN B N 1
ATOM 4352 C CA . ASN B 1 282 ? -6.441 5.277 -18.047 1 76.25 282 ASN B CA 1
ATOM 4353 C C . ASN B 1 282 ? -7.559 5.109 -19.078 1 76.25 282 ASN B C 1
ATOM 4355 O O . ASN B 1 282 ? -7.379 4.426 -20.078 1 76.25 282 ASN B O 1
#

Nearest PDB structures (foldseek):
  4ce0-assembly1_A-2  TM=8.425E-01  e=3.497E-11  Saccharopolyspora spinosa
  4xvy-assembly1_B  TM=8.134E-01  e=3.097E-11  Micromonospora griseorubida
  3tos-assembly1_B  TM=7.050E-01  e=1.254E-09  Micromonospora echinospora
  5hoq-assembly1_A-2  TM=6.508E-01  e=1.052E-07  Micromonospora echinospora
  4ea7-assembly1_A  TM=7.515E-01  e=6.594E-02  Caulobacter vibrioides

Foldseek 3Di:
DFEEEEEDPDLQSVLVVVVDDCVVYDYAEYAYCPQPDDPDPVDHHYHHLLVRCVVPTQEYEHRDQDPVVSVVSVVVSVVSPHDHYYHYCNVVQVVDDQVLVVVLVLLVVCVVVVPDWAEEEAPQLQQPVVQSVCVSCVPHAYEYEEQLQADDPVLQVVCVVVVADHDDRNPSNPHDPVSNLVSHPRNVRYDYQHDDPPVSVPPPPIAHQEYEYDNLTQPRLLSCCVPHVVRHDAFGKYKYFQCVANNRVSNVVSVVVVCVVPPDFPWAWDSRSRIIIMTTHD/DFEEEEEDPDLQSVLVVVVDDCVVYDYAEYAYCPQPDDDDPVDHHYHHLLVRCVVPTQEYEYGDQDPVVSVVSVVVSVVSPHDHYYHYCNVVQVVDDQVLVVVLVLLVVCVVVVPDWAEEEAPQLQQPVVQSVCVSCVPHAYEYEDQLQADDPVQQVVCVVVVADHDDRNPSNPHDPVSNLVSHPRNVRYDYQHDDPPVSVPPPPIAHQEYEYDNLTQVRLLSCCVPHVVRHDAFGKYKYFQCVANNRVSNVVSVVVVCVVPPDFPWAWDSRSRIIIMTTHD

Sequence (564 aa):
MKTVVLLGAGQMGRNAALLLNEQALQLLAFGDNAATRQSTAHYPPVLSVAAALALRPDVVFVSVAAKERGLELEQQARAAGYHGPIFRLDTLQPAIDIRGAMTRRIAGRLNELHTEGAVAELGVYQGNFARLLNAVFPDKSLYLFDTFRGFAESDIDTEKAHGFPPVRRDEFCATSVEAVMARMPHQARVIIREGHFPGTATGIEERFAFVSLDADLYAPTLSGLEWFYPRLVPNGCILLHDYHNARFPGVKQAMSDFENQAGRLCLVPLCDLHGSVLIVRNMKTVVLLGAGQMGRNAALLLNEQALQLLAFGDNAATRQSTAHYPPVLSVAAALALRPDVVFVSVAAKERGLELEQQARAAGYHGPIFRLDTLQPAIDIRGAMTRRIAGRLNELHTEGAVAELGVYQGNFARLLNAVFPDKSLYLFDTFRGFAESDIDTEKAHGFPPVRRDEFCATSVEAVMARMPHQARVIIREGHFPGTATGIEERFAFVSLDADLYAPTLSGLEWFYPRLVPNGCILLHDYHNARFPGVKQAMSDFENQAGRLCLVPLCDLHGSVLIVRN

Solvent-accessible surface area (backbone atoms only — not comparable to full-atom values): 29058 Å² total; per-residue (Å²): 113,44,38,27,30,35,36,26,68,49,65,55,20,52,40,51,59,43,29,44,17,66,84,43,33,42,74,65,25,21,12,19,90,71,47,71,57,76,52,52,95,88,46,56,51,48,28,40,44,69,60,36,54,71,68,62,48,58,32,37,35,32,23,36,75,51,63,69,59,34,52,50,51,51,51,48,41,46,74,72,67,54,81,60,59,72,44,55,37,49,73,51,50,61,47,52,22,55,62,59,20,33,49,54,42,43,39,51,51,42,58,73,65,63,58,62,52,28,34,38,31,37,45,43,58,64,23,66,66,54,24,51,52,36,60,66,39,70,89,35,45,34,38,39,31,29,54,54,55,25,52,55,67,71,50,50,51,50,39,54,73,72,68,50,71,87,79,58,49,70,46,69,29,89,43,39,71,66,61,27,52,71,60,36,82,47,55,89,35,53,44,82,30,75,34,63,71,66,68,49,52,66,90,66,80,73,41,27,32,37,33,39,42,45,56,61,38,30,59,54,38,35,48,45,52,66,60,46,59,83,32,40,33,77,67,6,35,37,42,34,48,34,46,68,22,86,80,29,55,37,28,38,51,25,51,50,54,44,31,71,72,75,38,88,69,51,68,43,49,49,69,34,79,47,18,32,32,38,36,48,38,112,116,44,36,28,30,34,36,26,68,49,65,54,20,52,43,50,58,44,28,42,16,68,83,42,34,39,75,65,26,21,10,20,90,71,48,70,58,76,49,52,95,88,47,56,51,47,28,41,45,69,59,35,54,69,67,63,48,59,32,36,35,34,25,35,75,52,63,68,58,35,51,50,52,52,50,48,41,45,74,72,67,54,82,60,58,72,44,56,38,52,72,51,49,60,46,52,21,55,63,58,21,33,48,52,42,44,38,51,52,40,57,74,66,63,58,63,52,28,34,37,32,38,44,43,58,63,24,66,67,55,27,52,52,37,61,66,40,68,89,34,46,34,39,40,30,30,53,56,54,26,51,54,68,71,48,51,51,50,38,54,74,72,66,48,72,88,79,59,48,70,46,70,29,89,40,39,69,66,61,26,54,72,59,36,83,47,56,90,35,52,43,80,30,73,35,62,73,65,67,50,52,65,90,66,80,72,42,26,32,37,33,39,42,45,56,61,38,31,59,53,40,33,48,45,52,66,60,47,58,84,32,40,34,78,68,6,35,37,42,34,49,34,46,65,22,86,78,29,56,37,28,39,50,25,52,51,54,45,31,70,72,74,39,88,70,51,68,44,48,49,70,32,79,47,17,32,32,39,35,48,38,114

Radius of gyration: 23.94 Å; Cα contacts (8 Å, |Δi|>4): 1189; chains: 2; bounding box: 55×64×61 Å